Protein AF-0000000085164335 (afdb_homodimer)

Nearest PDB structures (foldseek):
  4gtl-assembly1_B  TM=7.837E-01  e=2.317E-06  Thermotoga maritima MSB8
  3n0c-assembly1_A  TM=7.903E-01  e=4.209E-06  Thermotoga maritima
  3g4c-assembly1_B  TM=8.059E-01  e=7.646E-06  Thermotoga maritima
  1o28-assembly1_B  TM=7.440E-01  e=3.735E-06  Thermotoga maritima
  4fzb-assembly4_O  TM=7.285E-01  e=1.389E-05  Paramecium bursaria Chlorella virus 1

Sequence (542 aa):
MQEGRVIADSISPAGVRLVTLQLTYPRFIHSELLTHRVFSRNSASSRAVPVTKMMAQVEADPVIPYHWGKNQRGMQAREESEQKEAAKEIWLKTRLAVLEGARQLHELGIHKQVVNRMLEPWMWMQTVVSSTEWDNFLRLRNHPDAQPEMQALAKLIQHLLETHEPTPVAVGDWHLPYIDPIERQQYSLEECKYMSVARCARVSYYLRDGQRSDPASDLALYERLAGAEPKHLSPLEHVAECMGDRQSYANFVGWRQLRYFEERKSARPRQMQEGRVIADSISPAGVRLVTLQLTYPRFIHSELLTHRVFSRNSASSRAVPVTKMMAQVEADPVIPYHWGKNQRGMQAREESEQKEAAKEIWLKTRLAVLEGARQLHELGIHKQVVNRMLEPWMWMQTVVSSTEWDNFLRLRNHPDAQPEMQALAKLIQHLLETHEPTPVAVGDWHLPYIDPIERQQYSLEECKYMSVARCARVSYYLRDGQRSDPASDLALYERLAGAEPKHLSPLEHVAECMGDRQSYANFVGWRQLRYFEERKSARPRQ

InterPro domains:
  IPR003669 Thymidylate synthase ThyX [PF02511] (19-166)
  IPR003669 Thymidylate synthase ThyX [PS51331] (1-175)
  IPR036098 Thymidylate synthase ThyX superfamily [G3DSA:3.30.1360.170] (11-174)
  IPR036098 Thymidylate synthase ThyX superfamily [SSF69796] (11-176)

Foldseek 3Di:
DKDKAWQAWEAEPQGQIKTKMKIKFALVCVVVVVVDQLKQKAKADQLPDDLVVLLVCLLPQWDDAPAQADDDDDDDGDHGDPCRVVVRVVVVVVLVVLSVVLVVCVVVVHHRNPSSVSSRRGDMMIMMIMHRDCVVVLVVQCDNRHRPRSVVVSVNVVVNVVPDDGDYDYAFDKTAGPADPVNPVVDDPVLSLQLSLLVNNCRNPQVVVVHDDDSVVSNVSSCCQLVDVVHDLSSQQSMWGARNAQDDARSYGRIHTSSVVSVVVVVDPPD/DKDKDWQAWEAEPQGQIKTKMKIKFALVCVVVVVVDQLKQKAKADQLPDDLVVLLVCLLPQWDDAPAQADDDDDDDGDHGDPCRVVVRVVVVVVLVVLSVVLVVCVVVVHHRNPSSVSSRRGDMMIMMIMHSDCVVVLVVQCDNRHRPRSVVVSVNVVVNVVPDDGDYDYAFDKTAGPADPVNPVVDDPVLSLQLSLLVNNCRNDDVVVVHDDDSVVSNVSSCCQLVDVVHDLSSQQSMWGARNAQDDARSYGRIHTSSVVSVVVVVDPPD

pLDDT: mean 93.0, std 10.83, range [29.25, 98.94]

Radius of gyration: 23.49 Å; Cα contacts (8 Å, |Δi|>4): 981; chains: 2; bounding box: 48×60×65 Å

Secondary structure (DSSP, 8-state):
--EEEEEEEEE-TTS-EEEEEEEEEEGGGHHHHHT-TT-EEEE--GGGS-HHHHHHHHHHS----S--BBP-SSS---SBPTTHHHHHHHHHHHHHHHHHHHHHHHHTTB-HHHHGGGGGGG-EEEEEEEES--HHHHHHHSSTTS-HHHHHHHHHHHHHHHHSPPEE--TT-EE-TT--HHHHHHS-HHHHHHHHHHHHHTTTTGGGGTPPPPHHHHHHHHHHHHH-SS---GGGGG-EEE-SS--EETTEESEEEHHHHHHHHHHS---/--EEEEEEEEE-TTS-EEEEEEEEEEGGGHHHHHT-TT-EEEE--GGGS-HHHHHHHHHHS----S--BBP-SSS---SBPTTHHHHHHHHHHHHHHHHHHHHHHHHTTB-HHHHGGGGGGG-EEEEEEEES--HHHHHHHSSTTS-HHHHHHHHHHHHHHHHSPPEE--TT-EE-TT--HHHHHHS-HHHHHHHHHHHHHTTTTGGGGTPPPPHHHHHHHHHHHHH-SS---GGGGG-EEE-SS--EETTEESEEEHHHHHHHHHHS---

Solvent-accessible surface area (backbone atoms only — not comparable to full-atom values): 28611 Å² total; per-residue (Å²): 127,75,45,72,46,80,57,33,45,33,24,35,79,63,66,45,46,43,39,31,34,41,37,32,38,55,36,78,53,46,55,65,60,44,67,47,62,49,50,39,65,37,61,39,53,62,35,70,43,54,52,68,60,52,51,48,44,41,69,74,60,45,50,67,84,82,64,50,16,34,54,63,79,71,65,57,55,88,51,66,35,92,51,38,68,60,45,48,48,43,54,54,51,34,47,51,48,42,52,49,35,35,48,53,35,48,73,69,35,42,19,33,63,55,45,40,45,70,48,38,59,26,26,74,32,37,35,36,39,27,34,50,72,57,63,69,56,38,59,56,26,53,32,90,77,31,58,62,64,52,21,51,48,32,48,50,50,50,49,51,63,71,70,53,78,63,43,80,45,53,68,71,36,69,46,52,39,84,59,53,74,66,53,61,72,73,41,54,70,70,53,48,50,34,31,21,27,27,55,44,62,32,41,59,55,44,63,74,75,68,47,78,79,53,67,69,60,22,45,52,44,29,51,50,34,71,65,35,86,70,65,62,54,61,36,30,49,59,32,26,32,30,65,46,44,81,50,74,36,87,59,26,50,21,28,44,33,46,36,62,60,56,57,52,58,70,67,53,74,84,123,126,75,45,74,46,80,58,32,45,33,24,34,80,62,68,45,45,43,39,30,35,42,38,32,38,56,35,80,51,46,54,65,60,44,67,48,60,49,50,38,63,34,62,39,52,60,35,71,42,55,52,69,59,51,52,49,43,41,68,76,62,45,50,68,84,81,65,50,16,33,56,62,80,68,64,57,55,88,52,66,35,91,50,39,68,62,44,49,50,43,55,54,52,33,47,52,49,42,52,50,34,36,48,52,35,49,73,70,35,42,20,31,64,55,44,40,46,69,48,38,59,27,26,73,31,37,34,37,38,27,36,50,72,56,62,70,58,38,58,56,26,54,32,91,77,30,58,62,65,50,21,51,49,32,47,50,50,49,49,52,62,71,70,53,80,62,42,79,44,52,67,73,35,69,46,49,38,84,57,51,76,68,54,62,72,73,41,55,69,68,55,47,51,34,31,20,27,28,55,44,64,33,42,58,53,46,62,74,78,69,47,76,78,54,68,71,60,22,45,52,45,28,51,48,34,72,64,34,88,69,64,62,54,60,36,29,49,59,30,25,31,28,64,46,44,80,51,73,36,89,60,27,50,20,28,43,33,46,37,64,59,56,58,52,59,69,67,52,75,84,123

Structure (mmCIF, N/CA/C/O backbone):
data_AF-0000000085164335-model_v1
#
loop_
_entity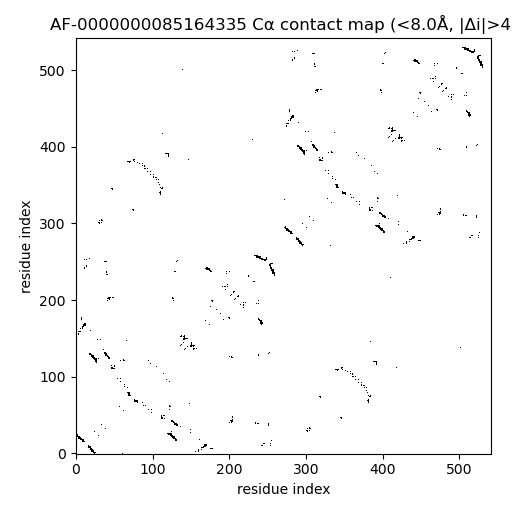.id
_entity.type
_entity.pdbx_description
1 polymer 'Tll1156 protein'
#
loop_
_atom_site.group_PDB
_atom_site.id
_atom_site.type_symbol
_atom_site.label_atom_id
_atom_site.label_alt_id
_atom_site.label_comp_id
_atom_site.label_asym_id
_atom_site.label_entity_id
_atom_site.label_seq_id
_atom_site.pdbx_PDB_ins_code
_atom_site.Cartn_x
_atom_site.Cartn_y
_atom_site.Cartn_z
_atom_site.occupancy
_atom_site.B_iso_or_equiv
_atom_site.auth_seq_id
_atom_site.auth_comp_id
_atom_site.auth_asym_id
_atom_site.auth_atom_id
_atom_site.pdbx_PDB_model_num
ATOM 1 N N . MET A 1 1 ? -12.539 -15.898 6.113 1 79.25 1 MET A N 1
ATOM 2 C CA . MET A 1 1 ? -13.508 -14.852 5.785 1 79.25 1 MET A CA 1
ATOM 3 C C . MET A 1 1 ? -12.992 -13.477 6.195 1 79.25 1 MET A C 1
ATOM 5 O O . MET A 1 1 ? -12.086 -13.375 7.027 1 79.25 1 MET A O 1
ATOM 9 N N . GLN A 1 2 ? -13.445 -12.469 5.465 1 90.5 2 GLN A N 1
ATOM 10 C CA . GLN A 1 2 ? -13.164 -11.086 5.82 1 90.5 2 GLN A CA 1
ATOM 11 C C . GLN A 1 2 ? -13.734 -10.742 7.195 1 90.5 2 GLN A C 1
ATOM 13 O O . GLN A 1 2 ? -14.859 -11.133 7.52 1 90.5 2 GLN A O 1
ATOM 18 N N . GLU A 1 3 ? -12.906 -10.18 8.062 1 94.38 3 GLU A N 1
ATOM 19 C CA . GLU A 1 3 ? -13.289 -9.914 9.445 1 94.38 3 GLU A CA 1
ATOM 20 C C . GLU A 1 3 ? -12.758 -8.562 9.914 1 94.38 3 GLU A C 1
ATOM 22 O O . GLU A 1 3 ? -11.797 -8.031 9.352 1 94.38 3 GLU A O 1
ATOM 27 N N . GLY A 1 4 ? -13.469 -7.992 10.875 1 95.62 4 GLY A N 1
ATOM 28 C CA . GLY A 1 4 ? -13.055 -6.75 11.508 1 95.62 4 GLY A CA 1
ATOM 29 C C . GLY A 1 4 ? -13.555 -6.605 12.938 1 95.62 4 GLY A C 1
ATOM 30 O O . GLY A 1 4 ? -14.625 -7.113 13.273 1 95.62 4 GLY A O 1
ATOM 31 N N . ARG A 1 5 ? -12.805 -5.934 13.695 1 95.25 5 ARG A N 1
ATOM 32 C CA . ARG A 1 5 ? -13.242 -5.617 15.055 1 95.25 5 ARG A CA 1
ATOM 33 C C . ARG A 1 5 ? -12.68 -4.273 15.508 1 95.25 5 ARG A C 1
ATOM 35 O O . ARG A 1 5 ? -11.633 -3.838 15.031 1 95.25 5 ARG A O 1
ATOM 42 N N . VAL A 1 6 ? -13.398 -3.648 16.391 1 97.69 6 VAL A N 1
ATOM 43 C CA . VAL A 1 6 ? -12.938 -2.408 17.016 1 97.69 6 VAL A CA 1
ATOM 44 C C . VAL A 1 6 ? -12.031 -2.723 18.203 1 97.69 6 VAL A C 1
ATOM 46 O O . VAL A 1 6 ? -12.438 -3.424 19.125 1 97.69 6 VAL A O 1
ATOM 49 N N . ILE A 1 7 ? -10.852 -2.223 18.172 1 95.94 7 ILE A N 1
ATOM 50 C CA . ILE A 1 7 ? -9.867 -2.488 19.219 1 95.94 7 ILE A CA 1
ATOM 51 C C . ILE A 1 7 ? -9.891 -1.36 20.25 1 95.94 7 ILE A C 1
ATOM 53 O O . ILE A 1 7 ? -9.719 -1.599 21.453 1 95.94 7 ILE A O 1
ATOM 57 N N . ALA A 1 8 ? -9.992 -0.173 19.766 1 97.94 8 ALA A N 1
ATOM 58 C CA . ALA A 1 8 ? -10.109 1.035 20.578 1 97.94 8 ALA A CA 1
ATOM 59 C C . ALA A 1 8 ? -10.93 2.1 19.859 1 97.94 8 ALA A C 1
ATOM 61 O O . ALA A 1 8 ? -10.867 2.227 18.641 1 97.94 8 ALA A O 1
ATOM 62 N N . ASP A 1 9 ? -11.711 2.77 20.609 1 98.75 9 ASP A N 1
ATOM 63 C CA . ASP A 1 9 ? -12.617 3.801 20.109 1 98.75 9 ASP A CA 1
ATOM 64 C C . ASP A 1 9 ? -12.75 4.945 21.109 1 98.75 9 ASP A C 1
ATOM 66 O O . ASP A 1 9 ? -13.414 4.805 22.125 1 98.75 9 ASP A O 1
ATOM 70 N N . SER A 1 10 ? -12.086 6.051 20.75 1 98.81 10 SER A N 1
ATOM 71 C CA . SER A 1 10 ? -12.039 7.195 21.656 1 98.81 10 SER A CA 1
ATOM 72 C C . SER A 1 10 ? -12.648 8.438 21.016 1 98.81 10 SER A C 1
ATOM 74 O O . SER A 1 10 ? -12.539 8.625 19.797 1 98.81 10 SER A O 1
ATOM 76 N N . ILE A 1 11 ? -13.25 9.289 21.797 1 98.81 11 ILE A N 1
ATOM 77 C CA . ILE A 1 11 ? -13.773 10.555 21.281 1 98.81 11 ILE A CA 1
ATOM 78 C C . ILE A 1 11 ? -13.352 11.695 22.203 1 98.81 11 ILE A C 1
ATOM 80 O O . ILE A 1 11 ? -13.445 11.586 23.422 1 98.81 11 ILE A O 1
ATOM 84 N N . SER A 1 12 ? -12.859 12.75 21.641 1 98.56 12 SER A N 1
ATOM 85 C CA . SER A 1 12 ? -12.367 13.906 22.375 1 98.56 12 SER A CA 1
ATOM 86 C C . SER A 1 12 ? -13.5 14.852 22.75 1 98.56 12 SER A C 1
ATOM 88 O O . SER A 1 12 ? -14.609 14.734 22.219 1 98.56 12 SER A O 1
ATOM 90 N N . PRO A 1 13 ? -13.188 15.797 23.672 1 98.19 13 PRO A N 1
ATOM 91 C CA . PRO A 1 13 ? -14.203 16.797 24.016 1 98.19 13 PRO A CA 1
ATOM 92 C C . PRO A 1 13 ? -14.609 17.656 22.812 1 98.19 13 PRO A C 1
ATOM 94 O O . PRO A 1 13 ? -15.734 18.156 22.766 1 98.19 13 PRO A O 1
ATOM 97 N N . ALA A 1 14 ? -13.758 17.797 21.844 1 97.88 14 ALA A N 1
ATOM 98 C CA . ALA A 1 14 ? -14.031 18.578 20.641 1 97.88 14 ALA A CA 1
ATOM 99 C C . ALA A 1 14 ? -14.852 17.766 19.641 1 97.88 14 ALA A C 1
ATOM 101 O O . ALA A 1 14 ? -15.156 18.25 18.547 1 97.88 14 ALA A O 1
ATOM 102 N N . GLY A 1 15 ? -15.117 16.516 19.953 1 97.81 15 GLY A N 1
ATOM 103 C CA . GLY A 1 15 ? -15.953 15.68 19.109 1 97.81 15 GLY A CA 1
ATOM 104 C C . GLY A 1 15 ? -15.164 14.93 18.047 1 97.81 15 GLY A C 1
ATOM 105 O O . GLY A 1 15 ? -15.742 14.445 17.062 1 97.81 15 GLY A O 1
ATOM 106 N N . VAL A 1 16 ? -13.883 14.93 18.188 1 98.5 16 VAL A N 1
ATOM 107 C CA . VAL A 1 16 ? -13.062 14.211 17.203 1 98.5 16 VAL A CA 1
ATOM 108 C C . VAL A 1 16 ? -12.852 12.773 17.672 1 98.5 16 VAL A C 1
ATOM 110 O O . VAL A 1 16 ? -12.281 12.523 18.734 1 98.5 16 VAL A O 1
ATOM 113 N N . ARG A 1 17 ? -13.352 11.852 16.891 1 98.75 17 ARG A N 1
ATOM 114 C CA . ARG A 1 17 ? -13.312 10.422 17.172 1 98.75 17 ARG A CA 1
ATOM 115 C C . ARG A 1 17 ? -12.07 9.773 16.562 1 98.75 17 ARG A C 1
ATOM 117 O O . ARG A 1 17 ? -11.719 10.055 15.406 1 98.75 17 ARG A O 1
ATOM 124 N N . LEU A 1 18 ? -11.281 9.031 17.344 1 98.88 18 LEU A N 1
ATOM 125 C CA . LEU A 1 18 ? -10.18 8.195 16.891 1 98.88 18 LEU A CA 1
ATOM 126 C C . LEU A 1 18 ? -10.508 6.715 17.078 1 98.88 18 LEU A C 1
ATOM 128 O O . LEU A 1 18 ? -10.758 6.277 18.203 1 98.88 18 LEU A O 1
ATOM 132 N N . VAL A 1 19 ? -10.5 5.957 15.992 1 98.94 19 VAL A N 1
ATOM 133 C CA . VAL A 1 19 ? -10.859 4.547 16.062 1 98.94 19 VAL A CA 1
ATOM 134 C C . VAL A 1 19 ? -9.703 3.693 15.539 1 98.94 19 VAL A C 1
ATOM 136 O O . VAL A 1 19 ? -9.07 4.039 14.539 1 98.94 19 VAL A O 1
ATOM 139 N N . THR A 1 20 ? -9.383 2.637 16.234 1 98.69 20 THR A N 1
ATOM 140 C CA . THR A 1 20 ? -8.445 1.612 15.797 1 98.69 20 THR A CA 1
ATOM 141 C C . THR A 1 20 ? -9.172 0.306 15.492 1 98.69 20 THR A C 1
ATOM 143 O O . THR A 1 20 ? -9.898 -0.218 16.344 1 98.69 20 THR A O 1
ATOM 146 N N . LEU A 1 21 ? -8.984 -0.158 14.312 1 98.06 21 LEU A N 1
ATOM 147 C CA . LEU A 1 21 ? -9.617 -1.388 13.859 1 98.06 21 LEU A CA 1
ATOM 148 C C . LEU A 1 21 ? -8.578 -2.467 13.578 1 98.06 21 LEU A C 1
ATOM 150 O O . LEU A 1 21 ? -7.469 -2.168 13.133 1 98.06 21 LEU A O 1
ATOM 154 N N . GLN A 1 22 ? -8.867 -3.691 13.883 1 96.06 22 GLN A N 1
ATOM 155 C CA . GLN A 1 22 ? -8.156 -4.859 13.367 1 96.06 22 GLN A CA 1
ATOM 156 C C . GLN A 1 22 ? -8.93 -5.512 12.219 1 96.06 22 GLN A C 1
ATOM 158 O O . GLN A 1 22 ? -10.086 -5.902 12.391 1 96.06 22 GLN A O 1
ATOM 163 N N . LEU A 1 23 ? -8.305 -5.625 11.117 1 97.06 23 LEU A N 1
ATOM 164 C CA . LEU A 1 23 ? -9 -6.039 9.906 1 97.06 23 LEU A CA 1
ATOM 165 C C . LEU A 1 23 ? -8.32 -7.258 9.281 1 97.06 23 LEU A C 1
ATOM 167 O O . LEU A 1 23 ? -7.094 -7.379 9.32 1 97.06 23 LEU A O 1
ATOM 171 N N . THR A 1 24 ? -9.078 -8.164 8.75 1 96.5 24 THR A N 1
ATOM 172 C CA . THR A 1 24 ? -8.656 -9.266 7.887 1 96.5 24 THR A CA 1
ATOM 173 C C . THR A 1 24 ? -9.336 -9.18 6.527 1 96.5 24 THR A C 1
ATOM 175 O O . THR A 1 24 ? -10.57 -9.109 6.445 1 96.5 24 THR A O 1
ATOM 178 N N . TYR A 1 25 ? -8.625 -9.148 5.477 1 97.88 25 TYR A N 1
ATOM 179 C CA . TYR A 1 25 ? -9.148 -9.016 4.121 1 97.88 25 TYR A CA 1
ATOM 180 C C . TYR A 1 25 ? -8.211 -9.664 3.111 1 97.88 25 TYR A C 1
ATOM 182 O O . TYR A 1 25 ? -7.098 -10.07 3.455 1 97.88 25 TYR A O 1
ATOM 190 N N . PRO A 1 26 ? -8.664 -9.891 1.875 1 98 26 PRO A N 1
ATOM 191 C CA . PRO A 1 26 ? -7.785 -10.492 0.869 1 98 26 PRO A CA 1
ATOM 192 C C . PRO A 1 26 ? -6.5 -9.703 0.653 1 98 26 PRO A C 1
ATOM 194 O O . PRO A 1 26 ? -6.543 -8.477 0.488 1 98 26 PRO A O 1
ATOM 197 N N . ARG A 1 27 ? -5.41 -10.367 0.587 1 97.44 27 ARG A N 1
ATOM 198 C CA . ARG A 1 27 ? -4.109 -9.727 0.442 1 97.44 27 ARG A CA 1
ATOM 199 C C . ARG A 1 27 ? -4.047 -8.891 -0.831 1 97.44 27 ARG A C 1
ATOM 201 O O . ARG A 1 27 ? -3.41 -7.832 -0.854 1 97.44 27 ARG A O 1
ATOM 208 N N . PHE A 1 28 ? -4.758 -9.297 -1.89 1 97.19 28 PHE A N 1
ATOM 209 C CA . PHE A 1 28 ? -4.559 -8.656 -3.186 1 97.19 28 PHE A CA 1
ATOM 210 C C . PHE A 1 28 ? -5.25 -7.301 -3.229 1 97.19 28 PHE A C 1
ATOM 212 O O . PHE A 1 28 ? -5.07 -6.539 -4.18 1 97.19 28 PHE A O 1
ATOM 219 N N . ILE A 1 29 ? -6.027 -6.883 -2.188 1 97.62 29 ILE A N 1
ATOM 220 C CA . ILE A 1 29 ? -6.59 -5.535 -2.166 1 97.62 29 ILE A CA 1
ATOM 221 C C . ILE A 1 29 ? -5.812 -4.672 -1.179 1 97.62 29 ILE A C 1
ATOM 223 O O . ILE A 1 29 ? -6.18 -3.521 -0.928 1 97.62 29 ILE A O 1
ATOM 227 N N . HIS A 1 30 ? -4.766 -5.188 -0.579 1 97.62 30 HIS A N 1
ATOM 228 C CA . HIS A 1 30 ? -3.996 -4.504 0.456 1 97.62 30 HIS A CA 1
ATOM 229 C C . HIS A 1 30 ? -3.461 -3.166 -0.046 1 97.62 30 HIS A C 1
ATOM 231 O O . HIS A 1 30 ? -3.537 -2.158 0.66 1 97.62 30 HIS A O 1
ATOM 237 N N . SER A 1 31 ? -2.941 -3.145 -1.229 1 96.81 31 SER A N 1
ATOM 238 C CA . SER A 1 31 ? -2.363 -1.925 -1.781 1 96.81 31 SER A CA 1
ATOM 239 C C . SER A 1 31 ? -3.416 -0.831 -1.928 1 96.81 31 SER A C 1
ATOM 241 O O . SER A 1 31 ? -3.109 0.355 -1.794 1 96.81 31 SER A O 1
ATOM 243 N N . GLU A 1 32 ? -4.652 -1.244 -2.207 1 96.25 32 GLU A N 1
ATOM 244 C CA . GLU A 1 32 ? -5.73 -0.267 -2.314 1 96.25 32 GLU A CA 1
ATOM 245 C C . GLU A 1 32 ? -5.973 0.439 -0.983 1 96.25 32 GLU A C 1
ATOM 247 O O . GLU A 1 32 ? -6.152 1.658 -0.944 1 96.25 32 GLU A O 1
ATOM 252 N N . LEU A 1 33 ? -5.949 -0.326 0.039 1 97.69 33 LEU A N 1
ATOM 253 C CA . LEU A 1 33 ? -6.109 0.258 1.366 1 97.69 33 LEU A CA 1
ATOM 254 C C . LEU A 1 33 ? -4.965 1.215 1.682 1 97.69 33 LEU A C 1
ATOM 256 O O . LEU A 1 33 ? -5.188 2.293 2.236 1 97.69 33 LEU A O 1
ATOM 260 N N . LEU A 1 34 ? -3.777 0.843 1.245 1 97.06 34 LEU A N 1
ATOM 261 C CA . LEU A 1 34 ? -2.57 1.578 1.604 1 97.06 34 LEU A CA 1
ATOM 262 C C . LEU A 1 34 ? -2.482 2.891 0.832 1 97.06 34 LEU A C 1
ATOM 264 O O . LEU A 1 34 ? -1.66 3.752 1.152 1 97.06 34 LEU A O 1
ATOM 268 N N . THR A 1 35 ? -3.354 3.115 -0.121 1 95 35 THR A N 1
ATOM 269 C CA . THR A 1 35 ? -3.332 4.379 -0.851 1 95 35 THR A CA 1
ATOM 270 C C . THR A 1 35 ? -3.883 5.512 0.01 1 95 35 THR A C 1
ATOM 272 O O . THR A 1 35 ? -3.688 6.688 -0.302 1 95 35 THR A O 1
ATOM 275 N N . HIS A 1 36 ? -4.586 5.203 1.063 1 95.62 36 HIS A N 1
ATOM 276 C CA . HIS A 1 36 ? -5.18 6.211 1.937 1 95.62 36 HIS A CA 1
ATOM 277 C C . HIS A 1 36 ? -4.203 6.645 3.023 1 95.62 36 HIS A C 1
ATOM 279 O O . HIS A 1 36 ? -4.051 5.961 4.039 1 95.62 36 HIS A O 1
ATOM 285 N N . ARG A 1 37 ? -3.676 7.777 2.865 1 92.69 37 ARG A N 1
ATOM 286 C CA . ARG A 1 37 ? -2.535 8.242 3.646 1 92.69 37 ARG A CA 1
ATOM 287 C C . ARG A 1 37 ? -2.971 8.695 5.035 1 92.69 37 ARG A C 1
ATOM 289 O O . ARG A 1 37 ? -2.141 8.844 5.938 1 92.69 37 ARG A O 1
ATOM 296 N N . VAL A 1 38 ? -4.262 8.984 5.242 1 95.56 38 VAL A N 1
ATOM 297 C CA . VAL A 1 38 ? -4.727 9.453 6.539 1 95.56 38 VAL A CA 1
ATOM 298 C C . VAL A 1 38 ? -4.727 8.297 7.539 1 95.56 38 VAL A C 1
ATOM 300 O O . VAL A 1 38 ? -4.84 8.516 8.75 1 95.56 38 VAL A O 1
ATOM 303 N N . PHE A 1 39 ? -4.637 7.047 7.047 1 98 39 PHE A N 1
ATOM 304 C CA . PHE A 1 39 ? -4.633 5.867 7.906 1 98 39 PHE A CA 1
ATOM 305 C C . PHE A 1 39 ? -3.242 5.617 8.477 1 98 39 PHE A C 1
ATOM 307 O O . PHE A 1 39 ? -2.25 5.66 7.746 1 98 39 PHE A O 1
ATOM 314 N N . SER A 1 40 ? -3.162 5.434 9.75 1 97.62 40 SER A N 1
ATOM 315 C CA . SER A 1 40 ? -2.016 4.738 10.328 1 97.62 40 SER A CA 1
ATOM 316 C C . SER A 1 40 ? -2.209 3.229 10.289 1 97.62 40 SER A C 1
ATOM 318 O O . SER A 1 40 ? -3.232 2.715 10.75 1 97.62 40 SER A O 1
ATOM 320 N N . ARG A 1 41 ? -1.257 2.529 9.719 1 96.56 41 ARG A N 1
ATOM 321 C CA . ARG A 1 41 ? -1.468 1.106 9.469 1 96.56 41 ARG A CA 1
ATOM 322 C C . ARG A 1 41 ? -0.232 0.297 9.852 1 96.56 41 ARG A C 1
ATOM 324 O O . ARG A 1 41 ? 0.897 0.734 9.617 1 96.56 41 ARG A O 1
ATOM 331 N N . ASN A 1 42 ? -0.426 -0.82 10.398 1 94.75 42 ASN A N 1
ATOM 332 C CA . ASN A 1 42 ? 0.537 -1.905 10.555 1 94.75 42 ASN A CA 1
ATOM 333 C C . ASN A 1 42 ? -0.038 -3.236 10.078 1 94.75 42 ASN A C 1
ATOM 335 O O . ASN A 1 42 ? -1.106 -3.652 10.531 1 94.75 42 ASN A O 1
ATOM 339 N N . SER A 1 43 ? 0.685 -3.826 9.203 1 94.5 43 SER A N 1
ATOM 340 C CA . SER A 1 43 ? 0.168 -5.047 8.602 1 94.5 43 SER A CA 1
ATOM 341 C C . SER A 1 43 ? 1.145 -6.207 8.766 1 94.5 43 SER A C 1
ATOM 343 O O . SER A 1 43 ? 2.359 -6 8.828 1 94.5 43 SER A O 1
ATOM 345 N N . ALA A 1 44 ? 0.592 -7.371 8.82 1 91.75 44 ALA A N 1
ATOM 346 C CA . ALA A 1 44 ? 1.404 -8.586 8.891 1 91.75 44 ALA A CA 1
ATOM 347 C C . ALA A 1 44 ? 2.176 -8.797 7.59 1 91.75 44 ALA A C 1
ATOM 349 O O . ALA A 1 44 ? 1.592 -8.781 6.504 1 91.75 44 ALA A O 1
ATOM 350 N N . SER A 1 45 ? 3.414 -9.008 7.734 1 89.94 45 SER A N 1
ATOM 351 C CA . SER A 1 45 ? 4.25 -9.273 6.57 1 89.94 45 SER A CA 1
ATOM 352 C C . SER A 1 45 ? 4.312 -10.773 6.27 1 89.94 45 SER A C 1
ATOM 354 O O . SER A 1 45 ? 4.426 -11.586 7.184 1 89.94 45 SER A O 1
ATOM 356 N N . SER A 1 46 ? 4.297 -11.102 4.988 1 89.5 46 SER A N 1
ATOM 357 C CA . SER A 1 46 ? 4.422 -12.508 4.613 1 89.5 46 SER A CA 1
ATOM 358 C C . SER A 1 46 ? 5.82 -13.039 4.91 1 89.5 46 SER A C 1
ATOM 360 O O . SER A 1 46 ? 6.023 -14.25 5.023 1 89.5 46 SER A O 1
ATOM 362 N N . ARG A 1 47 ? 6.781 -12.133 5.098 1 87.88 47 ARG A N 1
ATOM 363 C CA . ARG A 1 47 ? 8.148 -12.547 5.414 1 87.88 47 ARG A CA 1
ATOM 364 C C . ARG A 1 47 ? 8.266 -12.961 6.875 1 87.88 47 ARG A C 1
ATOM 366 O O . ARG A 1 47 ? 9.281 -13.547 7.277 1 87.88 47 ARG A O 1
ATOM 373 N N . ALA A 1 48 ? 7.234 -12.664 7.648 1 86.31 48 ALA A N 1
ATOM 374 C CA . ALA A 1 48 ? 7.293 -12.93 9.086 1 86.31 48 ALA A CA 1
ATOM 375 C C . ALA A 1 48 ? 6.574 -14.227 9.43 1 86.31 48 ALA A C 1
ATOM 377 O O . ALA A 1 48 ? 6.707 -14.734 10.547 1 86.31 48 ALA A O 1
ATOM 378 N N . VAL A 1 49 ? 5.84 -14.766 8.492 1 89.75 49 VAL A N 1
ATOM 379 C CA . VAL A 1 49 ? 5.023 -15.945 8.758 1 89.75 49 VAL A CA 1
ATOM 380 C C . VAL A 1 49 ? 5.734 -17.188 8.227 1 89.75 49 VAL A C 1
ATOM 382 O O . VAL A 1 49 ? 6.137 -17.234 7.059 1 89.75 49 VAL A O 1
ATOM 385 N N . PRO A 1 50 ? 5.844 -18.172 9.078 1 93.25 50 PRO A N 1
ATOM 386 C CA . PRO A 1 50 ? 6.473 -19.406 8.594 1 93.25 50 PRO A CA 1
ATOM 387 C C . PRO A 1 50 ? 5.766 -20 7.379 1 93.25 50 PRO A C 1
ATOM 389 O O . PRO A 1 50 ? 4.535 -19.953 7.293 1 93.25 50 PRO A O 1
ATOM 392 N N . VAL A 1 51 ? 6.562 -20.594 6.496 1 96 51 VAL A N 1
ATOM 393 C CA . VAL A 1 51 ? 6.055 -21.141 5.238 1 96 51 VAL A CA 1
ATOM 394 C C . VAL A 1 51 ? 4.953 -22.156 5.52 1 96 51 VAL A C 1
ATOM 396 O O . VAL A 1 51 ? 3.895 -22.125 4.887 1 96 51 VAL A O 1
ATOM 399 N N . THR A 1 52 ? 5.164 -23.031 6.473 1 96.19 52 THR A N 1
ATOM 400 C CA . THR A 1 52 ? 4.227 -24.109 6.777 1 96.19 52 THR A CA 1
ATOM 401 C C . THR A 1 52 ? 2.887 -23.547 7.242 1 96.19 52 THR A C 1
ATOM 403 O O . THR A 1 52 ? 1.829 -24.062 6.863 1 96.19 52 THR A O 1
ATOM 406 N N . LYS A 1 53 ? 2.941 -22.547 8.039 1 93.56 53 LYS A N 1
ATOM 407 C CA . LYS A 1 53 ? 1.716 -21.906 8.523 1 93.56 53 LYS A CA 1
ATOM 408 C C . LYS A 1 53 ? 0.967 -21.234 7.379 1 93.56 53 LYS A C 1
ATOM 410 O O . LYS A 1 53 ? -0.259 -21.328 7.293 1 93.56 53 LYS A O 1
ATOM 415 N N . MET A 1 54 ? 1.708 -20.578 6.547 1 95.31 54 MET A N 1
ATOM 416 C CA . MET A 1 54 ? 1.1 -19.891 5.41 1 95.31 54 MET A CA 1
ATOM 417 C C . MET A 1 54 ? 0.46 -20.891 4.449 1 95.31 54 MET A C 1
ATOM 419 O O . MET A 1 54 ? -0.664 -20.672 3.988 1 95.31 54 MET A O 1
ATOM 423 N N . MET A 1 55 ? 1.159 -21.969 4.148 1 97.81 55 MET A N 1
ATOM 424 C CA . MET A 1 55 ? 0.612 -23 3.271 1 97.81 55 MET A CA 1
ATOM 425 C C . MET A 1 55 ? -0.654 -23.609 3.867 1 97.81 55 MET A C 1
ATOM 427 O O . MET A 1 55 ? -1.628 -23.844 3.152 1 97.81 55 MET A O 1
ATOM 431 N N . ALA A 1 56 ? -0.626 -23.797 5.148 1 96.88 56 ALA A N 1
ATOM 432 C CA . ALA A 1 56 ? -1.791 -24.375 5.824 1 96.88 56 ALA A CA 1
ATOM 433 C C . ALA A 1 56 ? -3.002 -23.453 5.695 1 96.88 56 ALA A C 1
ATOM 435 O O . ALA A 1 56 ? -4.117 -23.906 5.438 1 96.88 56 ALA A O 1
ATOM 436 N N . GLN A 1 57 ? -2.799 -22.188 5.953 1 94.69 57 GLN A N 1
ATOM 437 C CA . GLN A 1 57 ? -3.881 -21.219 5.797 1 94.69 57 GLN A CA 1
ATOM 438 C C . GLN A 1 57 ? -4.426 -21.219 4.371 1 94.69 57 GLN A C 1
ATOM 440 O O . GLN A 1 57 ? -5.641 -21.281 4.164 1 94.69 57 GLN A O 1
ATOM 445 N N . VAL A 1 58 ? -3.549 -21.203 3.346 1 97.62 58 VAL A N 1
ATOM 446 C CA . VAL A 1 58 ? -3.941 -21.141 1.941 1 97.62 58 VAL A CA 1
ATOM 447 C C . VAL A 1 58 ? -4.625 -22.438 1.529 1 97.62 58 VAL A C 1
ATOM 449 O O . VAL A 1 58 ? -5.5 -22.438 0.659 1 97.62 58 VAL A O 1
ATOM 452 N N . GLU A 1 59 ? -4.219 -23.484 2.174 1 97.81 59 GLU A N 1
ATOM 453 C CA . GLU A 1 59 ? -4.855 -24.766 1.898 1 97.81 59 GLU A CA 1
ATOM 454 C C . GLU A 1 59 ? -6.246 -24.844 2.521 1 97.81 59 GLU A C 1
ATOM 456 O O . GLU A 1 59 ? -7.219 -25.188 1.844 1 97.81 59 GLU A O 1
ATOM 461 N N . ALA A 1 60 ? -6.359 -24.453 3.742 1 96.88 60 ALA A N 1
ATOM 462 C CA . ALA A 1 60 ? -7.582 -24.656 4.52 1 96.88 60 ALA A CA 1
ATOM 463 C C . ALA A 1 60 ? -8.594 -23.547 4.25 1 96.88 60 ALA A C 1
ATOM 465 O O . ALA A 1 60 ? -9.805 -23.797 4.223 1 96.88 60 ALA A O 1
ATOM 466 N N . ASP A 1 61 ? -8.148 -22.359 4.086 1 97.12 61 ASP A N 1
ATOM 467 C CA . ASP A 1 61 ? -9.023 -21.203 3.953 1 97.12 61 ASP A CA 1
ATOM 468 C C . ASP A 1 61 ? -8.461 -20.188 2.951 1 97.12 61 ASP A C 1
ATOM 470 O O . ASP A 1 61 ? -8.156 -19.047 3.312 1 97.12 61 ASP A O 1
ATOM 474 N N . PRO A 1 62 ? -8.445 -20.625 1.687 1 98.19 62 PRO A N 1
ATOM 475 C CA . PRO A 1 62 ? -7.93 -19.703 0.67 1 98.19 62 PRO A CA 1
ATOM 476 C C . PRO A 1 62 ? -8.875 -18.531 0.405 1 98.19 62 PRO A C 1
ATOM 478 O O . PRO A 1 62 ? -10.094 -18.688 0.504 1 98.19 62 PRO A O 1
ATOM 481 N N . VAL A 1 63 ? -8.359 -17.438 0.103 1 98.38 63 VAL A N 1
ATOM 482 C CA . VAL A 1 63 ? -9.172 -16.359 -0.441 1 98.38 63 VAL A CA 1
ATOM 483 C C . VAL A 1 63 ? -9.812 -16.812 -1.754 1 98.38 63 VAL A C 1
ATOM 485 O O . VAL A 1 63 ? -9.141 -17.375 -2.615 1 98.38 63 VAL A O 1
ATOM 488 N N . ILE A 1 64 ? -11.031 -16.578 -1.861 1 98.38 64 ILE A N 1
ATOM 489 C CA . ILE A 1 64 ? -11.805 -16.766 -3.084 1 98.38 64 ILE A CA 1
ATOM 490 C C . ILE A 1 64 ? -12.43 -15.438 -3.506 1 98.38 64 ILE A C 1
ATOM 492 O O . ILE A 1 64 ? -13.062 -14.75 -2.695 1 98.38 64 ILE A O 1
ATOM 496 N N . PRO A 1 65 ? -12.195 -15.031 -4.766 1 97.69 65 PRO A N 1
ATOM 497 C CA . PRO A 1 65 ? -12.797 -13.773 -5.215 1 97.69 65 PRO A CA 1
ATOM 498 C C . PRO A 1 65 ? -14.297 -13.711 -4.934 1 97.69 65 PRO A C 1
ATOM 500 O O . PRO A 1 65 ? -14.992 -14.719 -5.039 1 97.69 65 PRO A O 1
ATOM 503 N N . TYR A 1 66 ? -14.742 -12.5 -4.668 1 96.88 66 TYR A N 1
ATOM 504 C CA . TYR A 1 66 ? -16.109 -12.336 -4.207 1 96.88 66 TYR A CA 1
ATOM 505 C C . TYR A 1 66 ? -17.078 -12.242 -5.383 1 96.88 66 TYR A C 1
ATOM 507 O O . TYR A 1 66 ? -18.281 -12.484 -5.234 1 96.88 66 TYR A O 1
ATOM 515 N N . HIS A 1 67 ? -16.578 -11.805 -6.473 1 96.5 67 HIS A N 1
ATOM 516 C CA . HIS A 1 67 ? -17.391 -11.578 -7.664 1 96.5 67 HIS A CA 1
ATOM 517 C C . HIS A 1 67 ? -16.672 -12.047 -8.922 1 96.5 67 HIS A C 1
ATOM 519 O O . HIS A 1 67 ? -15.594 -11.539 -9.258 1 96.5 67 HIS A O 1
ATOM 525 N N . TRP A 1 68 ? -17.266 -13.008 -9.586 1 97.19 68 TRP A N 1
ATOM 526 C CA . TRP A 1 68 ? -16.719 -13.539 -10.836 1 97.19 68 TRP A CA 1
ATOM 527 C C . TRP A 1 68 ? -17.406 -12.898 -12.039 1 97.19 68 TRP A C 1
ATOM 529 O O . TRP A 1 68 ? -18.281 -13.5 -12.656 1 97.19 68 TRP A O 1
ATOM 539 N N . GLY A 1 69 ? -16.906 -11.727 -12.367 1 94.5 69 GLY A N 1
ATOM 540 C CA . GLY A 1 69 ? -17.547 -10.938 -13.398 1 94.5 69 GLY A CA 1
ATOM 541 C C . GLY A 1 69 ? -17.297 -11.461 -14.797 1 94.5 69 GLY A C 1
ATOM 542 O O . GLY A 1 69 ? -16.25 -12.055 -15.062 1 94.5 69 GLY A O 1
ATOM 543 N N . LYS A 1 70 ? -18.219 -11.156 -15.688 1 94.12 70 LYS A N 1
ATOM 544 C CA . LYS A 1 70 ? -18.047 -11.445 -17.109 1 94.12 70 LYS A CA 1
ATOM 545 C C . LYS A 1 70 ? -16.984 -10.547 -17.734 1 94.12 70 LYS A C 1
ATOM 547 O O . LYS A 1 70 ? -16.875 -9.367 -17.391 1 94.12 70 LYS A O 1
ATOM 552 N N . ASN A 1 71 ? -16.297 -11.172 -18.688 1 90.19 71 ASN A N 1
ATOM 553 C CA . ASN A 1 71 ? -15.297 -10.383 -19.391 1 90.19 71 ASN A CA 1
ATOM 554 C C . ASN A 1 71 ? -15.922 -9.219 -20.141 1 90.19 71 ASN A C 1
ATOM 556 O O . ASN A 1 71 ? -16.875 -9.406 -20.906 1 90.19 71 ASN A O 1
ATOM 560 N N . GLN A 1 72 ? -15.484 -8.102 -19.922 1 87.06 72 GLN A N 1
ATOM 561 C CA . GLN A 1 72 ? -15.891 -6.863 -20.594 1 87.06 72 GLN A CA 1
ATOM 562 C C . GLN A 1 72 ? -14.781 -5.816 -20.531 1 87.06 72 GLN A C 1
ATOM 564 O O . GLN A 1 72 ? -13.789 -5.996 -19.828 1 87.06 72 GLN A O 1
ATOM 569 N N . ARG A 1 73 ? -15.062 -4.836 -21.266 1 81.69 73 ARG A N 1
ATOM 570 C CA . ARG A 1 73 ? -14.125 -3.723 -21.234 1 81.69 73 ARG A CA 1
ATOM 571 C C . ARG A 1 73 ? -14.281 -2.92 -19.938 1 81.69 73 ARG A C 1
ATOM 573 O O . ARG A 1 73 ? -15.359 -2.893 -19.344 1 81.69 73 ARG A O 1
ATOM 580 N N . GLY A 1 74 ? -13.125 -2.25 -19.469 1 82.25 74 GLY A N 1
ATOM 581 C CA . GLY A 1 74 ? -13.18 -1.409 -18.281 1 82.25 74 GLY A CA 1
ATOM 582 C C . GLY A 1 74 ? -12.711 -2.117 -17.031 1 82.25 74 GLY A C 1
ATOM 583 O O . GLY A 1 74 ? -12.5 -3.33 -17.047 1 82.25 74 GLY A O 1
ATOM 584 N N . MET A 1 75 ? -12.695 -1.41 -16 1 82.44 75 MET A N 1
ATOM 585 C CA . MET A 1 75 ? -12.102 -1.912 -14.758 1 82.44 75 MET A CA 1
ATOM 586 C C . MET A 1 75 ? -13.156 -2.602 -13.898 1 82.44 75 MET A C 1
ATOM 588 O O . MET A 1 75 ? -12.812 -3.328 -12.961 1 82.44 75 MET A O 1
ATOM 592 N N . GLN A 1 76 ? -14.414 -2.377 -14.203 1 84.5 76 GLN A N 1
ATOM 593 C CA . GLN A 1 76 ? -15.5 -2.941 -13.398 1 84.5 76 GLN A CA 1
ATOM 594 C C . GLN A 1 76 ? -16.297 -3.977 -14.195 1 84.5 76 GLN A C 1
ATOM 596 O O . GLN A 1 76 ? -16.5 -3.811 -15.398 1 84.5 76 GLN A O 1
ATOM 601 N N . ALA A 1 77 ? -16.641 -5.074 -13.438 1 82.88 77 ALA A N 1
ATOM 602 C CA . ALA A 1 77 ? -17.547 -6.055 -14.023 1 82.88 77 ALA A CA 1
ATOM 603 C C . ALA A 1 77 ? -18.891 -6.055 -13.297 1 82.88 77 ALA A C 1
ATOM 605 O O . ALA A 1 77 ? -18.984 -6.48 -12.141 1 82.88 77 ALA A O 1
ATOM 606 N N . ARG A 1 78 ? -19.844 -5.66 -13.961 1 85.12 78 ARG A N 1
ATOM 607 C CA . ARG A 1 78 ? -21.141 -5.469 -13.305 1 85.12 78 ARG A CA 1
ATOM 608 C C . ARG A 1 78 ? -21.922 -6.777 -13.227 1 85.12 78 ARG A C 1
ATOM 610 O O . ARG A 1 78 ? -22.484 -7.109 -12.188 1 85.12 78 ARG A O 1
ATOM 617 N N . GLU A 1 79 ? -21.766 -7.57 -14.281 1 91.81 79 GLU A N 1
ATOM 618 C CA . GLU A 1 79 ? -22.516 -8.82 -14.336 1 91.81 79 GLU A CA 1
ATOM 619 C C . GLU A 1 79 ? -21.656 -10.008 -13.93 1 91.81 79 GLU A C 1
ATOM 621 O O . GLU A 1 79 ? -20.531 -10.156 -14.422 1 91.81 79 GLU A O 1
ATOM 626 N N . GLU A 1 80 ? -22.219 -10.781 -13.102 1 94.5 80 GLU A N 1
ATOM 627 C CA . GLU A 1 80 ? -21.5 -11.984 -12.703 1 94.5 80 GLU A CA 1
ATOM 628 C C . GLU A 1 80 ? -21.625 -13.078 -13.758 1 94.5 80 GLU A C 1
ATOM 630 O O . GLU A 1 80 ? -22.688 -13.25 -14.367 1 94.5 80 GLU A O 1
ATOM 635 N N . SER A 1 81 ? -20.656 -13.805 -13.914 1 96.38 81 SER A N 1
ATOM 636 C CA . SER A 1 81 ? -20.609 -14.859 -14.922 1 96.38 81 SER A CA 1
ATOM 637 C C . SER A 1 81 ? -21.469 -16.062 -14.508 1 96.38 81 SER A C 1
ATOM 639 O O . SER A 1 81 ? -21.484 -16.438 -13.336 1 96.38 81 SER A O 1
ATOM 641 N N . GLU A 1 82 ? -22.094 -16.688 -15.438 1 95.75 82 GLU A N 1
ATOM 642 C CA . GLU A 1 82 ? -22.797 -17.938 -15.203 1 95.75 82 GLU A CA 1
ATOM 643 C C . GLU A 1 82 ? -21.828 -19.094 -14.969 1 95.75 82 GLU A C 1
ATOM 645 O O . GLU A 1 82 ? -22.219 -20.156 -14.492 1 95.75 82 GLU A O 1
ATOM 650 N N . GLN A 1 83 ? -20.594 -18.828 -15.297 1 97 83 GLN A N 1
ATOM 651 C CA . GLN A 1 83 ? -19.562 -19.859 -15.172 1 97 83 GLN A CA 1
ATOM 652 C C . GLN A 1 83 ? -18.812 -19.703 -13.859 1 97 83 GLN A C 1
ATOM 654 O O . GLN A 1 83 ? -17.672 -20.172 -13.734 1 97 83 GLN A O 1
ATOM 659 N N . LYS A 1 84 ? -19.406 -19.062 -12.914 1 96.88 84 LYS A N 1
ATOM 660 C CA . LYS A 1 84 ? -18.734 -18.75 -11.664 1 96.88 84 LYS A CA 1
ATOM 661 C C . LYS A 1 84 ? -18.266 -20.016 -10.945 1 96.88 84 LYS A C 1
ATOM 663 O O . LYS A 1 84 ? -17.172 -20.031 -10.375 1 96.88 84 LYS A O 1
ATOM 668 N N . GLU A 1 85 ? -19.047 -21.062 -10.93 1 98 85 GLU A N 1
ATOM 669 C CA . GLU A 1 85 ? -18.656 -22.281 -10.227 1 98 85 GLU A CA 1
ATOM 670 C C . GLU A 1 85 ? -17.453 -22.953 -10.906 1 98 85 GLU A C 1
ATOM 672 O O . GLU A 1 85 ? -16.531 -23.406 -10.227 1 98 85 GLU A O 1
ATOM 677 N N . ALA A 1 86 ? -17.469 -23 -12.172 1 98.5 86 ALA A N 1
ATOM 678 C CA . ALA A 1 86 ? -16.328 -23.516 -12.922 1 98.5 86 ALA A CA 1
ATOM 679 C C . ALA A 1 86 ? -15.086 -22.672 -12.688 1 98.5 86 ALA A C 1
ATOM 681 O O . ALA A 1 86 ? -13.977 -23.188 -12.562 1 98.5 86 ALA A O 1
ATOM 682 N N . ALA A 1 87 ? -15.273 -21.391 -12.688 1 98.5 87 ALA A N 1
ATOM 683 C CA . ALA A 1 87 ? -14.172 -20.453 -12.43 1 98.5 87 ALA A CA 1
ATOM 684 C C . ALA A 1 87 ? -13.555 -20.703 -11.062 1 98.5 87 ALA A C 1
ATOM 686 O O . ALA A 1 87 ? -12.336 -20.719 -10.922 1 98.5 87 ALA A O 1
ATOM 687 N N . LYS A 1 88 ? -14.414 -20.875 -10.094 1 98.5 88 LYS A N 1
ATOM 688 C CA . LYS A 1 88 ? -13.953 -21.172 -8.742 1 98.5 88 LYS A CA 1
ATOM 689 C C . LYS A 1 88 ? -13.117 -22.453 -8.711 1 98.5 88 LYS A C 1
ATOM 691 O O . LYS A 1 88 ? -12.094 -22.516 -8.016 1 98.5 88 LYS A O 1
ATOM 696 N N . GLU A 1 89 ? -13.523 -23.391 -9.414 1 98.69 89 GLU A N 1
ATOM 697 C CA . GLU A 1 89 ? -12.781 -24.656 -9.477 1 98.69 89 GLU A CA 1
ATOM 698 C C . GLU A 1 89 ? -11.391 -24.438 -10.07 1 98.69 89 GLU A C 1
ATOM 700 O O . GLU A 1 89 ? -10.406 -24.984 -9.578 1 98.69 89 GLU A O 1
ATOM 705 N N . ILE A 1 90 ? -11.32 -23.703 -11.125 1 98.81 90 ILE A N 1
ATOM 706 C CA . ILE A 1 90 ? -10.039 -23.391 -11.758 1 98.81 90 ILE A CA 1
ATOM 707 C C . ILE A 1 90 ? -9.141 -22.641 -10.773 1 98.81 90 ILE A C 1
ATOM 709 O O . ILE A 1 90 ? -7.953 -22.953 -10.648 1 98.81 90 ILE A O 1
ATOM 713 N N . TRP A 1 91 ? -9.742 -21.672 -10.062 1 98.81 91 TRP A N 1
ATOM 714 C CA . TRP A 1 91 ? -9.031 -20.891 -9.055 1 98.81 91 TRP A CA 1
ATOM 715 C C . TRP A 1 91 ? -8.438 -21.797 -7.988 1 98.81 91 TRP A C 1
ATOM 717 O O . TRP A 1 91 ? -7.25 -21.703 -7.672 1 98.81 91 TRP A O 1
ATOM 727 N N . LEU A 1 92 ? -9.172 -22.719 -7.512 1 98.75 92 LEU A N 1
ATOM 728 C CA . LEU A 1 92 ? -8.75 -23.609 -6.43 1 98.75 92 LEU A CA 1
ATOM 729 C C . LEU A 1 92 ? -7.773 -24.656 -6.941 1 98.75 92 LEU A C 1
ATOM 731 O O . LEU A 1 92 ? -6.859 -25.062 -6.219 1 98.75 92 LEU A O 1
ATOM 735 N N . LYS A 1 93 ? -7.98 -25.109 -8.172 1 98.69 93 LYS A N 1
ATOM 736 C CA . LYS A 1 93 ? -7.023 -26.031 -8.773 1 98.69 93 LYS A CA 1
ATOM 737 C C . LYS A 1 93 ? -5.656 -25.375 -8.953 1 98.69 93 LYS A C 1
ATOM 739 O O . LYS A 1 93 ? -4.625 -25.984 -8.688 1 98.69 93 LYS A O 1
ATOM 744 N N . THR A 1 94 ? -5.68 -24.156 -9.445 1 98.81 94 THR A N 1
ATOM 745 C CA . THR A 1 94 ? -4.434 -23.406 -9.602 1 98.81 94 THR A CA 1
ATOM 746 C C . THR A 1 94 ? -3.752 -23.203 -8.25 1 98.81 94 THR A C 1
ATOM 748 O O . THR A 1 94 ? -2.527 -23.297 -8.148 1 98.81 94 THR A O 1
ATOM 751 N N . ARG A 1 95 ? -4.574 -22.969 -7.211 1 98.75 95 ARG A N 1
ATOM 752 C CA . ARG A 1 95 ? -4.051 -22.875 -5.852 1 98.75 95 ARG A CA 1
ATOM 753 C C . ARG A 1 95 ? -3.258 -24.109 -5.473 1 98.75 95 ARG A C 1
ATOM 755 O O . ARG A 1 95 ? -2.203 -24.016 -4.844 1 98.75 95 ARG A O 1
ATOM 762 N N . LEU A 1 96 ? -3.695 -25.281 -5.828 1 98.75 96 LEU A N 1
ATOM 763 C CA . LEU A 1 96 ? -3.01 -26.531 -5.52 1 98.75 96 LEU A CA 1
ATOM 764 C C . LEU A 1 96 ? -1.642 -26.578 -6.191 1 98.75 96 LEU A C 1
ATOM 766 O O . LEU A 1 96 ? -0.671 -27.062 -5.598 1 98.75 96 LEU A O 1
ATOM 770 N N . ALA A 1 97 ? -1.583 -26.156 -7.422 1 98.69 97 ALA A N 1
ATOM 771 C CA . ALA A 1 97 ? -0.309 -26.109 -8.133 1 98.69 97 ALA A CA 1
ATOM 772 C C . ALA A 1 97 ? 0.679 -25.172 -7.445 1 98.69 97 ALA A C 1
ATOM 774 O O . ALA A 1 97 ? 1.869 -25.484 -7.344 1 98.69 97 ALA A O 1
ATOM 775 N N . VAL A 1 98 ? 0.176 -24.062 -7.012 1 98.81 98 VAL A N 1
ATOM 776 C CA . VAL A 1 98 ? 1.032 -23.078 -6.34 1 98.81 98 VAL A CA 1
ATOM 777 C C . VAL A 1 98 ? 1.494 -23.641 -4.996 1 98.81 98 VAL A C 1
ATOM 779 O O . VAL A 1 98 ? 2.658 -23.484 -4.621 1 98.81 98 VAL A O 1
ATOM 782 N N . LEU A 1 99 ? 0.587 -24.281 -4.25 1 98.88 99 LEU A N 1
ATOM 783 C CA . LEU A 1 99 ? 0.949 -24.922 -2.994 1 98.88 99 LEU A CA 1
ATOM 784 C C . LEU A 1 99 ? 2.045 -25.969 -3.215 1 98.88 99 LEU A C 1
ATOM 786 O O . LEU A 1 99 ? 2.967 -26.078 -2.404 1 98.88 99 LEU A O 1
ATOM 790 N N . GLU A 1 100 ? 1.929 -26.688 -4.266 1 98.88 100 GLU A N 1
ATOM 791 C CA . GLU A 1 100 ? 2.959 -27.672 -4.59 1 98.88 100 GLU A CA 1
ATOM 792 C C . GLU A 1 100 ? 4.297 -27 -4.871 1 98.88 100 GLU A C 1
ATOM 794 O O . GLU A 1 100 ? 5.344 -27.469 -4.418 1 98.88 100 GLU A O 1
ATOM 799 N N . GLY A 1 101 ? 4.297 -25.922 -5.688 1 98.81 101 GLY A N 1
ATOM 800 C CA . GLY A 1 101 ? 5.512 -25.156 -5.895 1 98.81 101 GLY A CA 1
ATOM 801 C C . GLY A 1 101 ? 6.125 -24.656 -4.605 1 98.81 101 GLY A C 1
ATOM 802 O O . GLY A 1 101 ? 7.336 -24.766 -4.398 1 98.81 101 GLY A O 1
ATOM 803 N N . ALA A 1 102 ? 5.254 -24.109 -3.74 1 98.75 102 ALA A N 1
ATOM 804 C CA . ALA A 1 102 ? 5.711 -23.641 -2.438 1 98.75 102 ALA A CA 1
ATOM 805 C C . ALA A 1 102 ? 6.32 -24.766 -1.619 1 98.75 102 ALA A C 1
ATOM 807 O O . ALA A 1 102 ? 7.363 -24.594 -0.984 1 98.75 102 ALA A O 1
ATOM 808 N N . ARG A 1 103 ? 5.676 -25.891 -1.614 1 98.69 103 ARG A N 1
ATOM 809 C CA . ARG A 1 103 ? 6.18 -27.062 -0.896 1 98.69 103 ARG A CA 1
ATOM 810 C C . ARG A 1 103 ? 7.566 -27.453 -1.396 1 98.69 103 ARG A C 1
ATOM 812 O O . ARG A 1 103 ? 8.469 -27.719 -0.599 1 98.69 103 ARG A O 1
ATOM 819 N N . GLN A 1 104 ? 7.73 -27.516 -2.66 1 98.81 104 GLN A N 1
ATOM 820 C CA . GLN A 1 104 ? 9.016 -27.891 -3.248 1 98.81 104 GLN A CA 1
ATOM 821 C C . GLN A 1 104 ? 10.109 -26.891 -2.85 1 98.81 104 GLN A C 1
ATOM 823 O O . GLN A 1 104 ? 11.219 -27.297 -2.506 1 98.81 104 GLN A O 1
ATOM 828 N N . LEU A 1 105 ? 9.812 -25.609 -2.902 1 98.69 105 LEU A N 1
ATOM 829 C CA . LEU A 1 105 ? 10.781 -24.594 -2.5 1 98.69 105 LEU A CA 1
ATOM 830 C C . LEU A 1 105 ? 11.133 -24.734 -1.022 1 98.69 105 LEU A C 1
ATOM 832 O O . LEU A 1 105 ? 12.297 -24.609 -0.642 1 98.69 105 LEU A O 1
ATOM 836 N N . HIS A 1 106 ? 10.055 -24.969 -0.25 1 98 106 HIS A N 1
ATOM 837 C CA . HIS A 1 106 ? 10.258 -25.156 1.183 1 98 106 HIS A CA 1
ATOM 838 C C . HIS A 1 106 ? 11.172 -26.344 1.459 1 98 106 HIS A C 1
ATOM 840 O O . HIS A 1 106 ? 12.07 -26.266 2.293 1 98 106 HIS A O 1
ATOM 846 N N . GLU A 1 107 ? 10.93 -27.422 0.79 1 98 107 GLU A N 1
ATOM 847 C CA . GLU A 1 107 ? 11.711 -28.641 0.96 1 98 107 GLU A CA 1
ATOM 848 C C . GLU A 1 107 ? 13.156 -28.422 0.512 1 98 107 GLU A C 1
ATOM 850 O O . GLU A 1 107 ? 14.078 -29.047 1.048 1 98 107 GLU A O 1
ATOM 855 N N . LEU A 1 108 ? 13.352 -27.531 -0.445 1 97.62 108 LEU A N 1
ATOM 856 C CA . LEU A 1 108 ? 14.68 -27.188 -0.938 1 97.62 108 LEU A CA 1
ATOM 857 C C . LEU A 1 108 ? 15.422 -26.297 0.056 1 97.62 108 LEU A C 1
ATOM 859 O O . LEU A 1 108 ? 16.609 -26.016 -0.121 1 97.62 108 LEU A O 1
ATOM 863 N N . GLY A 1 109 ? 14.672 -25.766 1.058 1 97.25 109 GLY A N 1
ATOM 864 C CA . GLY A 1 109 ? 15.273 -24.953 2.098 1 97.25 109 GLY A CA 1
ATOM 865 C C . GLY A 1 109 ? 15.266 -23.469 1.772 1 97.25 109 GLY A C 1
ATOM 866 O O . GLY A 1 109 ? 16.109 -22.719 2.268 1 97.25 109 GLY A O 1
ATOM 867 N N . ILE A 1 110 ? 14.453 -23.078 0.908 1 97.75 110 ILE A N 1
ATOM 868 C CA . ILE A 1 110 ? 14.406 -21.672 0.512 1 97.75 110 ILE A CA 1
ATOM 869 C C . ILE A 1 110 ? 13.656 -20.859 1.566 1 97.75 110 ILE A C 1
ATOM 871 O O . ILE A 1 110 ? 12.641 -21.312 2.098 1 97.75 110 ILE A O 1
ATOM 875 N N . HIS A 1 111 ? 14.062 -19.688 1.881 1 97 111 HIS A N 1
ATOM 876 C CA . HIS A 1 111 ? 13.555 -18.797 2.918 1 97 111 HIS A CA 1
ATOM 877 C C . HIS A 1 111 ? 12.133 -18.344 2.605 1 97 111 HIS A C 1
ATOM 879 O O . HIS A 1 111 ? 11.773 -18.188 1.438 1 97 111 HIS A O 1
ATOM 885 N N . LYS A 1 112 ? 11.391 -18.047 3.617 1 96.25 112 LYS A N 1
ATOM 886 C CA . LYS A 1 112 ? 9.977 -17.688 3.551 1 96.25 112 LYS A CA 1
ATOM 887 C C . LYS A 1 112 ? 9.773 -16.375 2.803 1 96.25 112 LYS A C 1
ATOM 889 O O . LYS A 1 112 ? 8.711 -16.141 2.223 1 96.25 112 LYS A O 1
ATOM 894 N N . GLN A 1 113 ? 10.75 -15.484 2.762 1 95 113 GLN A N 1
ATOM 895 C CA . GLN A 1 113 ? 10.609 -14.195 2.092 1 95 113 GLN A CA 1
ATOM 896 C C . GLN A 1 113 ? 10.344 -14.375 0.601 1 95 113 GLN A C 1
ATOM 898 O O . GLN A 1 113 ? 9.75 -13.508 -0.038 1 95 113 GLN A O 1
ATOM 903 N N . VAL A 1 114 ? 10.75 -15.531 0.077 1 96.88 114 VAL A N 1
ATOM 904 C CA . VAL A 1 114 ? 10.508 -15.828 -1.329 1 96.88 114 VAL A CA 1
ATOM 905 C C . VAL A 1 114 ? 9.297 -16.75 -1.459 1 96.88 114 VAL A C 1
ATOM 907 O O . VAL A 1 114 ? 8.352 -16.453 -2.191 1 96.88 114 VAL A O 1
ATOM 910 N N . VAL A 1 115 ? 9.273 -17.812 -0.708 1 98.06 115 VAL A N 1
ATOM 911 C CA . VAL A 1 115 ? 8.289 -18.891 -0.863 1 98.06 115 VAL A CA 1
ATOM 912 C C . VAL A 1 115 ? 6.879 -18.328 -0.679 1 98.06 115 VAL A C 1
ATOM 914 O O . VAL A 1 115 ? 5.984 -18.594 -1.479 1 98.06 115 VAL A O 1
ATOM 917 N N . ASN A 1 116 ? 6.703 -17.516 0.289 1 97.62 116 ASN A N 1
ATOM 918 C CA . ASN A 1 116 ? 5.367 -17.031 0.631 1 97.62 116 ASN A CA 1
ATOM 919 C C . ASN A 1 116 ? 4.82 -16.094 -0.441 1 97.62 116 ASN A C 1
ATOM 921 O O . ASN A 1 116 ? 3.607 -15.883 -0.521 1 97.62 116 ASN A O 1
ATOM 925 N N . ARG A 1 117 ? 5.691 -15.508 -1.263 1 97.75 117 ARG A N 1
ATOM 926 C CA . ARG A 1 117 ? 5.246 -14.555 -2.277 1 97.75 117 ARG A CA 1
ATOM 927 C C . ARG A 1 117 ? 4.324 -15.234 -3.289 1 97.75 117 ARG A C 1
ATOM 929 O O . ARG A 1 117 ? 3.342 -14.633 -3.734 1 97.75 117 ARG A O 1
ATOM 936 N N . MET A 1 118 ? 4.621 -16.438 -3.691 1 97.94 118 MET A N 1
ATOM 937 C CA . MET A 1 118 ? 3.805 -17.094 -4.715 1 97.94 118 MET A CA 1
ATOM 938 C C . MET A 1 118 ? 2.414 -17.422 -4.176 1 97.94 118 MET A C 1
ATOM 940 O O . MET A 1 118 ? 1.48 -17.641 -4.949 1 97.94 118 MET A O 1
ATOM 944 N N . LEU A 1 119 ? 2.195 -17.391 -2.812 1 98.38 119 LEU A N 1
ATOM 945 C CA . LEU A 1 119 ? 0.932 -17.766 -2.18 1 98.38 119 LEU A CA 1
ATOM 946 C C . LEU A 1 119 ? 0.027 -16.547 -2.025 1 98.38 119 LEU A C 1
ATOM 948 O O . LEU A 1 119 ? -1.161 -16.688 -1.725 1 98.38 119 LEU A O 1
ATOM 952 N N . GLU A 1 120 ? 0.458 -15.375 -2.301 1 97.62 120 GLU A N 1
ATOM 953 C CA . GLU A 1 120 ? -0.146 -14.109 -1.895 1 97.62 120 GLU A CA 1
ATOM 954 C C . GLU A 1 120 ? -1.541 -13.953 -2.492 1 97.62 120 GLU A C 1
ATOM 956 O O . GLU A 1 120 ? -2.453 -13.453 -1.829 1 97.62 120 GLU A O 1
ATOM 961 N N . PRO A 1 121 ? -1.823 -14.398 -3.74 1 98.19 121 PRO A N 1
ATOM 962 C CA . PRO A 1 121 ? -3.174 -14.211 -4.277 1 98.19 121 PRO A CA 1
ATOM 963 C C . PRO A 1 121 ? -4.238 -14.953 -3.469 1 98.19 121 PRO A C 1
ATOM 965 O O . PRO A 1 121 ? -5.422 -14.609 -3.541 1 98.19 121 PRO A O 1
ATOM 968 N N . TRP A 1 122 ? -3.869 -15.922 -2.691 1 98.5 122 TRP A N 1
ATOM 969 C CA . TRP A 1 122 ? -4.828 -16.75 -1.961 1 98.5 122 TRP A CA 1
ATOM 970 C C . TRP A 1 122 ? -4.738 -16.484 -0.461 1 98.5 122 TRP A C 1
ATOM 972 O O . TRP A 1 122 ? -5.367 -17.172 0.337 1 98.5 122 TRP A O 1
ATOM 982 N N . MET A 1 123 ? -4.039 -15.406 -0.069 1 96.94 123 MET A N 1
ATOM 983 C CA . MET A 1 123 ? -3.756 -15.117 1.334 1 96.94 123 MET A CA 1
ATOM 984 C C . MET A 1 123 ? -4.703 -14.047 1.871 1 96.94 123 MET A C 1
ATOM 986 O O . MET A 1 123 ? -5.188 -13.203 1.114 1 96.94 123 MET A O 1
ATOM 990 N N . TRP A 1 124 ? -4.895 -14.188 3.127 1 96.62 124 TRP A N 1
ATOM 991 C CA . TRP A 1 124 ? -5.531 -13.102 3.867 1 96.62 124 TRP A CA 1
ATOM 992 C C . TRP A 1 124 ? -4.492 -12.148 4.438 1 96.62 124 TRP A C 1
ATOM 994 O O . TRP A 1 124 ? -3.375 -12.555 4.766 1 96.62 124 TRP A O 1
ATOM 1004 N N . MET A 1 125 ? -4.84 -10.93 4.488 1 96.31 125 MET A N 1
ATOM 1005 C CA . MET A 1 125 ? -4.012 -9.891 5.09 1 96.31 125 MET A CA 1
ATOM 1006 C C . MET A 1 125 ? -4.578 -9.453 6.434 1 96.31 125 MET A C 1
ATOM 1008 O O . MET A 1 125 ? -5.793 -9.312 6.586 1 96.31 125 MET A O 1
ATOM 1012 N N . GLN A 1 126 ? -3.77 -9.305 7.375 1 94.62 126 GLN A N 1
ATOM 1013 C CA . GLN A 1 126 ? -4.141 -8.773 8.688 1 94.62 126 GLN A CA 1
ATOM 1014 C C . GLN A 1 126 ? -3.539 -7.391 8.906 1 94.62 126 GLN A C 1
ATOM 1016 O O . GLN A 1 126 ? -2.326 -7.207 8.789 1 94.62 126 GLN A O 1
ATOM 1021 N N . THR A 1 127 ? -4.352 -6.457 9.258 1 96.69 127 THR A N 1
ATOM 1022 C CA . THR A 1 127 ? -3.891 -5.078 9.383 1 96.69 127 THR A CA 1
ATOM 1023 C C . THR A 1 127 ? -4.566 -4.387 10.562 1 96.69 127 THR A C 1
ATOM 1025 O O . THR A 1 127 ? -5.77 -4.562 10.789 1 96.69 127 THR A O 1
ATOM 1028 N N . VAL A 1 128 ? -3.809 -3.654 11.352 1 96.88 128 VAL A N 1
ATOM 1029 C CA . VAL A 1 128 ? -4.348 -2.695 12.312 1 96.88 128 VAL A CA 1
ATOM 1030 C C . VAL A 1 128 ? -4.371 -1.3 11.688 1 96.88 128 VAL A C 1
ATOM 1032 O O . VAL A 1 128 ? -3.365 -0.844 11.141 1 96.88 128 VAL A O 1
ATOM 1035 N N . VAL A 1 129 ? -5.523 -0.668 11.766 1 98.44 129 VAL A N 1
ATOM 1036 C CA . VAL A 1 129 ? -5.676 0.652 11.164 1 98.44 129 VAL A CA 1
ATOM 1037 C C . VAL A 1 129 ? -6.246 1.627 12.195 1 98.44 129 VAL A C 1
ATOM 1039 O O . VAL A 1 129 ? -7.223 1.313 12.883 1 98.44 129 VAL A O 1
ATOM 1042 N N . SER A 1 130 ? -5.676 2.801 12.352 1 98.75 130 SER A N 1
ATOM 1043 C CA . SER A 1 130 ? -6.188 3.887 13.18 1 98.75 130 SER A CA 1
ATOM 1044 C C . SER A 1 130 ? -6.441 5.141 12.352 1 98.75 130 SER A C 1
ATOM 1046 O O . SER A 1 130 ? -5.633 5.5 11.492 1 98.75 130 SER A O 1
ATOM 1048 N N . SER A 1 131 ? -7.539 5.773 12.602 1 98.81 131 SER A N 1
ATOM 1049 C CA . SER A 1 131 ? -7.816 6.992 11.852 1 98.81 131 SER A CA 1
ATOM 1050 C C . SER A 1 131 ? -8.852 7.855 12.57 1 98.81 131 SER A C 1
ATOM 1052 O O . SER A 1 131 ? -9.672 7.348 13.328 1 98.81 131 SER A O 1
ATOM 1054 N N . THR A 1 132 ? -8.766 9.141 12.336 1 98.69 132 THR A N 1
ATOM 1055 C CA . THR A 1 132 ? -9.812 10.086 12.719 1 98.69 132 THR A CA 1
ATOM 1056 C C . THR A 1 132 ? -10.711 10.414 11.531 1 98.69 132 THR A C 1
ATOM 1058 O O . THR A 1 132 ? -11.75 11.055 11.695 1 98.69 132 THR A O 1
ATOM 1061 N N . GLU A 1 133 ? -10.328 10.039 10.336 1 97.5 133 GLU A N 1
ATOM 1062 C CA . GLU A 1 133 ? -11.016 10.398 9.102 1 97.5 133 GLU A CA 1
ATOM 1063 C C . GLU A 1 133 ? -11.297 9.156 8.25 1 97.5 133 GLU A C 1
ATOM 1065 O O . GLU A 1 133 ? -10.375 8.539 7.715 1 97.5 133 GLU A O 1
ATOM 1070 N N . TRP A 1 134 ? -12.578 8.906 8.062 1 98.12 134 TRP A N 1
ATOM 1071 C CA . TRP A 1 134 ? -12.969 7.699 7.336 1 98.12 134 TRP A CA 1
ATOM 1072 C C . TRP A 1 134 ? -13.828 8.047 6.129 1 98.12 134 TRP A C 1
ATOM 1074 O O . TRP A 1 134 ? -14.031 7.215 5.242 1 98.12 134 TRP A O 1
ATOM 1084 N N . ASP A 1 135 ? -14.312 9.273 6.051 1 95.94 135 ASP A N 1
ATOM 1085 C CA . ASP A 1 135 ? -15.359 9.641 5.109 1 95.94 135 ASP A CA 1
ATOM 1086 C C . ASP A 1 135 ? -14.883 9.5 3.666 1 95.94 135 ASP A C 1
ATOM 1088 O O . ASP A 1 135 ? -15.594 8.945 2.824 1 95.94 135 ASP A O 1
ATOM 1092 N N . ASN A 1 136 ? -13.758 10.055 3.387 1 93.62 136 ASN A N 1
ATOM 1093 C CA . ASN A 1 136 ? -13.25 9.984 2.021 1 93.62 136 ASN A CA 1
ATOM 1094 C C . ASN A 1 136 ? -13.062 8.531 1.573 1 93.62 136 ASN A C 1
ATOM 1096 O O . ASN A 1 136 ? -13.414 8.18 0.446 1 93.62 136 ASN A O 1
ATOM 1100 N N . PHE A 1 137 ? -12.484 7.719 2.455 1 97 137 PHE A N 1
ATOM 1101 C CA . PHE A 1 137 ? -12.312 6.297 2.164 1 97 137 PHE A CA 1
ATOM 1102 C C . PHE A 1 137 ? -13.656 5.645 1.853 1 97 137 PHE A C 1
ATOM 1104 O O . PHE A 1 137 ? -13.789 4.953 0.842 1 97 137 PHE A O 1
ATOM 1111 N N . LEU A 1 138 ? -14.641 5.895 2.715 1 97.88 138 LEU A N 1
ATOM 1112 C CA . LEU A 1 138 ? -15.945 5.27 2.557 1 97.88 138 LEU A CA 1
ATOM 1113 C C . LEU A 1 138 ? -16.641 5.758 1.286 1 97.88 138 LEU A C 1
ATOM 1115 O O . LEU A 1 138 ? -17.266 4.973 0.575 1 97.88 138 LEU A O 1
ATOM 1119 N N . ARG A 1 139 ? -16.484 7.008 1.033 1 94.62 139 ARG A N 1
ATOM 1120 C CA . ARG A 1 139 ? -17.078 7.57 -0.182 1 94.62 139 ARG A CA 1
ATOM 1121 C C . ARG A 1 139 ? -16.484 6.914 -1.426 1 94.62 139 ARG A C 1
ATOM 1123 O O . ARG A 1 139 ? -17.203 6.578 -2.363 1 94.62 139 ARG A O 1
ATOM 1130 N N . LEU A 1 140 ? -15.227 6.695 -1.431 1 94.5 140 LEU A N 1
ATOM 1131 C CA . LEU A 1 140 ? -14.523 6.164 -2.596 1 94.5 140 LEU A CA 1
ATOM 1132 C C . LEU A 1 140 ? -14.719 4.656 -2.707 1 94.5 140 LEU A C 1
ATOM 1134 O O . LEU A 1 140 ? -14.836 4.121 -3.812 1 94.5 140 LEU A O 1
ATOM 1138 N N . ARG A 1 141 ? -14.742 3.975 -1.541 1 96.81 141 ARG A N 1
ATOM 1139 C CA . ARG A 1 141 ? -14.578 2.525 -1.588 1 96.81 141 ARG A CA 1
ATOM 1140 C C . ARG A 1 141 ? -15.906 1.819 -1.317 1 96.81 141 ARG A C 1
ATOM 1142 O O . ARG A 1 141 ? -16.062 0.64 -1.64 1 96.81 141 ARG A O 1
ATOM 1149 N N . ASN A 1 142 ? -16.797 2.496 -0.594 1 96.81 142 ASN A N 1
ATOM 1150 C CA . ASN A 1 142 ? -18.156 1.985 -0.536 1 96.81 142 ASN A CA 1
ATOM 1151 C C . ASN A 1 142 ? -18.984 2.457 -1.729 1 96.81 142 ASN A C 1
ATOM 1153 O O . ASN A 1 142 ? -19.969 3.186 -1.561 1 96.81 142 ASN A O 1
ATOM 1157 N N . HIS A 1 143 ? -18.562 2.111 -2.809 1 94.31 143 HIS A N 1
ATOM 1158 C CA . HIS A 1 143 ? -19.094 2.5 -4.109 1 94.31 143 HIS A CA 1
ATOM 1159 C C . HIS A 1 143 ? -19.172 1.305 -5.051 1 94.31 143 HIS A C 1
ATOM 1161 O O . HIS A 1 143 ? -18.312 0.421 -5.02 1 94.31 143 HIS A O 1
ATOM 1167 N N . PRO A 1 144 ? -20.125 1.303 -5.926 1 91.75 144 PRO A N 1
ATOM 1168 C CA . PRO A 1 144 ? -20.312 0.15 -6.809 1 91.75 144 PRO A CA 1
ATOM 1169 C C . PRO A 1 144 ? -19.141 -0.048 -7.773 1 91.75 144 PRO A C 1
ATOM 1171 O O . PRO A 1 144 ? -18.938 -1.156 -8.273 1 91.75 144 PRO A O 1
ATOM 1174 N N . ASP A 1 145 ? -18.375 0.975 -7.98 1 90.25 145 ASP A N 1
ATOM 1175 C CA . ASP A 1 145 ? -17.266 0.876 -8.93 1 90.25 145 ASP A CA 1
ATOM 1176 C C . ASP A 1 145 ? -16.016 0.31 -8.258 1 90.25 145 ASP A C 1
ATOM 1178 O O . ASP A 1 145 ? -15.055 -0.044 -8.93 1 90.25 145 ASP A O 1
ATOM 1182 N N . ALA A 1 146 ? -16.047 0.27 -6.945 1 93.31 146 ALA A N 1
ATOM 1183 C CA . ALA A 1 146 ? -14.898 -0.299 -6.238 1 93.31 146 ALA A CA 1
ATOM 1184 C C . ALA A 1 146 ? -14.82 -1.808 -6.453 1 93.31 146 ALA A C 1
ATOM 1186 O O . ALA A 1 146 ? -15.836 -2.459 -6.715 1 93.31 146 ALA A O 1
ATOM 1187 N N . GLN A 1 147 ? -13.602 -2.318 -6.457 1 95 147 GLN A N 1
ATOM 1188 C CA . GLN A 1 147 ? -13.445 -3.77 -6.453 1 95 147 GLN A CA 1
ATOM 1189 C C . GLN A 1 147 ? -14.305 -4.41 -5.371 1 95 147 GLN A C 1
ATOM 1191 O O . GLN A 1 147 ? -14.375 -3.91 -4.246 1 95 147 GLN A O 1
ATOM 1196 N N . PRO A 1 148 ? -14.977 -5.516 -5.688 1 96.69 148 PRO A N 1
ATOM 1197 C CA . PRO A 1 148 ? -15.961 -6.09 -4.773 1 96.69 148 PRO A CA 1
ATOM 1198 C C . PRO A 1 148 ? -15.391 -6.367 -3.385 1 96.69 148 PRO A C 1
ATOM 1200 O O . PRO A 1 148 ? -16.047 -6.082 -2.377 1 96.69 148 PRO A O 1
ATOM 1203 N N . GLU A 1 149 ? -14.227 -6.934 -3.289 1 97.75 149 GLU A N 1
ATOM 1204 C CA . GLU A 1 149 ? -13.617 -7.23 -1.996 1 97.75 149 GLU A CA 1
ATOM 1205 C C . GLU A 1 149 ? -13.367 -5.953 -1.201 1 97.75 149 GLU A C 1
ATOM 1207 O O . GLU A 1 149 ? -13.523 -5.934 0.021 1 97.75 149 GLU A O 1
ATOM 1212 N N . MET A 1 150 ? -12.953 -4.902 -1.882 1 97.75 150 MET A N 1
ATOM 1213 C CA . MET A 1 150 ? -12.711 -3.623 -1.223 1 97.75 150 MET A CA 1
ATOM 1214 C C . MET A 1 150 ? -14.016 -2.994 -0.755 1 97.75 150 MET A C 1
ATOM 1216 O O . MET A 1 150 ? -14.078 -2.43 0.339 1 97.75 150 MET A O 1
ATOM 1220 N N . GLN A 1 151 ? -15.008 -3.07 -1.607 1 97.81 151 GLN A N 1
ATOM 1221 C CA . GLN A 1 151 ? -16.312 -2.559 -1.198 1 97.81 151 GLN A CA 1
ATOM 1222 C C . GLN A 1 151 ? -16.828 -3.287 0.04 1 97.81 151 GLN A C 1
ATOM 1224 O O . GLN A 1 151 ? -17.359 -2.662 0.96 1 97.81 151 GLN A O 1
ATOM 1229 N N . ALA A 1 152 ? -16.656 -4.605 0.041 1 98.44 152 ALA A N 1
ATOM 1230 C CA . ALA A 1 152 ? -17.062 -5.395 1.206 1 98.44 152 ALA A CA 1
ATOM 1231 C C . ALA A 1 152 ? -16.312 -4.938 2.457 1 98.44 152 ALA A C 1
ATOM 1233 O O . ALA A 1 152 ? -16.891 -4.84 3.537 1 98.44 152 ALA A O 1
ATOM 1234 N N . LEU A 1 153 ? -15.055 -4.676 2.309 1 98.69 153 LEU A N 1
ATOM 1235 C CA . LEU A 1 153 ? -14.266 -4.188 3.436 1 98.69 153 LEU A CA 1
ATOM 1236 C C . LEU A 1 153 ? -14.773 -2.83 3.908 1 98.69 153 LEU A C 1
ATOM 1238 O O . LEU A 1 153 ? -14.891 -2.592 5.113 1 98.69 153 LEU A O 1
ATOM 1242 N N . ALA A 1 154 ? -15.016 -1.921 2.963 1 98.69 154 ALA A N 1
ATOM 1243 C CA . ALA A 1 154 ? -15.531 -0.595 3.297 1 98.69 154 ALA A CA 1
ATOM 1244 C C . ALA A 1 154 ? -16.859 -0.692 4.047 1 98.69 154 ALA A C 1
ATOM 1246 O O . ALA A 1 154 ? -17.078 0.014 5.035 1 98.69 154 ALA A O 1
ATOM 1247 N N . LYS A 1 155 ? -17.719 -1.574 3.584 1 98.69 155 LYS A N 1
ATOM 1248 C CA . LYS A 1 155 ? -19 -1.782 4.25 1 98.69 155 LYS A CA 1
ATOM 1249 C C . LYS A 1 155 ? -18.797 -2.309 5.672 1 98.69 155 LYS A C 1
ATOM 1251 O O . LYS A 1 155 ? -19.5 -1.889 6.598 1 98.69 155 LYS A O 1
ATOM 1256 N N . LEU A 1 156 ? -17.938 -3.234 5.785 1 98.69 156 LEU A N 1
ATOM 1257 C CA . LEU A 1 156 ? -17.609 -3.77 7.102 1 98.69 156 LEU A CA 1
ATOM 1258 C C . LEU A 1 156 ? -17.125 -2.666 8.031 1 98.69 156 LEU A C 1
ATOM 1260 O O . LEU A 1 156 ? -17.578 -2.562 9.172 1 98.69 156 LEU A O 1
ATOM 1264 N N . ILE A 1 157 ? -16.234 -1.848 7.574 1 98.75 157 ILE A N 1
ATOM 1265 C CA . ILE A 1 157 ? -15.68 -0.756 8.375 1 98.75 157 ILE A CA 1
ATOM 1266 C C . ILE A 1 157 ? -16.797 0.222 8.75 1 98.75 157 ILE A C 1
ATOM 1268 O O . ILE A 1 157 ? -16.891 0.638 9.906 1 98.75 157 ILE A O 1
ATOM 1272 N N . GLN A 1 158 ? -17.562 0.559 7.746 1 98.75 158 GLN A N 1
ATOM 1273 C CA . GLN A 1 158 ? -18.688 1.445 8.016 1 98.75 158 GLN A CA 1
ATOM 1274 C C . GLN A 1 158 ? -19.578 0.88 9.117 1 98.75 158 GLN A C 1
ATOM 1276 O O . GLN A 1 158 ? -19.984 1.604 10.031 1 98.75 158 GLN A O 1
ATOM 1281 N N . HIS A 1 159 ? -19.906 -0.344 9 1 98.69 159 HIS A N 1
ATOM 1282 C CA . HIS A 1 159 ? -20.734 -1.007 9.992 1 98.69 159 HIS A CA 1
ATOM 1283 C C . HIS A 1 159 ? -20.109 -0.912 11.383 1 98.69 159 HIS A C 1
ATOM 1285 O O . HIS A 1 159 ? -20.797 -0.582 12.352 1 98.69 159 HIS A O 1
ATOM 1291 N N . LEU A 1 160 ? -18.844 -1.205 11.5 1 98.69 160 LEU A N 1
ATOM 1292 C CA . LEU A 1 160 ? -18.141 -1.146 12.773 1 98.69 160 LEU A CA 1
ATOM 1293 C C . LEU A 1 160 ? -18.188 0.263 13.352 1 98.69 160 LEU A C 1
ATOM 1295 O O . LEU A 1 160 ? -18.422 0.436 14.555 1 98.69 160 LEU A O 1
ATOM 1299 N N . LEU A 1 161 ? -17.969 1.262 12.492 1 98.5 161 LEU A N 1
ATOM 1300 C CA . LEU A 1 161 ? -17.953 2.652 12.93 1 98.5 161 LEU A CA 1
ATOM 1301 C C . LEU A 1 161 ? -19.328 3.082 13.406 1 98.5 161 LEU A C 1
ATOM 1303 O O . LEU A 1 161 ? -19.453 3.834 14.383 1 98.5 161 LEU A O 1
ATOM 1307 N N . GLU A 1 162 ? -20.312 2.617 12.75 1 98.31 162 GLU A N 1
ATOM 1308 C CA . GLU A 1 162 ? -21.672 3.047 13.039 1 98.31 162 GLU A CA 1
ATOM 1309 C C . GLU A 1 162 ? -22.234 2.334 14.266 1 98.31 162 GLU A C 1
ATOM 1311 O O . GLU A 1 162 ? -23.062 2.889 14.992 1 98.31 162 GLU A O 1
ATOM 1316 N N . THR A 1 163 ? -21.766 1.155 14.555 1 98.25 163 THR A N 1
ATOM 1317 C CA . THR A 1 163 ? -22.422 0.349 15.578 1 98.25 163 THR A CA 1
ATOM 1318 C C . THR A 1 163 ? -21.625 0.404 16.891 1 98.25 163 THR A C 1
ATOM 1320 O O . THR A 1 163 ? -22.156 0.056 17.953 1 98.25 163 THR A O 1
ATOM 1323 N N . HIS A 1 164 ? -20.422 0.736 16.812 1 98.25 164 HIS A N 1
ATOM 1324 C CA . HIS A 1 164 ? -19.625 0.801 18.031 1 98.25 164 HIS A CA 1
ATOM 1325 C C . HIS A 1 164 ? -19.766 2.164 18.703 1 98.25 164 HIS A C 1
ATOM 1327 O O . HIS A 1 164 ? -19.781 3.193 18.016 1 98.25 164 HIS A O 1
ATOM 1333 N N . GLU A 1 165 ? -19.781 2.215 20 1 97.81 165 GLU A N 1
ATOM 1334 C CA . GLU A 1 165 ? -19.875 3.453 20.766 1 97.81 165 GLU A CA 1
ATOM 1335 C C . GLU A 1 165 ? -18.516 3.906 21.266 1 97.81 165 GLU A C 1
ATOM 1337 O O . GLU A 1 165 ? -17.812 3.154 21.938 1 97.81 165 GLU A O 1
ATOM 1342 N N . PRO A 1 166 ? -18.156 5.105 20.953 1 98.44 166 PRO A N 1
ATOM 1343 C CA . PRO A 1 166 ? -16.844 5.594 21.406 1 98.44 166 PRO A CA 1
ATOM 1344 C C . PRO A 1 166 ? -16.812 5.879 22.906 1 98.44 166 PRO A C 1
ATOM 1346 O O . PRO A 1 166 ? -17.844 6.195 23.5 1 98.44 166 PRO A O 1
ATOM 1349 N N . THR A 1 167 ? -15.688 5.793 23.5 1 97.94 167 THR A N 1
ATOM 1350 C CA . THR A 1 167 ? -15.438 6.16 24.891 1 97.94 167 THR A CA 1
ATOM 1351 C C . THR A 1 167 ? -14.93 7.594 24.984 1 97.94 167 THR A C 1
ATOM 1353 O O . THR A 1 167 ? -13.891 7.93 24.422 1 97.94 167 THR A O 1
ATOM 1356 N N . PRO A 1 168 ? -15.609 8.43 25.719 1 98.38 168 PRO A N 1
ATOM 1357 C CA . PRO A 1 168 ? -15.109 9.797 25.891 1 98.38 168 PRO A CA 1
ATOM 1358 C C . PRO A 1 168 ? -13.805 9.836 26.688 1 98.38 168 PRO A C 1
ATOM 1360 O O . PRO A 1 168 ? -13.625 9.07 27.641 1 98.38 168 PRO A O 1
ATOM 1363 N N . VAL A 1 169 ? -12.922 10.664 26.234 1 98.12 169 VAL A N 1
ATOM 1364 C CA . VAL A 1 169 ? -11.672 10.883 26.953 1 98.12 169 VAL A CA 1
ATOM 1365 C C . VAL A 1 169 ? -11.461 12.375 27.188 1 98.12 169 VAL A C 1
ATOM 1367 O O . VAL A 1 169 ? -12.117 13.203 26.547 1 98.12 169 VAL A O 1
ATOM 1370 N N . ALA A 1 170 ? -10.609 12.734 28.156 1 98.44 170 ALA A N 1
ATOM 1371 C CA . ALA A 1 170 ? -10.281 14.133 28.438 1 98.44 170 ALA A CA 1
ATOM 1372 C C . ALA A 1 170 ? -9.016 14.562 27.703 1 98.44 170 ALA A C 1
ATOM 1374 O O . ALA A 1 170 ? -8.281 13.719 27.188 1 98.44 170 ALA A O 1
ATOM 1375 N N . VAL A 1 171 ? -8.898 15.891 27.594 1 98.5 171 VAL A N 1
ATOM 1376 C CA . VAL A 1 171 ? -7.645 16.422 27.078 1 98.5 171 VAL A CA 1
ATOM 1377 C C . VAL A 1 171 ? -6.473 15.875 27.891 1 98.5 171 VAL A C 1
ATOM 1379 O O . VAL A 1 171 ? -6.523 15.852 29.125 1 98.5 171 VAL A O 1
ATOM 1382 N N . GLY A 1 172 ? -5.492 15.375 27.188 1 98.19 172 GLY A N 1
ATOM 1383 C CA . GLY A 1 172 ? -4.348 14.797 27.875 1 98.19 172 GLY A CA 1
ATOM 1384 C C . GLY A 1 172 ? -4.434 13.289 28.016 1 98.19 172 GLY A C 1
ATOM 1385 O O . GLY A 1 172 ? -3.424 12.625 28.266 1 98.19 172 GLY A O 1
ATOM 1386 N N . ASP A 1 173 ? -5.637 12.719 27.906 1 98.19 173 ASP A N 1
ATOM 1387 C CA . ASP A 1 173 ? -5.793 11.273 27.938 1 98.19 173 ASP A CA 1
ATOM 1388 C C . ASP A 1 173 ? -5.223 10.633 26.672 1 98.19 173 ASP A C 1
ATOM 1390 O O . ASP A 1 173 ? -4.918 11.328 25.703 1 98.19 173 ASP A O 1
ATOM 1394 N N . TRP A 1 174 ? -5.105 9.281 26.734 1 98.69 174 TRP A N 1
ATOM 1395 C CA . TRP A 1 174 ? -4.445 8.594 25.625 1 98.69 174 TRP A CA 1
ATOM 1396 C C . TRP A 1 174 ? -5.352 7.52 25.047 1 98.69 174 TRP A C 1
ATOM 1398 O O . TRP A 1 174 ? -6.055 6.824 25.781 1 98.69 174 TRP A O 1
ATOM 1408 N N . HIS A 1 175 ? -5.379 7.449 23.719 1 98.81 175 HIS A N 1
ATOM 1409 C CA . HIS A 1 175 ? -5.922 6.328 22.969 1 98.81 175 HIS A CA 1
ATOM 1410 C C . HIS A 1 175 ? -4.949 5.152 22.953 1 98.81 175 HIS A C 1
ATOM 1412 O O . HIS A 1 175 ? -3.869 5.246 22.359 1 98.81 175 HIS A O 1
ATOM 1418 N N . LEU A 1 176 ? -5.316 4.035 23.562 1 98.44 176 LEU A N 1
ATOM 1419 C CA . LEU A 1 176 ? -4.402 2.918 23.781 1 98.44 176 LEU A CA 1
ATOM 1420 C C . LEU A 1 176 ? -4.988 1.619 23.25 1 98.44 176 LEU A C 1
ATOM 1422 O O . LEU A 1 176 ? -5.543 0.818 24 1 98.44 176 LEU A O 1
ATOM 1426 N N . PRO A 1 177 ? -4.754 1.295 21.969 1 97.25 177 PRO A N 1
ATOM 1427 C CA . PRO A 1 177 ? -5.238 0.019 21.438 1 97.25 177 PRO A CA 1
ATOM 1428 C C . PRO A 1 177 ? -4.668 -1.186 22.172 1 97.25 177 PRO A C 1
ATOM 1430 O O . PRO A 1 177 ? -3.502 -1.172 22.578 1 97.25 177 PRO A O 1
ATOM 1433 N N . TYR A 1 178 ? -5.484 -2.209 22.375 1 94.75 178 TYR A N 1
ATOM 1434 C CA . TYR A 1 178 ? -5.133 -3.52 22.922 1 94.75 178 TYR A CA 1
ATOM 1435 C C . TYR A 1 178 ? -4.805 -3.432 24.406 1 94.75 178 TYR A C 1
ATOM 1437 O O . TYR A 1 178 ? -4.133 -4.309 24.953 1 94.75 178 TYR A O 1
ATOM 1445 N N . ILE A 1 179 ? -5.203 -2.328 25.047 1 95.94 179 ILE A N 1
ATOM 1446 C CA . ILE A 1 179 ? -5.051 -2.221 26.484 1 95.94 179 ILE A CA 1
ATOM 1447 C C . ILE A 1 179 ? -6.422 -2.295 27.156 1 95.94 179 ILE A C 1
ATOM 1449 O O . ILE A 1 179 ? -7.324 -1.521 26.828 1 95.94 179 ILE A O 1
ATOM 1453 N N . ASP A 1 180 ? -6.582 -3.178 28.031 1 92.31 180 ASP A N 1
ATOM 1454 C CA . ASP A 1 180 ? -7.871 -3.295 28.703 1 92.31 180 ASP A CA 1
ATOM 1455 C C . ASP A 1 180 ? -7.895 -2.484 30 1 92.31 180 ASP A C 1
ATOM 1457 O O . ASP A 1 180 ? -6.855 -2.006 30.453 1 92.31 180 ASP A O 1
ATOM 1461 N N . PRO A 1 181 ? -9.086 -2.326 30.578 1 92.38 181 PRO A N 1
ATOM 1462 C CA . PRO A 1 181 ? -9.234 -1.488 31.766 1 92.38 181 PRO A CA 1
ATOM 1463 C C . PRO A 1 181 ? -8.438 -2.006 32.969 1 92.38 181 PRO A C 1
ATOM 1465 O O . PRO A 1 181 ? -7.918 -1.215 33.75 1 92.38 181 PRO A O 1
ATOM 1468 N N . ILE A 1 182 ? -8.336 -3.268 33.094 1 94.19 182 ILE A N 1
ATOM 1469 C CA . ILE A 1 182 ? -7.586 -3.846 34.219 1 94.19 182 ILE A CA 1
ATOM 1470 C C . ILE A 1 182 ? -6.109 -3.486 34.094 1 94.19 182 ILE A C 1
ATOM 1472 O O . ILE A 1 182 ? -5.465 -3.107 35.062 1 94.19 182 ILE A O 1
ATOM 1476 N N . GLU A 1 183 ? -5.602 -3.605 32.875 1 94.69 183 GLU A N 1
ATOM 1477 C CA . GLU A 1 183 ? -4.203 -3.264 32.625 1 94.69 183 GLU A CA 1
ATOM 1478 C C . GLU A 1 183 ? -3.941 -1.783 32.906 1 94.69 183 GLU A C 1
ATOM 1480 O O . GLU A 1 183 ? -2.875 -1.413 33.406 1 94.69 183 GLU A O 1
ATOM 1485 N N . ARG A 1 184 ? -4.887 -0.957 32.656 1 94.56 184 ARG A N 1
ATOM 1486 C CA . ARG A 1 184 ? -4.746 0.479 32.875 1 94.56 184 ARG A CA 1
ATOM 1487 C C . ARG A 1 184 ? -4.582 0.789 34.344 1 94.56 184 ARG A C 1
ATOM 1489 O O . ARG A 1 184 ? -3.939 1.776 34.719 1 94.56 184 ARG A O 1
ATOM 1496 N N . GLN A 1 185 ? -5.117 -0.069 35.188 1 95.31 185 GLN A N 1
ATOM 1497 C CA . GLN A 1 185 ? -5.031 0.122 36.625 1 95.31 185 GLN A CA 1
ATOM 1498 C C . GLN A 1 185 ? -3.76 -0.503 37.188 1 95.31 185 GLN A C 1
ATOM 1500 O O . GLN A 1 185 ? -3.205 -0.015 38.188 1 95.31 185 GLN A O 1
ATOM 1505 N N . GLN A 1 186 ? -3.287 -1.467 36.531 1 96.31 186 GLN A N 1
ATOM 1506 C CA . GLN A 1 186 ? -2.188 -2.271 37.031 1 96.31 186 GLN A CA 1
ATOM 1507 C C . GLN A 1 186 ? -0.837 -1.689 36.625 1 96.31 186 GLN A C 1
ATOM 1509 O O . GLN A 1 186 ? 0.164 -1.88 37.312 1 96.31 186 GLN A O 1
ATOM 1514 N N . TYR A 1 187 ? -0.797 -1.014 35.531 1 97.56 187 TYR A N 1
ATOM 1515 C CA . TYR A 1 187 ? 0.464 -0.53 35 1 97.56 187 TYR A CA 1
ATOM 1516 C C . TYR A 1 187 ? 0.468 0.991 34.875 1 97.56 187 TYR A C 1
ATOM 1518 O O . TYR A 1 187 ? -0.592 1.622 34.906 1 97.56 187 TYR A O 1
ATOM 1526 N N . SER A 1 188 ? 1.692 1.501 34.812 1 97.81 188 SER A N 1
ATOM 1527 C CA . SER A 1 188 ? 1.817 2.938 34.594 1 97.81 188 SER A CA 1
ATOM 1528 C C . SER A 1 188 ? 1.36 3.322 33.188 1 97.81 188 SER A C 1
ATOM 1530 O O . SER A 1 188 ? 1.291 2.473 32.281 1 97.81 188 SER A O 1
ATOM 1532 N N . LEU A 1 189 ? 1.048 4.531 32.969 1 97.88 189 LEU A N 1
ATOM 1533 C CA . LEU A 1 189 ? 0.654 5.016 31.641 1 97.88 189 LEU A CA 1
ATOM 1534 C C . LEU A 1 189 ? 1.742 4.738 30.609 1 97.88 189 LEU A C 1
ATOM 1536 O O . LEU A 1 189 ? 1.447 4.336 29.484 1 97.88 189 LEU A O 1
ATOM 1540 N N . GLU A 1 190 ? 2.961 4.965 31 1 97.31 190 GLU A N 1
ATOM 1541 C CA . GLU A 1 190 ? 4.086 4.723 30.094 1 97.31 190 GLU A CA 1
ATOM 1542 C C . GLU A 1 190 ? 4.148 3.256 29.672 1 97.31 190 GLU A C 1
ATOM 1544 O O . GLU A 1 190 ? 4.348 2.951 28.5 1 97.31 190 GLU A O 1
ATOM 1549 N N . GLU A 1 191 ? 3.986 2.438 30.594 1 98.06 191 GLU A N 1
ATOM 1550 C CA . GLU A 1 191 ? 3.988 1.009 30.297 1 98.06 191 GLU A CA 1
ATOM 1551 C C . GLU A 1 191 ? 2.832 0.635 29.375 1 98.06 191 GLU A C 1
ATOM 1553 O O . GLU A 1 191 ? 3 -0.161 28.453 1 98.06 191 GLU A O 1
ATOM 1558 N N . CYS A 1 192 ? 1.672 1.195 29.625 1 98.19 192 CYS A N 1
ATOM 1559 C CA . CYS A 1 192 ? 0.512 0.927 28.781 1 98.19 192 CYS A CA 1
ATOM 1560 C C . CYS A 1 192 ? 0.762 1.376 27.359 1 98.19 192 CYS A C 1
ATOM 1562 O O . CYS A 1 192 ? 0.404 0.674 26.406 1 98.19 192 CYS A O 1
ATOM 1564 N N . LYS A 1 193 ? 1.375 2.527 27.219 1 98.25 193 LYS A N 1
ATOM 1565 C CA . LYS A 1 193 ? 1.719 3.014 25.891 1 98.25 193 LYS A CA 1
ATOM 1566 C C . LYS A 1 193 ? 2.639 2.033 25.156 1 98.25 193 LYS A C 1
ATOM 1568 O O . LYS A 1 193 ? 2.4 1.69 24 1 98.25 193 LYS A O 1
ATOM 1573 N N . TYR A 1 194 ? 3.641 1.594 25.875 1 97.12 194 TYR A N 1
ATOM 1574 C CA . TYR A 1 194 ? 4.641 0.711 25.281 1 97.12 194 TYR A CA 1
ATOM 1575 C C . TYR A 1 194 ? 4.035 -0.641 24.922 1 97.12 194 TYR A C 1
ATOM 1577 O O . TYR A 1 194 ? 4.297 -1.185 23.844 1 97.12 194 TYR A O 1
ATOM 1585 N N . MET A 1 195 ? 3.229 -1.144 25.812 1 96.69 195 MET A N 1
ATOM 1586 C CA . MET A 1 195 ? 2.545 -2.404 25.531 1 96.69 195 MET A CA 1
ATOM 1587 C C . MET A 1 195 ? 1.632 -2.271 24.328 1 96.69 195 MET A C 1
ATOM 1589 O O . MET A 1 195 ? 1.591 -3.162 23.469 1 96.69 195 MET A O 1
ATOM 1593 N N . SER A 1 196 ? 0.902 -1.19 24.25 1 96.88 196 SER A N 1
ATOM 1594 C CA . SER A 1 196 ? 0.004 -0.934 23.125 1 96.88 196 SER A CA 1
ATOM 1595 C C . SER A 1 196 ? 0.763 -0.917 21.812 1 96.88 196 SER A C 1
ATOM 1597 O O . SER A 1 196 ? 0.34 -1.547 20.844 1 96.88 196 SER A O 1
ATOM 1599 N N . VAL A 1 197 ? 1.898 -0.244 21.781 1 96.75 197 VAL A N 1
ATOM 1600 C CA . VAL A 1 197 ? 2.732 -0.158 20.578 1 96.75 197 VAL A CA 1
ATOM 1601 C C . VAL A 1 197 ? 3.191 -1.556 20.172 1 96.75 197 VAL A C 1
ATOM 1603 O O . VAL A 1 197 ? 3.074 -1.936 19 1 96.75 197 VAL A O 1
ATOM 1606 N N . ALA A 1 198 ? 3.707 -2.271 21.125 1 95 198 ALA A N 1
ATOM 1607 C CA . ALA A 1 198 ? 4.211 -3.615 20.859 1 95 198 ALA A CA 1
ATOM 1608 C C . ALA A 1 198 ? 3.113 -4.512 20.297 1 95 198 ALA A C 1
ATOM 1610 O O . ALA A 1 198 ? 3.35 -5.277 19.359 1 95 198 ALA A O 1
ATOM 1611 N N . ARG A 1 199 ? 1.95 -4.383 20.859 1 94.25 199 ARG A N 1
ATOM 1612 C CA . ARG A 1 199 ? 0.835 -5.23 20.438 1 94.25 199 ARG A CA 1
ATOM 1613 C C . ARG A 1 199 ? 0.325 -4.828 19.062 1 94.25 199 ARG A C 1
ATOM 1615 O O . ARG A 1 199 ? -0.115 -5.68 18.281 1 94.25 199 ARG A O 1
ATOM 1622 N N . CYS A 1 200 ? 0.422 -3.566 18.719 1 94.5 200 CYS A N 1
ATOM 1623 C CA . CYS A 1 200 ? 0.11 -3.123 17.375 1 94.5 200 CYS A CA 1
ATOM 1624 C C . CYS A 1 200 ? 1.127 -3.662 16.375 1 94.5 200 CYS A C 1
ATOM 1626 O O . CYS A 1 200 ? 0.784 -3.953 15.227 1 94.5 200 CYS A O 1
ATOM 1628 N N . ALA A 1 201 ? 2.316 -3.848 16.797 1 92.31 201 ALA A N 1
ATOM 1629 C CA . ALA A 1 201 ? 3.379 -4.348 15.922 1 92.31 201 ALA A CA 1
ATOM 1630 C C . ALA A 1 201 ? 3.258 -5.855 15.719 1 92.31 201 ALA A C 1
ATOM 1632 O O . ALA A 1 201 ? 3.812 -6.402 14.766 1 92.31 201 ALA A O 1
ATOM 1633 N N . ARG A 1 202 ? 2.545 -6.543 16.609 1 88 202 ARG A N 1
ATOM 1634 C CA . ARG A 1 202 ? 2.439 -7.996 16.578 1 88 202 ARG A CA 1
ATOM 1635 C C . ARG A 1 202 ? 1.224 -8.438 15.766 1 88 202 ARG A C 1
ATOM 1637 O O . ARG A 1 202 ? 0.707 -9.539 15.969 1 88 202 ARG A O 1
ATOM 1644 N N . VAL A 1 203 ? 0.74 -7.621 14.953 1 78.94 203 VAL A N 1
ATOM 1645 C CA . VAL A 1 203 ? -0.485 -7.922 14.219 1 78.94 203 VAL A CA 1
ATOM 1646 C C . VAL A 1 203 ? -0.328 -9.242 13.469 1 78.94 203 VAL A C 1
ATOM 1648 O O . VAL A 1 203 ? -1.304 -9.969 13.273 1 78.94 203 VAL A O 1
ATOM 1651 N N . SER A 1 204 ? 0.854 -9.617 13.016 1 64.06 204 SER A N 1
ATOM 1652 C CA . SER A 1 204 ? 1.062 -10.867 12.297 1 64.06 204 SER A CA 1
ATOM 1653 C C . SER A 1 204 ? 0.976 -12.062 13.242 1 64.06 204 SER A C 1
ATOM 1655 O O . SER A 1 204 ? 0.74 -13.195 12.805 1 64.06 204 SER A O 1
ATOM 1657 N N . TYR A 1 205 ? 1.476 -11.875 14.391 1 60.44 205 TYR A N 1
ATOM 1658 C CA . TYR A 1 205 ? 1.587 -13.016 15.297 1 60.44 205 TYR A CA 1
ATOM 1659 C C . TYR A 1 205 ? 0.266 -13.273 16.016 1 60.44 205 TYR A C 1
ATOM 1661 O O . TYR A 1 205 ? -0.634 -13.906 15.453 1 60.44 205 TYR A O 1
ATOM 1669 N N . TYR A 1 206 ? 0.336 -12.758 17.312 1 51.62 206 TYR A N 1
ATOM 1670 C CA . TYR A 1 206 ? -0.472 -13.164 18.453 1 51.62 206 TYR A CA 1
ATOM 1671 C C . TYR A 1 206 ? -1.954 -12.93 18.188 1 51.62 206 TYR A C 1
ATOM 1673 O O . TYR A 1 206 ? -2.805 -13.672 18.672 1 51.62 206 TYR A O 1
ATOM 1681 N N . LEU A 1 207 ? -2.229 -11.875 17.375 1 51.75 207 LEU A N 1
ATOM 1682 C CA . LEU A 1 207 ? -3.641 -11.523 17.438 1 51.75 207 LEU A CA 1
ATOM 1683 C C . LEU A 1 207 ? -4.496 -12.57 16.734 1 51.75 207 LEU A C 1
ATOM 1685 O O . LEU A 1 207 ? -5.715 -12.602 16.906 1 51.75 207 LEU A O 1
ATOM 1689 N N . ARG A 1 208 ? -3.842 -13.406 15.922 1 49.41 208 ARG A N 1
ATOM 1690 C CA . ARG A 1 208 ? -4.66 -14.352 15.172 1 49.41 208 ARG A CA 1
ATOM 1691 C C . ARG A 1 208 ? -5.277 -15.398 16.094 1 49.41 208 ARG A C 1
ATOM 1693 O O . ARG A 1 208 ? -6.418 -15.82 15.883 1 49.41 208 ARG A O 1
ATOM 1700 N N . ASP A 1 209 ? -4.406 -15.867 17 1 50.78 209 ASP A N 1
ATOM 1701 C CA . ASP A 1 209 ? -4.902 -17.016 17.75 1 50.78 209 ASP A CA 1
ATOM 1702 C C . ASP A 1 209 ? -5.605 -16.594 19.031 1 50.78 209 ASP A C 1
ATOM 1704 O O . ASP A 1 209 ? -5.883 -17.422 19.906 1 50.78 209 ASP A O 1
ATOM 1708 N N . GLY A 1 210 ? -5.859 -15.289 19.031 1 57.25 210 GLY A N 1
ATOM 1709 C CA . GLY A 1 210 ? -6.535 -14.867 20.25 1 57.25 210 GLY A CA 1
ATOM 1710 C C . GLY A 1 210 ? -5.629 -14.867 21.469 1 57.25 210 GLY A C 1
ATOM 1711 O O . GLY A 1 210 ? -6.082 -14.617 22.594 1 57.25 210 GLY A O 1
ATOM 1712 N N . GLN A 1 211 ? -4.367 -15.281 21.219 1 61.75 211 GLN A N 1
ATOM 1713 C CA . GLN A 1 211 ? -3.523 -15.359 22.406 1 61.75 211 GLN A CA 1
ATOM 1714 C C . GLN A 1 211 ? -2.971 -13.984 22.781 1 61.75 211 GLN A C 1
ATOM 1716 O O . GLN A 1 211 ? -2.539 -13.227 21.906 1 61.75 211 GLN A O 1
ATOM 1721 N N . ARG A 1 212 ? -3.217 -13.672 24 1 72.31 212 ARG A N 1
ATOM 1722 C CA . ARG A 1 212 ? -2.736 -12.406 24.547 1 72.31 212 ARG A CA 1
ATOM 1723 C C . ARG A 1 212 ? -1.248 -12.484 24.875 1 72.31 212 ARG A C 1
ATOM 1725 O O . ARG A 1 212 ? -0.762 -13.508 25.359 1 72.31 212 ARG A O 1
ATOM 1732 N N . SER A 1 213 ? -0.563 -11.586 24.344 1 83.69 213 SER A N 1
ATOM 1733 C CA . SER A 1 213 ? 0.844 -11.484 24.719 1 83.69 213 SER A CA 1
ATOM 1734 C C . SER A 1 213 ? 1 -11.07 26.188 1 83.69 213 SER A C 1
ATOM 1736 O O . SER A 1 213 ? 0.085 -10.492 26.766 1 83.69 213 SER A O 1
ATOM 1738 N N . ASP A 1 214 ? 2.07 -11.508 26.766 1 89.06 214 ASP A N 1
ATOM 1739 C CA . ASP A 1 214 ? 2.318 -11.102 28.141 1 89.06 214 ASP A CA 1
ATOM 1740 C C . ASP A 1 214 ? 2.992 -9.734 28.203 1 89.06 214 ASP A C 1
ATOM 1742 O O . ASP A 1 214 ? 3.832 -9.414 27.359 1 89.06 214 ASP A O 1
ATOM 1746 N N . PRO A 1 215 ? 2.686 -8.984 29.219 1 93.06 215 PRO A N 1
ATOM 1747 C CA . PRO A 1 215 ? 3.174 -7.609 29.344 1 93.06 215 PRO A CA 1
ATOM 1748 C C . PRO A 1 215 ? 4.695 -7.52 29.312 1 93.06 215 PRO A C 1
ATOM 1750 O O . PRO A 1 215 ? 5.25 -6.602 28.703 1 93.06 215 PRO A O 1
ATOM 1753 N N . ALA A 1 216 ? 5.359 -8.453 29.922 1 94.69 216 ALA A N 1
ATOM 1754 C CA . ALA A 1 216 ? 6.82 -8.414 29.938 1 94.69 216 ALA A CA 1
ATOM 1755 C C . ALA A 1 216 ? 7.387 -8.531 28.531 1 94.69 216 ALA A C 1
ATOM 1757 O O . ALA A 1 216 ? 8.328 -7.82 28.172 1 94.69 216 ALA A O 1
ATOM 1758 N N . SER A 1 217 ? 6.836 -9.414 27.766 1 93.88 217 SER A N 1
ATOM 1759 C CA . SER A 1 217 ? 7.27 -9.586 26.375 1 93.88 217 SER A CA 1
ATOM 1760 C C . SER A 1 217 ? 6.934 -8.352 25.547 1 93.88 217 SER A C 1
ATOM 1762 O O . SER A 1 217 ? 7.676 -8 24.625 1 93.88 217 SER A O 1
ATOM 1764 N N . ASP A 1 218 ? 5.805 -7.738 25.828 1 94.81 218 ASP A N 1
ATOM 1765 C CA . ASP A 1 218 ? 5.422 -6.516 25.125 1 94.81 218 ASP A CA 1
ATOM 1766 C C . ASP A 1 218 ? 6.422 -5.391 25.391 1 94.81 218 ASP A C 1
ATOM 1768 O O . ASP A 1 218 ? 6.867 -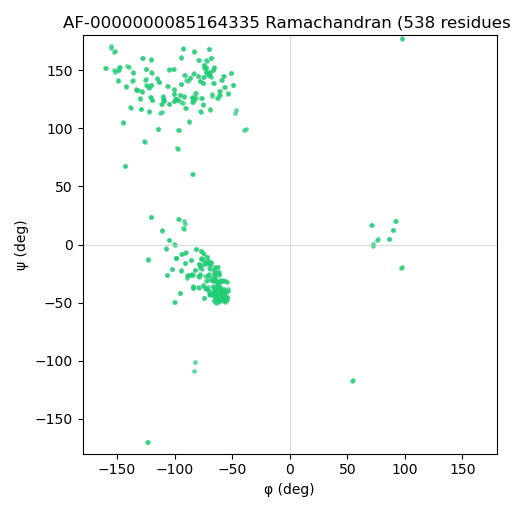4.715 24.453 1 94.81 218 ASP A O 1
ATOM 1772 N N . LEU A 1 219 ? 6.746 -5.23 26.641 1 95.94 219 LEU A N 1
ATOM 1773 C CA . LEU A 1 219 ? 7.688 -4.18 27.016 1 95.94 219 LEU A CA 1
ATOM 1774 C C . LEU A 1 219 ? 9.055 -4.434 26.391 1 95.94 219 LEU A C 1
ATOM 1776 O O . LEU A 1 219 ? 9.719 -3.498 25.922 1 95.94 219 LEU A O 1
ATOM 1780 N N . ALA A 1 220 ? 9.461 -5.672 26.344 1 95.06 220 ALA A N 1
ATOM 1781 C CA . ALA A 1 220 ? 10.727 -6.027 25.719 1 95.06 220 ALA A CA 1
ATOM 1782 C C . ALA A 1 220 ? 10.703 -5.719 24.219 1 95.06 220 ALA A C 1
ATOM 1784 O O . ALA A 1 220 ? 11.688 -5.227 23.672 1 95.06 220 ALA A O 1
ATOM 1785 N N . LEU A 1 221 ? 9.602 -6.047 23.594 1 92.69 221 LEU A N 1
ATOM 1786 C CA . LEU A 1 221 ? 9.469 -5.77 22.172 1 92.69 221 LEU A CA 1
ATOM 1787 C C . LEU A 1 221 ? 9.547 -4.273 21.906 1 92.69 221 LEU A C 1
ATOM 1789 O O . LEU A 1 221 ? 10.195 -3.844 20.953 1 92.69 221 LEU A O 1
ATOM 1793 N N . TYR A 1 222 ? 8.875 -3.49 22.719 1 93.75 222 TYR A N 1
ATOM 1794 C CA . TYR A 1 222 ? 8.938 -2.045 22.531 1 93.75 222 TYR A CA 1
ATOM 1795 C C . TYR A 1 222 ? 10.383 -1.549 22.578 1 93.75 222 TYR A C 1
ATOM 1797 O O . TYR A 1 222 ? 10.789 -0.723 21.766 1 93.75 222 TYR A O 1
ATOM 1805 N N . GLU A 1 223 ? 11.133 -2.025 23.5 1 91.56 223 GLU A N 1
ATOM 1806 C CA . GLU A 1 223 ? 12.523 -1.618 23.641 1 91.56 223 GLU A CA 1
ATOM 1807 C C . GLU A 1 223 ? 13.32 -1.953 22.375 1 91.56 223 GLU A C 1
ATOM 1809 O O . GLU A 1 223 ? 14.156 -1.161 21.938 1 91.56 223 GLU A O 1
ATOM 1814 N N . ARG A 1 224 ? 13.016 -3.037 21.844 1 89 224 ARG A N 1
ATOM 1815 C CA . ARG A 1 224 ? 13.688 -3.432 20.609 1 89 224 ARG A CA 1
ATOM 1816 C C . ARG A 1 224 ? 13.305 -2.512 19.453 1 89 224 ARG A C 1
ATOM 1818 O O . ARG A 1 224 ? 14.164 -2.098 18.672 1 89 224 ARG A O 1
ATOM 1825 N N . LEU A 1 225 ? 12.062 -2.23 19.406 1 86.88 225 LEU A N 1
ATOM 1826 C CA . LEU A 1 225 ? 11.57 -1.371 18.328 1 86.88 225 LEU A CA 1
ATOM 1827 C C . LEU A 1 225 ? 12.133 0.04 18.453 1 86.88 225 LEU A C 1
ATOM 1829 O O . LEU A 1 225 ? 12.617 0.613 17.484 1 86.88 225 LEU A O 1
ATOM 1833 N N . ALA A 1 226 ? 12.047 0.556 19.656 1 80 226 ALA A N 1
ATOM 1834 C CA . ALA A 1 226 ? 12.484 1.925 19.922 1 80 226 ALA A CA 1
ATOM 1835 C C . ALA A 1 226 ? 14 2.049 19.844 1 80 226 ALA A C 1
ATOM 1837 O O . ALA A 1 226 ? 14.523 3.117 19.516 1 80 226 ALA A O 1
ATOM 1838 N N . GLY A 1 227 ? 14.695 0.96 20.078 1 79.69 227 GLY A N 1
ATOM 1839 C CA . GLY A 1 227 ? 16.141 0.988 20.094 1 79.69 227 GLY A CA 1
ATOM 1840 C C . GLY A 1 227 ? 16.766 0.609 18.766 1 79.69 227 GLY A C 1
ATOM 1841 O O . GLY A 1 227 ? 17.969 0.749 18.562 1 79.69 227 GLY A O 1
ATOM 1842 N N . ALA A 1 228 ? 15.883 0.17 17.922 1 81.69 228 ALA A N 1
ATOM 1843 C CA . ALA A 1 228 ? 16.375 -0.3 16.625 1 81.69 228 ALA A CA 1
ATOM 1844 C C . ALA A 1 228 ? 16.906 0.861 15.789 1 81.69 228 ALA A C 1
ATOM 1846 O O . ALA A 1 228 ? 16.516 2.012 15.992 1 81.69 228 ALA A O 1
ATOM 1847 N N . GLU A 1 229 ? 18 0.632 14.977 1 83.19 229 GLU A N 1
ATOM 1848 C CA . GLU A 1 229 ? 18.5 1.54 13.953 1 83.19 229 GLU A CA 1
ATOM 1849 C C . GLU A 1 229 ? 18.531 0.863 12.586 1 83.19 229 GLU A C 1
ATOM 1851 O O . GLU A 1 229 ? 19.297 -0.076 12.375 1 83.19 229 GLU A O 1
ATOM 1856 N N . PRO A 1 230 ? 17.734 1.348 11.68 1 86.19 230 PRO A N 1
ATOM 1857 C CA . PRO A 1 230 ? 16.781 2.461 11.773 1 86.19 230 PRO A CA 1
ATOM 1858 C C . PRO A 1 230 ? 15.562 2.125 12.617 1 86.19 230 PRO A C 1
ATOM 1860 O O . PRO A 1 230 ? 15.203 0.951 12.75 1 86.19 230 PRO A O 1
ATOM 1863 N N . LYS A 1 231 ? 14.922 3.174 13.109 1 83.12 231 LYS A N 1
ATOM 1864 C CA . LYS A 1 231 ? 13.766 2.994 13.984 1 83.12 231 LYS A CA 1
ATOM 1865 C C . LYS A 1 231 ? 12.531 2.57 13.188 1 83.12 231 LYS A C 1
ATOM 1867 O O . LYS A 1 231 ? 12.305 3.057 12.078 1 83.12 231 LYS A O 1
ATOM 1872 N N . HIS A 1 232 ? 11.836 1.645 13.797 1 82.56 232 HIS A N 1
ATOM 1873 C CA . HIS A 1 232 ? 10.523 1.263 13.289 1 82.56 232 HIS A CA 1
ATOM 1874 C C . HIS A 1 232 ? 9.414 1.997 14.031 1 82.56 232 HIS A C 1
ATOM 1876 O O . HIS A 1 232 ? 8.922 1.521 15.062 1 82.56 232 HIS A O 1
ATOM 1882 N N . LEU A 1 233 ? 8.906 3.035 13.477 1 89.06 233 LEU A N 1
ATOM 1883 C CA . LEU A 1 233 ? 8.109 3.975 14.25 1 89.06 233 LEU A CA 1
ATOM 1884 C C . LEU A 1 233 ? 6.629 3.863 13.891 1 89.06 233 LEU A C 1
ATOM 1886 O O . LEU A 1 233 ? 5.777 4.457 14.555 1 89.06 233 LEU A O 1
ATOM 1890 N N . SER A 1 234 ? 6.281 3.012 12.906 1 91.88 234 SER A N 1
ATOM 1891 C CA . SER A 1 234 ? 4.902 2.98 12.422 1 91.88 234 SER A CA 1
ATOM 1892 C C . SER A 1 234 ? 3.947 2.508 13.516 1 91.88 234 SER A C 1
ATOM 1894 O O . SER A 1 234 ? 2.848 3.047 13.656 1 91.88 234 SER A O 1
ATOM 1896 N N . PRO A 1 235 ? 4.375 1.531 14.367 1 94.88 235 PRO A N 1
ATOM 1897 C CA . PRO A 1 235 ? 3.43 1.089 15.391 1 94.88 235 PRO A CA 1
ATOM 1898 C C . PRO A 1 235 ? 3.1 2.188 16.406 1 94.88 235 PRO A C 1
ATOM 1900 O O . PRO A 1 235 ? 2.045 2.148 17.047 1 94.88 235 PRO A O 1
ATOM 1903 N N . LEU A 1 236 ? 3.977 3.197 16.562 1 96.38 236 LEU A N 1
ATOM 1904 C CA . LEU A 1 236 ? 3.783 4.281 17.531 1 96.38 236 LEU A CA 1
ATOM 1905 C C . LEU A 1 236 ? 2.668 5.215 17.062 1 96.38 236 LEU A C 1
ATOM 1907 O O . LEU A 1 236 ? 2.184 6.039 17.844 1 96.38 236 LEU A O 1
ATOM 1911 N N . GLU A 1 237 ? 2.27 5.039 15.859 1 97 237 GLU A N 1
ATOM 1912 C CA . GLU A 1 237 ? 1.28 5.949 15.289 1 97 237 GLU A CA 1
ATOM 1913 C C . GLU A 1 237 ? -0.126 5.613 15.773 1 97 237 GLU A C 1
ATOM 1915 O O . GLU A 1 237 ? -1.039 6.434 15.664 1 97 237 GLU A O 1
ATOM 1920 N N . HIS A 1 238 ? -0.304 4.418 16.312 1 98.25 238 HIS A N 1
ATOM 1921 C CA . HIS A 1 238 ? -1.629 3.992 16.75 1 98.25 238 HIS A CA 1
ATOM 1922 C C . HIS A 1 238 ? -1.959 4.539 18.141 1 98.25 238 HIS A C 1
ATOM 1924 O O . HIS A 1 238 ? -3.121 4.535 18.547 1 98.25 238 HIS A O 1
ATOM 1930 N N . VAL A 1 239 ? -0.939 4.867 18.859 1 98.56 239 VAL A N 1
ATOM 1931 C CA . VAL A 1 239 ? -1.04 5.379 20.234 1 98.56 239 VAL A CA 1
ATOM 1932 C C . VAL A 1 239 ? -0.981 6.906 20.219 1 98.56 239 VAL A C 1
ATOM 1934 O O . VAL A 1 239 ? -0.01 7.492 19.734 1 98.56 239 VAL A O 1
ATOM 1937 N N . ALA A 1 240 ? -2.035 7.547 20.828 1 98.88 240 ALA A N 1
ATOM 1938 C CA . ALA A 1 240 ? -2.096 8.984 20.594 1 98.88 240 ALA A CA 1
ATOM 1939 C C . ALA A 1 240 ? -2.709 9.711 21.781 1 98.88 240 ALA A C 1
ATOM 1941 O O . ALA A 1 240 ? -3.582 9.172 22.469 1 98.88 240 ALA A O 1
ATOM 1942 N N . GLU A 1 241 ? -2.324 10.898 21.984 1 98.88 241 GLU A N 1
ATOM 1943 C CA . GLU A 1 241 ? -2.807 11.781 23.047 1 98.88 241 GLU A CA 1
ATOM 1944 C C . GLU A 1 241 ? -3.938 12.672 22.547 1 98.88 241 GLU A C 1
ATOM 1946 O O . GLU A 1 241 ? -3.863 13.219 21.438 1 98.88 241 GLU A O 1
ATOM 1951 N N . CYS A 1 242 ? -4.93 12.828 23.375 1 98.81 242 CYS A N 1
ATOM 1952 C CA . CYS A 1 242 ? -6.027 13.734 23.062 1 98.81 242 CYS A CA 1
ATOM 1953 C C . CYS A 1 242 ? -5.605 15.188 23.25 1 98.81 242 CYS A C 1
ATOM 1955 O O . CYS A 1 242 ? -5.316 15.617 24.359 1 98.81 242 CYS A O 1
ATOM 1957 N N . MET A 1 243 ? -5.668 15.977 22.234 1 98.19 243 MET A N 1
ATOM 1958 C CA . MET A 1 243 ? -5.227 17.359 22.281 1 98.19 243 MET A CA 1
ATOM 1959 C C . MET A 1 243 ? -6.398 18.297 22.578 1 98.19 243 MET A C 1
ATOM 1961 O O . MET A 1 243 ? -6.199 19.438 23 1 98.19 243 MET A O 1
ATOM 1965 N N . GLY A 1 244 ? -7.602 17.891 22.312 1 95.44 244 GLY A N 1
ATOM 1966 C CA . GLY A 1 244 ? -8.789 18.641 22.688 1 95.44 244 GLY A CA 1
ATOM 1967 C C . GLY A 1 244 ? -9.188 19.688 21.656 1 95.44 244 GLY A C 1
ATOM 1968 O O . GLY A 1 244 ? -10.078 20.5 21.891 1 95.44 244 GLY A O 1
ATOM 1969 N N . ASP A 1 245 ? -8.5 19.703 20.562 1 97.5 245 ASP A N 1
ATOM 1970 C CA . ASP A 1 245 ? -8.82 20.625 19.484 1 97.5 245 ASP A CA 1
ATOM 1971 C C . ASP A 1 245 ? -9.086 19.891 18.172 1 97.5 245 ASP A C 1
ATOM 1973 O O . ASP A 1 245 ? -9.375 18.688 18.188 1 97.5 245 ASP A O 1
ATOM 1977 N N . ARG A 1 246 ? -9.18 20.672 17.094 1 97.56 246 ARG A N 1
ATOM 1978 C CA . ARG A 1 246 ? -9.477 20.047 15.805 1 97.56 246 ARG A CA 1
ATOM 1979 C C . ARG A 1 246 ? -8.367 20.312 14.797 1 97.56 246 ARG A C 1
ATOM 1981 O O . ARG A 1 246 ? -8.602 20.328 13.586 1 97.56 246 ARG A O 1
ATOM 1988 N N . GLN A 1 247 ? -7.207 20.578 15.305 1 96.25 247 GLN A N 1
ATOM 1989 C CA . GLN A 1 247 ? -6.066 20.812 14.422 1 96.25 247 GLN A CA 1
ATOM 1990 C C . GLN A 1 247 ? -5.496 19.5 13.898 1 96.25 247 GLN A C 1
ATOM 1992 O O . GLN A 1 247 ? -5.75 18.438 14.461 1 96.25 247 GLN A O 1
ATOM 1997 N N . SER A 1 248 ? -4.809 19.609 12.836 1 94.62 248 SER A N 1
ATOM 1998 C CA . SER A 1 248 ? -4.156 18.422 12.273 1 94.62 248 SER A CA 1
ATOM 1999 C C . SER A 1 248 ? -2.811 18.172 12.945 1 94.62 248 SER A C 1
ATOM 2001 O O . SER A 1 248 ? -1.989 19.078 13.07 1 94.62 248 SER A O 1
ATOM 2003 N N . TYR A 1 249 ? -2.639 17.062 13.438 1 95.75 249 TYR A N 1
ATOM 2004 C CA . TYR A 1 249 ? -1.368 16.531 13.93 1 95.75 249 TYR A CA 1
ATOM 2005 C C . TYR A 1 249 ? -0.915 15.344 13.094 1 95.75 249 TYR A C 1
ATOM 2007 O O . TYR A 1 249 ? -1.332 14.203 13.344 1 95.75 249 TYR A O 1
ATOM 2015 N N . ALA A 1 250 ? 0.042 15.609 12.125 1 93.19 250 ALA A N 1
ATOM 2016 C CA . ALA A 1 250 ? 0.366 14.602 11.125 1 93.19 250 ALA A CA 1
ATOM 2017 C C . ALA A 1 250 ? -0.89 14.125 10.398 1 93.19 250 ALA A C 1
ATOM 2019 O O . ALA A 1 250 ? -1.616 14.93 9.812 1 93.19 250 ALA A O 1
ATOM 2020 N N . ASN A 1 251 ? -1.206 12.867 10.531 1 94.75 251 ASN A N 1
ATOM 2021 C CA . ASN A 1 251 ? -2.354 12.391 9.766 1 94.75 251 ASN A CA 1
ATOM 2022 C C . ASN A 1 251 ? -3.611 12.32 10.625 1 94.75 251 ASN A C 1
ATOM 2024 O O . ASN A 1 251 ? -4.68 11.938 10.141 1 94.75 251 ASN A O 1
ATOM 2028 N N . PHE A 1 252 ? -3.559 12.672 11.914 1 97.94 252 PHE A N 1
ATOM 2029 C CA . PHE A 1 252 ? -4.742 12.656 12.758 1 97.94 252 PHE A CA 1
ATOM 2030 C C . PHE A 1 252 ? -5.25 14.07 13.008 1 97.94 252 PHE A C 1
ATOM 2032 O O . PHE A 1 252 ? -4.465 15.016 13.039 1 97.94 252 PHE A O 1
ATOM 2039 N N . VAL A 1 253 ? -6.461 14.188 13.195 1 98.19 253 VAL A N 1
ATOM 2040 C CA . VAL A 1 253 ? -7.082 15.422 13.656 1 98.19 253 VAL A CA 1
ATOM 2041 C C . VAL A 1 253 ? -7.328 15.344 15.164 1 98.19 253 VAL A C 1
ATOM 2043 O O . VAL A 1 253 ? -7.941 14.391 15.648 1 98.19 253 VAL A O 1
ATOM 2046 N N . GLY A 1 254 ? -6.805 16.344 15.914 1 98.44 254 GLY A N 1
ATOM 2047 C CA . GLY A 1 254 ? -7.117 16.484 17.328 1 98.44 254 GLY A CA 1
ATOM 2048 C C . GLY A 1 254 ? -6.391 15.492 18.219 1 98.44 254 GLY A C 1
ATOM 2049 O O . GLY A 1 254 ? -6.688 15.375 19.406 1 98.44 254 GLY A O 1
ATOM 2050 N N . TRP A 1 255 ? -5.512 14.672 17.672 1 98.75 255 TRP A N 1
ATOM 2051 C CA . TRP A 1 255 ? -4.762 13.648 18.391 1 98.75 255 TRP A CA 1
ATOM 2052 C C . TRP A 1 255 ? -3.287 13.68 18.016 1 98.75 255 TRP A C 1
ATOM 2054 O O . TRP A 1 255 ? -2.947 13.734 16.828 1 98.75 255 TRP A O 1
ATOM 2064 N N . ARG A 1 256 ? -2.416 13.648 18.953 1 98.56 256 ARG A N 1
ATOM 2065 C CA . ARG A 1 256 ? -0.981 13.625 18.703 1 98.56 256 ARG A CA 1
ATOM 2066 C C . ARG A 1 256 ? -0.406 12.234 18.953 1 98.56 256 ARG A C 1
ATOM 2068 O O . ARG A 1 256 ? -0.47 11.711 20.062 1 98.56 256 ARG A O 1
ATOM 2075 N N . GLN A 1 257 ? 0.16 11.688 17.969 1 98.25 257 GLN A N 1
ATOM 2076 C CA . GLN A 1 257 ? 0.667 10.32 18.016 1 98.25 257 GLN A CA 1
ATOM 2077 C C . GLN A 1 257 ? 1.922 10.219 18.875 1 98.25 257 GLN A C 1
ATOM 2079 O O . GLN A 1 257 ? 2.734 11.148 18.906 1 98.25 257 GLN A O 1
ATOM 2084 N N . LEU A 1 258 ? 2.115 9.125 19.5 1 97.38 258 LEU A N 1
ATOM 2085 C CA . LEU A 1 258 ? 3.297 8.859 20.312 1 97.38 258 LEU A CA 1
ATOM 2086 C C . LEU A 1 258 ? 4.57 9.008 19.484 1 97.38 258 LEU A C 1
ATOM 2088 O O . LEU A 1 258 ? 5.613 9.414 20 1 97.38 258 LEU A O 1
ATOM 2092 N N . ARG A 1 259 ? 4.488 8.711 18.219 1 94.25 259 ARG A N 1
ATOM 2093 C CA . ARG A 1 259 ? 5.625 8.836 17.312 1 94.25 259 ARG A CA 1
ATOM 2094 C C . ARG A 1 259 ? 6.234 10.227 17.375 1 94.25 259 ARG A C 1
ATOM 2096 O O . ARG A 1 259 ? 7.457 10.383 17.297 1 94.25 259 ARG A O 1
ATOM 2103 N N . TYR A 1 260 ? 5.438 11.25 17.469 1 94.56 260 TYR A N 1
ATOM 2104 C CA . TYR A 1 260 ? 5.883 12.633 17.547 1 94.56 260 TYR A CA 1
ATOM 2105 C C . TYR A 1 260 ? 6.867 12.828 18.688 1 94.56 260 TYR A C 1
ATOM 2107 O O . TYR A 1 260 ? 7.926 13.445 18.516 1 94.56 260 TYR A O 1
ATOM 2115 N N . PHE A 1 261 ? 6.562 12.312 19.781 1 92.25 261 PHE A N 1
ATOM 2116 C CA . PHE A 1 261 ? 7.367 12.484 20.984 1 92.25 261 PHE A CA 1
ATOM 2117 C C . PHE A 1 261 ? 8.656 11.672 20.891 1 92.25 261 PHE A C 1
ATOM 2119 O O . PHE A 1 261 ? 9.719 12.141 21.312 1 92.25 261 PHE A O 1
ATOM 2126 N N . GLU A 1 262 ? 8.531 10.492 20.312 1 88.88 262 GLU A N 1
ATOM 2127 C CA . GLU A 1 262 ? 9.695 9.609 20.219 1 88.88 262 GLU A CA 1
ATOM 2128 C C . GLU A 1 262 ? 10.711 10.156 19.219 1 88.88 262 GLU A C 1
ATOM 2130 O O . GLU A 1 262 ? 11.922 10.008 19.406 1 88.88 262 GLU A O 1
ATOM 2135 N N . GLU A 1 263 ? 10.266 10.703 18.109 1 86.56 263 GLU A N 1
ATOM 2136 C CA . GLU A 1 263 ? 11.148 11.273 17.094 1 86.56 263 GLU A CA 1
ATOM 2137 C C . GLU A 1 263 ? 11.898 12.484 17.641 1 86.56 263 GLU A C 1
ATOM 2139 O O . GLU A 1 263 ? 13.016 12.773 17.219 1 86.56 263 GLU A O 1
ATOM 2144 N N . ARG A 1 264 ? 11.398 13.25 18.516 1 82.88 264 ARG A N 1
ATOM 2145 C CA . ARG A 1 264 ? 12.008 14.453 19.062 1 82.88 264 ARG A CA 1
ATOM 2146 C C . ARG A 1 264 ? 12.969 14.109 20.203 1 82.88 264 ARG A C 1
ATOM 2148 O O . ARG A 1 264 ? 13.867 14.898 20.516 1 82.88 264 ARG A O 1
ATOM 2155 N N . LYS A 1 265 ? 12.742 13.055 20.828 1 76.12 265 LYS A N 1
ATOM 2156 C CA . LYS A 1 265 ? 13.734 12.578 21.781 1 76.12 265 LYS A CA 1
ATOM 2157 C C . LYS A 1 265 ? 15.055 12.258 21.094 1 76.12 265 LYS A C 1
ATOM 2159 O O . LYS A 1 265 ? 16.125 12.547 21.625 1 76.12 265 LYS A O 1
ATOM 2164 N N . SER A 1 266 ? 14.883 11.648 19.984 1 62.69 266 SER A N 1
ATOM 2165 C CA . SER A 1 266 ? 16.078 11.25 19.25 1 62.69 266 SER A CA 1
ATOM 2166 C C . SER A 1 266 ? 16.797 12.453 18.641 1 62.69 266 SER A C 1
ATOM 2168 O O . SER A 1 266 ? 18.016 12.422 18.438 1 62.69 266 SER A O 1
ATOM 2170 N N . ALA A 1 267 ? 16.172 13.539 18.328 1 60.53 267 ALA A N 1
ATOM 2171 C CA . ALA A 1 267 ? 16.766 14.734 17.734 1 60.53 267 ALA A CA 1
ATOM 2172 C C . ALA A 1 267 ? 17.5 15.57 18.766 1 60.53 267 ALA A C 1
ATOM 2174 O O . ALA A 1 267 ? 18.344 16.391 18.422 1 60.53 267 ALA A O 1
ATOM 2175 N N . ARG A 1 268 ? 17.266 15.625 20.109 1 50.62 268 ARG A N 1
ATOM 2176 C CA . ARG A 1 268 ? 17.984 16.375 21.125 1 50.62 268 ARG A CA 1
ATOM 2177 C C . ARG A 1 268 ? 19.391 15.797 21.328 1 50.62 268 ARG A C 1
ATOM 2179 O O . ARG A 1 268 ? 19.547 14.594 21.547 1 50.62 268 ARG A O 1
ATOM 2186 N N . PRO A 1 269 ? 20.438 16.562 21.047 1 43.72 269 PRO A N 1
ATOM 2187 C CA . PRO A 1 269 ? 21.828 16.203 21.297 1 43.72 269 PRO A CA 1
ATOM 2188 C C . PRO A 1 269 ? 22.047 15.656 22.719 1 43.72 269 PRO A C 1
ATOM 2190 O O . PRO A 1 269 ? 21.344 16.047 23.641 1 43.72 269 PRO A O 1
ATOM 2193 N N . ARG A 1 270 ? 22.406 14.344 22.953 1 36.38 270 ARG A N 1
ATOM 2194 C CA . ARG A 1 270 ? 22.969 14.023 24.266 1 36.38 270 ARG A CA 1
ATOM 2195 C C . ARG A 1 270 ? 23.875 15.141 24.766 1 36.38 270 ARG A C 1
ATOM 2197 O O . ARG A 1 270 ? 24.828 15.531 24.078 1 36.38 270 ARG A O 1
ATOM 2204 N N . GLN A 1 271 ? 23.312 15.898 25.578 1 29.25 271 GLN A N 1
ATOM 2205 C CA . GLN A 1 271 ? 24.297 16.609 26.375 1 29.25 271 GLN A CA 1
ATOM 2206 C C . GLN A 1 271 ? 25.219 15.641 27.109 1 29.25 271 GLN A C 1
ATOM 2208 O O . GLN A 1 271 ? 24.781 14.617 27.625 1 29.25 271 GLN A O 1
ATOM 2213 N N . MET B 1 1 ? 12.852 -6.176 -16.234 1 79.12 1 MET B N 1
ATOM 2214 C CA . MET B 1 1 ? 13.844 -5.742 -15.25 1 79.12 1 MET B CA 1
ATOM 2215 C C . MET B 1 1 ? 13.359 -4.508 -14.5 1 79.12 1 MET B C 1
ATOM 2217 O O . MET B 1 1 ? 12.461 -3.803 -14.961 1 79.12 1 MET B O 1
ATOM 2221 N N . GLN B 1 2 ? 13.836 -4.379 -13.266 1 90.56 2 GLN B N 1
ATOM 2222 C CA . GLN B 1 2 ? 13.586 -3.182 -12.469 1 90.56 2 GLN B CA 1
ATOM 2223 C C . GLN B 1 2 ? 14.172 -1.943 -13.141 1 90.56 2 GLN B C 1
ATOM 2225 O O . GLN B 1 2 ? 15.297 -1.976 -13.648 1 90.56 2 GLN B O 1
ATOM 2230 N N . GLU B 1 3 ? 13.352 -0.899 -13.297 1 94.31 3 GLU B N 1
ATOM 2231 C CA . GLU B 1 3 ? 13.75 0.297 -14.031 1 94.31 3 GLU B CA 1
ATOM 2232 C C . GLU B 1 3 ? 13.219 1.561 -13.359 1 94.31 3 GLU B C 1
ATOM 2234 O O . GLU B 1 3 ? 12.258 1.505 -12.594 1 94.31 3 GLU B O 1
ATOM 2239 N N . GLY B 1 4 ? 13.938 2.648 -13.594 1 95.56 4 GLY B N 1
ATOM 2240 C CA . GLY B 1 4 ? 13.523 3.957 -13.109 1 95.56 4 GLY B CA 1
ATOM 2241 C C . GLY B 1 4 ? 14.023 5.098 -13.977 1 95.56 4 GLY B C 1
ATOM 2242 O O . GLY B 1 4 ? 15.102 5.004 -14.57 1 95.56 4 GLY B O 1
ATOM 2243 N N . ARG B 1 5 ? 13.266 6.113 -14.023 1 95.25 5 ARG B N 1
ATOM 2244 C CA . ARG B 1 5 ? 13.703 7.32 -14.711 1 95.25 5 ARG B CA 1
ATOM 2245 C C . ARG B 1 5 ? 13.148 8.57 -14.039 1 95.25 5 ARG B C 1
ATOM 2247 O O . ARG B 1 5 ? 12.102 8.516 -13.391 1 95.25 5 ARG B O 1
ATOM 2254 N N . VAL B 1 6 ? 13.859 9.648 -14.188 1 97.69 6 VAL B N 1
ATOM 2255 C CA . VAL B 1 6 ? 13.406 10.945 -13.695 1 97.69 6 VAL B CA 1
ATOM 2256 C C . VAL B 1 6 ? 12.5 11.602 -14.734 1 97.69 6 VAL B C 1
ATOM 2258 O O . VAL B 1 6 ? 12.906 11.805 -15.883 1 97.69 6 VAL B O 1
ATOM 2261 N N . ILE B 1 7 ? 11.32 11.922 -14.344 1 95.88 7 ILE B N 1
ATOM 2262 C CA . ILE B 1 7 ? 10.336 12.5 -15.242 1 95.88 7 ILE B CA 1
ATOM 2263 C C . ILE B 1 7 ? 10.359 14.023 -15.117 1 95.88 7 ILE B C 1
ATOM 2265 O O . ILE B 1 7 ? 10.18 14.734 -16.109 1 95.88 7 ILE B O 1
ATOM 2269 N N . ALA B 1 8 ? 10.469 14.492 -13.938 1 97.94 8 ALA B N 1
ATOM 2270 C CA . ALA B 1 8 ? 10.578 15.906 -13.602 1 97.94 8 ALA B CA 1
ATOM 2271 C C . ALA B 1 8 ? 11.406 16.109 -12.336 1 97.94 8 ALA B C 1
ATOM 2273 O O . ALA B 1 8 ? 11.344 15.297 -11.406 1 97.94 8 ALA B O 1
ATOM 2274 N N . ASP B 1 9 ? 12.195 17.109 -12.344 1 98.75 9 ASP B N 1
ATOM 2275 C CA . ASP B 1 9 ? 13.102 17.438 -11.25 1 98.75 9 ASP B CA 1
ATOM 2276 C C . ASP B 1 9 ? 13.242 18.953 -11.094 1 98.75 9 ASP B C 1
ATOM 2278 O O . ASP B 1 9 ? 13.906 19.609 -11.898 1 98.75 9 ASP B O 1
ATOM 2282 N N . SER B 1 10 ? 12.57 19.453 -10.039 1 98.81 10 SER B N 1
ATOM 2283 C CA . SER B 1 10 ? 12.531 20.891 -9.82 1 98.81 10 SER B CA 1
ATOM 2284 C C . SER B 1 10 ? 13.141 21.266 -8.469 1 98.81 10 SER B C 1
ATOM 2286 O O . SER B 1 10 ? 13.031 20.516 -7.508 1 98.81 10 SER B O 1
ATOM 2288 N N . ILE B 1 11 ? 13.742 22.406 -8.391 1 98.81 11 ILE B N 1
ATOM 2289 C CA . ILE B 1 11 ? 14.266 22.906 -7.117 1 98.81 11 ILE B CA 1
ATOM 2290 C C . ILE B 1 11 ? 13.836 24.359 -6.91 1 98.81 11 ILE B C 1
ATOM 2292 O O . ILE B 1 11 ? 13.93 25.172 -7.828 1 98.81 11 ILE B O 1
ATOM 2296 N N . SER B 1 12 ? 13.344 24.656 -5.75 1 98.56 12 SER B N 1
ATOM 2297 C CA . SER B 1 12 ? 12.852 25.984 -5.402 1 98.56 12 SER B CA 1
ATOM 2298 C C . SER B 1 12 ? 13.984 26.906 -4.973 1 98.56 12 SER B C 1
ATOM 2300 O O . SER B 1 12 ? 15.094 26.438 -4.699 1 98.56 12 SER B O 1
ATOM 2302 N N . PRO B 1 13 ? 13.672 28.219 -4.918 1 98.19 13 PRO B N 1
ATOM 2303 C CA . PRO B 1 13 ? 14.688 29.156 -4.422 1 98.19 13 PRO B CA 1
ATOM 2304 C C . PRO B 1 13 ? 15.102 28.859 -2.98 1 98.19 13 PRO B C 1
ATOM 2306 O O . PRO B 1 13 ? 16.219 29.188 -2.58 1 98.19 13 PRO B O 1
ATOM 2309 N N . ALA B 1 14 ? 14.242 28.25 -2.223 1 97.81 14 ALA B N 1
ATOM 2310 C CA . ALA B 1 14 ? 14.523 27.906 -0.832 1 97.81 14 ALA B CA 1
ATOM 2311 C C . ALA B 1 14 ? 15.344 26.625 -0.739 1 97.81 14 ALA B C 1
ATOM 2313 O O . ALA B 1 14 ? 15.656 26.156 0.359 1 97.81 14 ALA B O 1
ATOM 2314 N N . GLY B 1 15 ? 15.602 25.984 -1.854 1 97.81 15 GLY B N 1
ATOM 2315 C CA . GLY B 1 15 ? 16.438 24.797 -1.895 1 97.81 15 GLY B CA 1
ATOM 2316 C C . GLY B 1 15 ? 15.648 23.516 -1.714 1 97.81 15 GLY B C 1
ATOM 2317 O O . GLY B 1 15 ? 16.219 22.469 -1.405 1 97.81 15 GLY B O 1
ATOM 2318 N N . VAL B 1 16 ? 14.359 23.625 -1.811 1 98.5 16 VAL B N 1
ATOM 2319 C CA . VAL B 1 16 ? 13.539 22.422 -1.669 1 98.5 16 VAL B CA 1
ATOM 2320 C C . VAL B 1 16 ? 13.336 21.781 -3.035 1 98.5 16 VAL B C 1
ATOM 2322 O O . VAL B 1 16 ? 12.758 22.391 -3.939 1 98.5 16 VAL B O 1
ATOM 2325 N N . ARG B 1 17 ? 13.836 20.578 -3.17 1 98.75 17 ARG B N 1
ATOM 2326 C CA . ARG B 1 17 ? 13.797 19.812 -4.406 1 98.75 17 ARG B CA 1
ATOM 2327 C C . ARG B 1 17 ? 12.555 18.922 -4.469 1 98.75 17 ARG B C 1
ATOM 2329 O O . ARG B 1 17 ? 12.203 18.266 -3.482 1 98.75 17 ARG B O 1
ATOM 2336 N N . LEU B 1 18 ? 11.766 19 -5.543 1 98.88 18 LEU B N 1
ATOM 2337 C CA . LEU B 1 18 ? 10.664 18.094 -5.844 1 98.88 18 LEU B CA 1
ATOM 2338 C C . LEU B 1 18 ? 10.984 17.234 -7.059 1 98.88 18 LEU B C 1
ATOM 2340 O O . LEU B 1 18 ? 11.234 17.75 -8.148 1 98.88 18 LEU B O 1
ATOM 2344 N N . VAL B 1 19 ? 10.977 15.906 -6.871 1 98.94 19 VAL B N 1
ATOM 2345 C CA . VAL B 1 19 ? 11.328 14.992 -7.953 1 98.94 19 VAL B CA 1
ATOM 2346 C C . VAL B 1 19 ? 10.18 14.031 -8.219 1 98.94 19 VAL B C 1
ATOM 2348 O O . VAL B 1 19 ? 9.539 13.539 -7.281 1 98.94 19 VAL B O 1
ATOM 2351 N N . THR B 1 20 ? 9.859 13.828 -9.469 1 98.69 20 THR B N 1
ATOM 2352 C CA . THR B 1 20 ? 8.922 12.805 -9.914 1 98.69 20 THR B CA 1
ATOM 2353 C C . THR B 1 20 ? 9.648 11.695 -10.664 1 98.69 20 THR B C 1
ATOM 2355 O O . THR B 1 20 ? 10.375 11.961 -11.633 1 98.69 20 THR B O 1
ATOM 2358 N N . LEU B 1 21 ? 9.453 10.508 -10.203 1 98.06 21 LEU B N 1
ATOM 2359 C CA . LEU B 1 21 ? 10.094 9.336 -10.797 1 98.06 21 LEU B CA 1
ATOM 2360 C C . LEU B 1 21 ? 9.047 8.398 -11.398 1 98.06 21 LEU B C 1
ATOM 2362 O O . LEU B 1 21 ? 7.941 8.273 -10.867 1 98.06 21 LEU B O 1
ATOM 2366 N N . GLN B 1 22 ? 9.344 7.781 -12.492 1 96.06 22 GLN B N 1
ATOM 2367 C CA . GLN B 1 22 ? 8.641 6.605 -13 1 96.06 22 GLN B CA 1
ATOM 2368 C C . GLN B 1 22 ? 9.406 5.324 -12.688 1 96.06 22 GLN B C 1
ATOM 2370 O O . GLN B 1 22 ? 10.562 5.18 -13.094 1 96.06 22 GLN B O 1
ATOM 2375 N N . LEU B 1 23 ? 8.773 4.445 -12.031 1 97.06 23 LEU B N 1
ATOM 2376 C CA . LEU B 1 23 ? 9.469 3.271 -11.5 1 97.06 23 LEU B CA 1
ATOM 2377 C C . LEU B 1 23 ? 8.789 1.986 -11.969 1 97.06 23 LEU B C 1
ATOM 2379 O O . LEU B 1 23 ? 7.562 1.93 -12.078 1 97.06 23 LEU B O 1
ATOM 2383 N N . THR B 1 24 ? 9.562 0.976 -12.273 1 96.5 24 THR B N 1
ATOM 2384 C CA . THR B 1 24 ? 9.141 -0.404 -12.484 1 96.5 24 THR B CA 1
ATOM 2385 C C . THR B 1 24 ? 9.82 -1.341 -11.492 1 96.5 24 THR B C 1
ATOM 2387 O O . THR B 1 24 ? 11.047 -1.351 -11.383 1 96.5 24 THR B O 1
ATOM 2390 N N . TYR B 1 25 ? 9.102 -2.08 -10.758 1 97.88 25 TYR B N 1
ATOM 2391 C CA . TYR B 1 25 ? 9.617 -2.982 -9.734 1 97.88 25 TYR B CA 1
ATOM 2392 C C . TYR B 1 25 ? 8.688 -4.168 -9.531 1 97.88 25 TYR B C 1
ATOM 2394 O O . TYR B 1 25 ? 7.57 -4.188 -10.055 1 97.88 25 TYR B O 1
ATOM 2402 N N . PRO B 1 26 ? 9.125 -5.227 -8.844 1 98.06 26 PRO B N 1
ATOM 2403 C CA . PRO B 1 26 ? 8.25 -6.375 -8.602 1 98.06 26 PRO B CA 1
ATOM 2404 C C . PRO B 1 26 ? 6.965 -5.992 -7.879 1 98.06 26 PRO B C 1
ATOM 2406 O O . PRO B 1 26 ? 7.004 -5.281 -6.867 1 98.06 26 PRO B O 1
ATOM 2409 N N . ARG B 1 27 ? 5.879 -6.496 -8.32 1 97.38 27 ARG B N 1
ATOM 2410 C CA . ARG B 1 27 ? 4.574 -6.172 -7.754 1 97.38 27 ARG B CA 1
ATOM 2411 C C . ARG B 1 27 ? 4.512 -6.531 -6.273 1 97.38 27 ARG B C 1
ATOM 2413 O O . ARG B 1 27 ? 3.873 -5.832 -5.484 1 97.38 27 ARG B O 1
ATOM 2420 N N . PHE B 1 28 ? 5.227 -7.574 -5.855 1 97.19 28 PHE B N 1
ATOM 2421 C CA . PHE B 1 28 ? 5.031 -8.086 -4.504 1 97.19 28 PHE B CA 1
ATOM 2422 C C . PHE B 1 28 ? 5.719 -7.191 -3.48 1 97.19 28 PHE 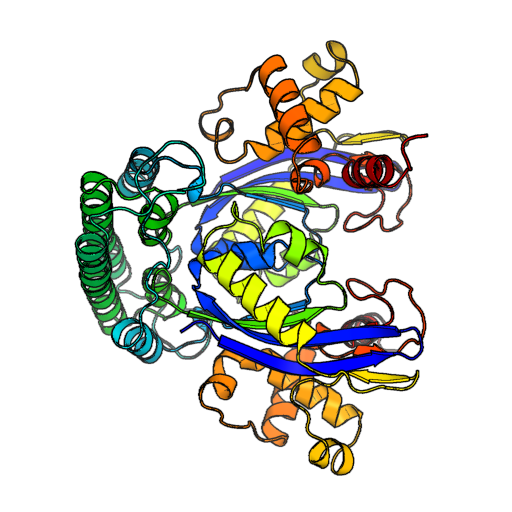B C 1
ATOM 2424 O O . PHE B 1 28 ? 5.535 -7.367 -2.273 1 97.19 28 PHE B O 1
ATOM 2431 N N . ILE B 1 29 ? 6.492 -6.152 -3.879 1 97.62 29 ILE B N 1
ATOM 2432 C CA . ILE B 1 29 ? 7.051 -5.215 -2.906 1 97.62 29 ILE B CA 1
ATOM 2433 C C . ILE B 1 29 ? 6.273 -3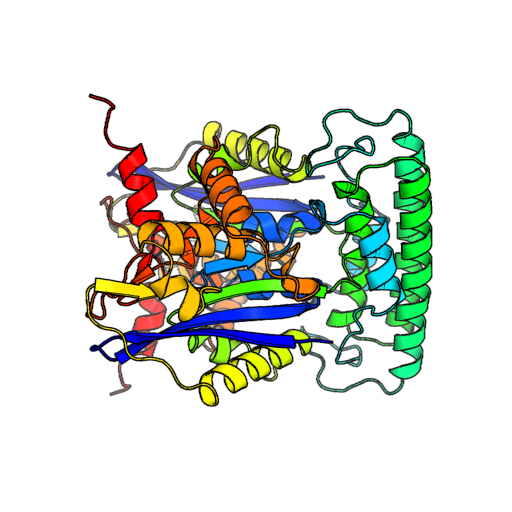.902 -2.951 1 97.62 29 ILE B C 1
ATOM 2435 O O . ILE B 1 29 ? 6.641 -2.934 -2.285 1 97.62 29 ILE B O 1
ATOM 2439 N N . HIS B 1 30 ? 5.219 -3.816 -3.734 1 97.62 30 HIS B N 1
ATOM 2440 C CA . HIS B 1 30 ? 4.453 -2.594 -3.943 1 97.62 30 HIS B CA 1
ATOM 2441 C C . HIS B 1 30 ? 3.916 -2.049 -2.625 1 97.62 30 HIS B C 1
ATOM 2443 O O . HIS B 1 30 ? 3.992 -0.844 -2.369 1 97.62 30 HIS B O 1
ATOM 2449 N N . SER B 1 31 ? 3.402 -2.896 -1.801 1 96.81 31 SER B N 1
ATOM 2450 C CA . SER B 1 31 ? 2.82 -2.467 -0.533 1 96.81 31 SER B CA 1
ATOM 2451 C C . SER B 1 31 ? 3.873 -1.834 0.371 1 96.81 31 SER B C 1
ATOM 2453 O O . SER B 1 31 ? 3.566 -0.929 1.15 1 96.81 31 SER B O 1
ATOM 2455 N N . GLU B 1 32 ? 5.109 -2.318 0.256 1 96.31 32 GLU B N 1
ATOM 2456 C CA . GLU B 1 32 ? 6.188 -1.732 1.048 1 96.31 32 GLU B CA 1
ATOM 2457 C C . GLU B 1 32 ? 6.43 -0.277 0.658 1 96.31 32 GLU B C 1
ATOM 2459 O O . GLU B 1 32 ? 6.605 0.582 1.525 1 96.31 32 GLU B O 1
ATOM 2464 N N . LEU B 1 33 ? 6.41 -0.049 -0.605 1 97.69 33 LEU B N 1
ATOM 2465 C CA . LEU B 1 33 ? 6.57 1.32 -1.08 1 97.69 33 LEU B CA 1
ATOM 2466 C C . LEU B 1 33 ? 5.426 2.203 -0.595 1 97.69 33 LEU B C 1
ATOM 2468 O O . LEU B 1 33 ? 5.645 3.344 -0.182 1 97.69 33 LEU B O 1
ATOM 2472 N N . LEU B 1 34 ? 4.238 1.631 -0.562 1 97.06 34 LEU B N 1
ATOM 2473 C CA . LEU B 1 34 ? 3.029 2.393 -0.27 1 97.06 34 LEU B CA 1
ATOM 2474 C C . LEU B 1 34 ? 2.939 2.723 1.216 1 97.06 34 LEU B C 1
ATOM 2476 O O . LEU B 1 34 ? 2.115 3.541 1.627 1 97.06 34 LEU B O 1
ATOM 2480 N N . THR B 1 35 ? 3.814 2.184 2.023 1 95.06 35 THR B N 1
ATOM 2481 C CA . THR B 1 35 ? 3.789 2.51 3.445 1 95.06 35 THR B CA 1
ATOM 2482 C C . THR B 1 35 ? 4.344 3.91 3.689 1 95.06 35 THR B C 1
ATOM 2484 O O . THR B 1 35 ? 4.148 4.484 4.766 1 95.06 35 THR B O 1
ATOM 2487 N N . HIS B 1 36 ? 5.047 4.473 2.748 1 95.56 36 HIS B N 1
ATOM 2488 C CA . HIS B 1 36 ? 5.645 5.797 2.893 1 95.56 36 HIS B CA 1
ATOM 2489 C C . HIS B 1 36 ? 4.668 6.891 2.471 1 95.56 36 HIS B C 1
ATOM 2491 O O . HIS B 1 36 ? 4.508 7.16 1.279 1 95.56 36 HIS B O 1
ATOM 2497 N N . ARG B 1 37 ? 4.152 7.559 3.406 1 92.62 37 ARG B N 1
ATOM 2498 C CA . ARG B 1 37 ? 3.012 8.453 3.223 1 92.62 37 ARG B CA 1
ATOM 2499 C C . ARG B 1 37 ? 3.445 9.773 2.604 1 92.62 37 ARG B C 1
ATOM 2501 O O . ARG B 1 37 ? 2.611 10.531 2.104 1 92.62 37 ARG B O 1
ATOM 2508 N N . VAL B 1 38 ? 4.738 10.117 2.658 1 95.5 38 VAL B N 1
ATOM 2509 C CA . VAL B 1 38 ? 5.203 11.391 2.113 1 95.5 38 VAL B CA 1
ATOM 2510 C C . VAL B 1 38 ? 5.199 11.328 0.587 1 95.5 38 VAL B C 1
ATOM 2512 O O . VAL B 1 38 ? 5.32 12.359 -0.081 1 95.5 38 VAL B O 1
ATOM 2515 N N . PHE B 1 39 ? 5.102 10.109 0.009 1 98 39 PHE B N 1
ATOM 2516 C CA . PHE B 1 39 ? 5.098 9.938 -1.438 1 98 39 PHE B CA 1
ATOM 2517 C C . PHE B 1 39 ? 3.705 10.18 -2.01 1 98 39 PHE B C 1
ATOM 2519 O O . PHE B 1 39 ? 2.713 9.672 -1.483 1 98 39 PHE B O 1
ATOM 2526 N N . SER B 1 40 ? 3.633 10.984 -3.01 1 97.62 40 SER B N 1
ATOM 2527 C CA . SER B 1 40 ? 2.484 10.93 -3.91 1 97.62 40 SER B CA 1
ATOM 2528 C C . SER B 1 40 ? 2.678 9.867 -4.988 1 97.62 40 SER B C 1
ATOM 2530 O O . SER B 1 40 ? 3.699 9.859 -5.68 1 97.62 40 SER B O 1
ATOM 2532 N N . ARG B 1 41 ? 1.722 8.977 -5.117 1 96.56 41 ARG B N 1
ATOM 2533 C CA . ARG B 1 41 ? 1.935 7.824 -5.984 1 96.56 41 ARG B CA 1
ATOM 2534 C C . ARG B 1 41 ? 0.7 7.547 -6.836 1 96.56 41 ARG B C 1
ATOM 2536 O O . ARG B 1 41 ? -0.43 7.672 -6.363 1 96.56 41 ARG B O 1
ATOM 2543 N N . ASN B 1 42 ? 0.902 7.195 -8.023 1 94.75 42 ASN B N 1
ATOM 2544 C CA . ASN B 1 42 ? -0.061 6.562 -8.922 1 94.75 42 ASN B CA 1
ATOM 2545 C C . ASN B 1 42 ? 0.517 5.312 -9.578 1 94.75 42 ASN B C 1
ATOM 2547 O O . ASN B 1 42 ? 1.586 5.363 -10.188 1 94.75 42 ASN B O 1
ATOM 2551 N N . SER B 1 43 ? -0.207 4.262 -9.422 1 94.56 43 SER B N 1
ATOM 2552 C CA . SER B 1 43 ? 0.31 2.982 -9.898 1 94.56 43 SER B CA 1
ATOM 2553 C C . SER B 1 43 ? -0.665 2.318 -10.867 1 94.56 43 SER B C 1
ATOM 2555 O O . SER B 1 43 ? -1.879 2.506 -10.758 1 94.56 43 SER B O 1
ATOM 2557 N N . ALA B 1 44 ? -0.1 1.561 -11.75 1 91.69 44 ALA B N 1
ATOM 2558 C CA . ALA B 1 44 ? -0.91 0.785 -12.688 1 91.69 44 ALA B CA 1
ATOM 2559 C C . ALA B 1 44 ? -1.688 -0.31 -11.961 1 91.69 44 ALA B C 1
ATOM 2561 O O . ALA B 1 44 ? -1.108 -1.106 -11.219 1 91.69 44 ALA B O 1
ATOM 2562 N N . SER B 1 45 ? -2.932 -0.329 -12.203 1 89.94 45 SER B N 1
ATOM 2563 C CA . SER B 1 45 ? -3.773 -1.366 -11.617 1 89.94 45 SER B CA 1
ATOM 2564 C C . SER B 1 45 ? -3.832 -2.602 -12.508 1 89.94 45 SER B C 1
ATOM 2566 O O . SER B 1 45 ? -3.947 -2.486 -13.734 1 89.94 45 SER B O 1
ATOM 2568 N N . SER B 1 46 ? -3.811 -3.768 -11.883 1 89.5 46 SER B N 1
ATOM 2569 C CA . SER B 1 46 ? -3.938 -4.996 -12.664 1 89.5 46 SER B CA 1
ATOM 2570 C C . SER B 1 46 ? -5.34 -5.145 -13.242 1 89.5 46 SER B C 1
ATOM 2572 O O . SER B 1 46 ? -5.547 -5.883 -14.203 1 89.5 46 SER B O 1
ATOM 2574 N N . ARG B 1 47 ? -6.297 -4.383 -12.703 1 87.94 47 ARG B N 1
ATOM 2575 C CA . ARG B 1 47 ? -7.664 -4.434 -13.211 1 87.94 47 ARG B CA 1
ATOM 2576 C C . ARG B 1 47 ? -7.789 -3.656 -14.516 1 87.94 47 ARG B C 1
ATOM 2578 O O . ARG B 1 47 ? -8.805 -3.76 -15.211 1 87.94 47 ARG B O 1
ATOM 2585 N N . ALA B 1 48 ? -6.758 -2.877 -14.82 1 86.31 48 ALA B N 1
ATOM 2586 C CA . ALA B 1 48 ? -6.82 -2.008 -15.992 1 86.31 48 ALA B CA 1
ATOM 2587 C C . ALA B 1 48 ? -6.098 -2.641 -17.172 1 86.31 48 ALA B C 1
ATOM 2589 O O . ALA B 1 48 ? -6.234 -2.176 -18.312 1 86.31 48 ALA B O 1
ATOM 2590 N N . VAL B 1 49 ? -5.363 -3.693 -16.938 1 89.56 49 VAL B N 1
ATOM 2591 C CA . VAL B 1 49 ? -4.551 -4.309 -17.984 1 89.56 49 VAL B CA 1
ATOM 2592 C C . VAL B 1 49 ? -5.262 -5.543 -18.531 1 89.56 49 VAL B C 1
ATOM 2594 O O . VAL B 1 49 ? -5.668 -6.422 -17.766 1 89.56 49 VAL B O 1
ATOM 2597 N N . PRO B 1 50 ? -5.359 -5.598 -19.844 1 93.19 50 PRO B N 1
ATOM 2598 C CA . PRO B 1 50 ? -5.988 -6.789 -20.422 1 93.19 50 PRO B CA 1
ATOM 2599 C C . PRO B 1 50 ? -5.281 -8.078 -20.016 1 93.19 50 PRO B C 1
ATOM 2601 O O . PRO B 1 50 ? -4.051 -8.109 -19.922 1 93.19 50 PRO B O 1
ATOM 2604 N N . VAL B 1 51 ? -6.074 -9.141 -19.844 1 96 51 VAL B N 1
ATOM 2605 C CA . VAL B 1 51 ? -5.566 -10.43 -19.391 1 96 51 VAL B CA 1
ATOM 2606 C C . VAL B 1 51 ? -4.465 -10.914 -20.328 1 96 51 VAL B C 1
ATOM 2608 O O . VAL B 1 51 ? -3.408 -11.359 -19.875 1 96 51 VAL B O 1
ATOM 2611 N N . THR B 1 52 ? -4.688 -10.82 -21.625 1 96.19 52 THR B N 1
ATOM 2612 C CA . THR B 1 52 ? -3.752 -11.336 -22.625 1 96.19 52 THR B CA 1
ATOM 2613 C C . THR B 1 52 ? -2.41 -10.609 -22.531 1 96.19 52 THR B C 1
ATOM 2615 O O . THR B 1 52 ? -1.354 -11.234 -22.641 1 96.19 52 THR B O 1
ATOM 2618 N N . LYS B 1 53 ? -2.457 -9.344 -22.344 1 93.5 53 LYS B N 1
ATOM 2619 C CA . LYS B 1 53 ? -1.231 -8.562 -22.203 1 93.5 53 LYS B CA 1
ATOM 2620 C C . LYS B 1 53 ? -0.481 -8.938 -20.922 1 93.5 53 LYS B C 1
ATOM 2622 O O . LYS B 1 53 ? 0.745 -9.07 -20.938 1 93.5 53 LYS B O 1
ATOM 2627 N N . MET B 1 54 ? -1.218 -9.102 -19.875 1 95.38 54 MET B N 1
ATOM 2628 C CA . MET B 1 54 ? -0.605 -9.461 -18.594 1 95.38 54 MET B CA 1
ATOM 2629 C C . MET B 1 54 ? 0.031 -10.844 -18.672 1 95.38 54 MET B C 1
ATOM 2631 O O . MET B 1 54 ? 1.154 -11.047 -18.203 1 95.38 54 MET B O 1
ATOM 2635 N N . MET B 1 55 ? -0.674 -11.797 -19.25 1 97.81 55 MET B N 1
ATOM 2636 C CA . MET B 1 55 ? -0.13 -13.141 -19.406 1 97.81 55 MET B CA 1
ATOM 2637 C C . MET B 1 55 ? 1.136 -13.117 -20.266 1 97.81 55 MET B C 1
ATOM 2639 O O . MET B 1 55 ? 2.109 -13.805 -19.953 1 97.81 55 MET B O 1
ATOM 2643 N N . ALA B 1 56 ? 1.101 -12.32 -21.281 1 96.94 56 ALA B N 1
ATOM 2644 C CA . ALA B 1 56 ? 2.264 -12.219 -22.172 1 96.94 56 ALA B CA 1
ATOM 2645 C C . ALA B 1 56 ? 3.477 -11.688 -21.406 1 96.94 56 ALA B C 1
ATOM 2647 O O . ALA B 1 56 ? 4.59 -12.188 -21.562 1 96.94 56 ALA B O 1
ATOM 2648 N N . GLN B 1 57 ? 3.273 -10.633 -20.656 1 94.69 57 GLN B N 1
ATOM 2649 C CA . GLN B 1 57 ? 4.355 -10.086 -19.844 1 94.69 57 GLN B CA 1
ATOM 2650 C C . GLN B 1 57 ? 4.898 -11.133 -18.875 1 94.69 57 GLN B C 1
ATOM 2652 O O . GLN B 1 57 ? 6.113 -11.32 -18.766 1 94.69 57 GLN B O 1
ATOM 2657 N N . VAL B 1 58 ? 4.027 -11.867 -18.156 1 97.62 58 VAL B N 1
ATOM 2658 C CA . VAL B 1 58 ? 4.418 -12.844 -17.141 1 97.62 58 VAL B CA 1
ATOM 2659 C C . VAL B 1 58 ? 5.105 -14.031 -17.812 1 97.62 58 VAL B C 1
ATOM 2661 O O . VAL B 1 58 ? 5.984 -14.664 -17.219 1 97.62 58 VAL B O 1
ATOM 2664 N N . GLU B 1 59 ? 4.691 -14.281 -19.016 1 97.88 59 GLU B N 1
ATOM 2665 C CA . GLU B 1 59 ? 5.328 -15.359 -19.766 1 97.88 59 GLU B CA 1
ATOM 2666 C C . GLU B 1 59 ? 6.719 -14.953 -20.25 1 97.88 59 GLU B C 1
ATOM 2668 O O . GLU B 1 59 ? 7.691 -15.68 -20.031 1 97.88 59 GLU B O 1
ATOM 2673 N N . ALA B 1 60 ? 6.832 -13.789 -20.797 1 96.94 60 ALA B N 1
ATOM 2674 C CA . ALA B 1 60 ? 8.055 -13.359 -21.469 1 96.94 60 ALA B CA 1
ATOM 2675 C C . ALA B 1 60 ? 9.07 -12.805 -20.469 1 96.94 60 ALA B C 1
ATOM 2677 O O . ALA B 1 60 ? 10.273 -13 -20.641 1 96.94 60 ALA B O 1
ATOM 2678 N N . ASP B 1 61 ? 8.625 -12.109 -19.484 1 97.12 61 ASP B N 1
ATOM 2679 C CA . ASP B 1 61 ? 9.5 -11.414 -18.547 1 97.12 61 ASP B CA 1
ATOM 2680 C C . ASP B 1 61 ? 8.938 -11.461 -17.141 1 97.12 61 ASP B C 1
ATOM 2682 O O . ASP B 1 61 ? 8.625 -10.422 -16.547 1 97.12 61 ASP B O 1
ATOM 2686 N N . PRO B 1 62 ? 8.922 -12.672 -16.578 1 98.19 62 PRO B N 1
ATOM 2687 C CA . PRO B 1 62 ? 8.406 -12.789 -15.211 1 98.19 62 PRO B CA 1
ATOM 2688 C C . PRO B 1 62 ? 9.352 -12.188 -14.172 1 98.19 62 PRO B C 1
ATOM 2690 O O . PRO B 1 62 ? 10.57 -12.211 -14.359 1 98.19 62 PRO B O 1
ATOM 2693 N N . VAL B 1 63 ? 8.836 -11.672 -13.172 1 98.38 63 VAL B N 1
ATOM 2694 C CA . VAL B 1 63 ? 9.648 -11.328 -12.016 1 98.38 63 VAL B CA 1
ATOM 2695 C C . VAL B 1 63 ? 10.289 -12.594 -11.445 1 98.38 63 VAL B C 1
ATOM 2697 O O . VAL B 1 63 ? 9.609 -13.617 -11.266 1 98.38 63 VAL B O 1
ATOM 2700 N N . ILE B 1 64 ? 11.508 -12.516 -11.203 1 98.44 64 ILE B N 1
ATOM 2701 C CA . ILE B 1 64 ? 12.273 -13.539 -10.508 1 98.44 64 ILE B CA 1
ATOM 2702 C C . ILE B 1 64 ? 12.906 -12.938 -9.25 1 98.44 64 ILE B C 1
ATOM 2704 O O . ILE B 1 64 ? 13.523 -11.875 -9.305 1 98.44 64 ILE B O 1
ATOM 2708 N N . PRO B 1 65 ? 12.664 -13.594 -8.094 1 97.75 65 PRO B N 1
ATOM 2709 C CA . PRO B 1 65 ? 13.266 -13.062 -6.867 1 97.75 65 PRO B CA 1
ATOM 2710 C C . PRO B 1 65 ? 14.766 -12.812 -7.016 1 97.75 65 PRO B C 1
ATOM 2712 O O . PRO B 1 65 ? 15.461 -13.578 -7.684 1 97.75 65 PRO B O 1
ATOM 2715 N N . TYR B 1 66 ? 15.211 -11.789 -6.316 1 96.94 66 TYR B N 1
ATOM 2716 C CA . TYR B 1 66 ? 16.594 -11.344 -6.516 1 96.94 66 TYR B CA 1
ATOM 2717 C C . TYR B 1 66 ? 17.547 -12.141 -5.648 1 96.94 66 TYR B C 1
ATOM 2719 O O . TYR B 1 66 ? 18.75 -12.195 -5.93 1 96.94 66 TYR B O 1
ATOM 2727 N N . HIS B 1 67 ? 17.062 -12.641 -4.574 1 96.56 67 HIS B N 1
ATOM 2728 C CA . HIS B 1 67 ? 17.875 -13.352 -3.596 1 96.56 67 HIS B CA 1
ATOM 2729 C C . HIS B 1 67 ? 17.156 -14.594 -3.08 1 96.56 67 HIS B C 1
ATOM 2731 O O . HIS B 1 67 ? 16.078 -14.492 -2.475 1 96.56 67 HIS B O 1
ATOM 2737 N N . TRP B 1 68 ? 17.734 -15.727 -3.334 1 97.19 68 TRP B N 1
ATOM 2738 C CA . TRP B 1 68 ? 17.203 -17 -2.871 1 97.19 68 TRP B CA 1
ATOM 2739 C C . TRP B 1 68 ? 17.875 -17.453 -1.582 1 97.19 68 TRP B C 1
ATOM 2741 O O . TRP B 1 68 ? 18.766 -18.312 -1.604 1 97.19 68 TRP B O 1
ATOM 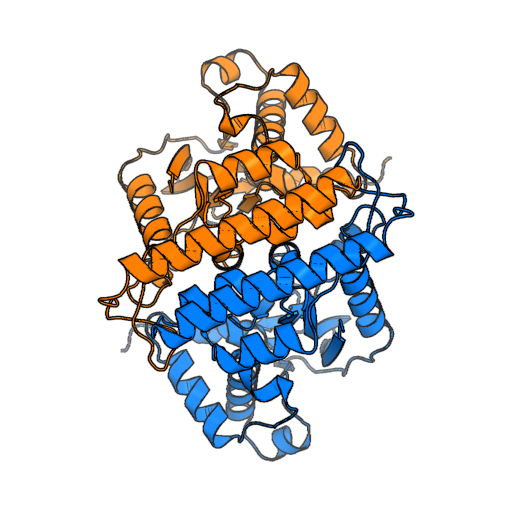2751 N N . GLY B 1 69 ? 17.375 -16.891 -0.506 1 94.62 69 GLY B N 1
ATOM 2752 C CA . GLY B 1 69 ? 18.016 -17.109 0.776 1 94.62 69 GLY B CA 1
ATOM 2753 C C . GLY B 1 69 ? 17.766 -18.484 1.349 1 94.62 69 GLY B C 1
ATOM 2754 O O . GLY B 1 69 ? 16.719 -19.078 1.106 1 94.62 69 GLY B O 1
ATOM 2755 N N . LYS B 1 70 ? 18.688 -18.922 2.186 1 94.25 70 LYS B N 1
ATOM 2756 C CA . LYS B 1 70 ? 18.531 -20.172 2.939 1 94.25 70 LYS B CA 1
ATOM 2757 C C . LYS B 1 70 ? 17.469 -20 4.031 1 94.25 70 LYS B C 1
ATOM 2759 O O . LYS B 1 70 ? 17.375 -18.953 4.664 1 94.25 70 LYS B O 1
ATOM 2764 N N . ASN B 1 71 ? 16.781 -21.125 4.219 1 90.44 71 ASN B N 1
ATOM 2765 C CA . ASN B 1 71 ? 15.781 -21.094 5.277 1 90.44 71 ASN B CA 1
ATOM 2766 C C . ASN B 1 71 ? 16.406 -20.859 6.645 1 90.44 71 ASN B C 1
ATOM 2768 O O . ASN B 1 71 ? 17.359 -21.547 7.023 1 90.44 71 ASN B O 1
ATOM 2772 N N . GLN B 1 72 ? 15.977 -19.938 7.309 1 87.5 72 GLN B N 1
ATOM 2773 C CA . GLN B 1 72 ? 16.391 -19.578 8.664 1 87.5 72 GLN B CA 1
ATOM 2774 C C . GLN B 1 72 ? 15.289 -18.812 9.391 1 87.5 72 GLN B C 1
ATOM 2776 O O . GLN B 1 72 ? 14.297 -18.406 8.773 1 87.5 72 GLN B O 1
ATOM 2781 N N . ARG B 1 73 ? 15.547 -18.688 10.625 1 80.5 73 ARG B N 1
ATOM 2782 C CA . ARG B 1 73 ? 14.609 -17.891 11.406 1 80.5 73 ARG B CA 1
ATOM 2783 C C . ARG B 1 73 ? 14.766 -16.406 11.109 1 80.5 73 ARG B C 1
ATOM 2785 O O . ARG B 1 73 ? 15.844 -15.953 10.719 1 80.5 73 ARG B O 1
ATOM 2792 N N . GLY B 1 74 ? 13.617 -15.641 11.289 1 82.12 74 GLY B N 1
ATOM 2793 C CA . GLY B 1 74 ? 13.672 -14.195 11.086 1 82.12 74 GLY B CA 1
ATOM 2794 C C . GLY B 1 74 ? 13.188 -13.766 9.719 1 82.12 74 GLY B C 1
ATOM 2795 O O . GLY B 1 74 ? 12.961 -14.602 8.844 1 82.12 74 GLY B O 1
ATOM 2796 N N . MET B 1 75 ? 13.164 -12.516 9.516 1 82.62 75 MET B N 1
ATOM 2797 C CA . MET B 1 75 ? 12.57 -11.953 8.305 1 82.62 75 MET B CA 1
ATOM 2798 C C . MET B 1 75 ? 13.609 -11.797 7.203 1 82.62 75 MET B C 1
ATOM 2800 O O . MET B 1 75 ? 13.258 -11.602 6.035 1 82.62 75 MET B O 1
ATOM 2804 N N . GLN B 1 76 ? 14.883 -11.859 7.566 1 84.69 76 GLN B N 1
ATOM 2805 C CA . GLN B 1 76 ? 15.961 -11.664 6.598 1 84.69 76 GLN B CA 1
ATOM 2806 C C . GLN B 1 76 ? 16.75 -12.953 6.398 1 84.69 76 GLN B C 1
ATOM 2808 O O . GLN B 1 76 ? 16.984 -13.695 7.352 1 84.69 76 GLN B O 1
ATOM 2813 N N . ALA B 1 77 ? 17.094 -13.164 5.07 1 83.06 77 ALA B N 1
ATOM 2814 C CA . ALA B 1 77 ? 18.016 -14.258 4.766 1 83.06 77 ALA B CA 1
ATOM 2815 C C . ALA B 1 77 ? 19.359 -13.727 4.285 1 83.06 77 ALA B C 1
ATOM 2817 O O . ALA B 1 77 ? 19.453 -13.148 3.199 1 83.06 77 ALA B O 1
ATOM 2818 N N . ARG B 1 78 ? 20.297 -13.945 5.027 1 85.31 78 ARG B N 1
ATOM 2819 C CA . ARG B 1 78 ? 21.594 -13.328 4.727 1 85.31 78 ARG B CA 1
ATOM 2820 C C . ARG B 1 78 ? 22.375 -14.164 3.719 1 85.31 78 ARG B C 1
ATOM 2822 O O . ARG B 1 78 ? 22.938 -13.633 2.76 1 85.31 78 ARG B O 1
ATOM 2829 N N . GLU B 1 79 ? 22.234 -15.469 3.857 1 91.88 79 GLU B N 1
ATOM 2830 C CA . GLU B 1 79 ? 23 -16.344 2.975 1 91.88 79 GLU B CA 1
ATOM 2831 C C . GLU B 1 79 ? 22.125 -16.859 1.83 1 91.88 79 GLU B C 1
ATOM 2833 O O . GLU B 1 79 ? 21 -17.328 2.055 1 91.88 79 GLU B O 1
ATOM 2838 N N . GLU B 1 80 ? 22.688 -16.781 0.705 1 94.56 80 GLU B N 1
ATOM 2839 C CA . GLU B 1 80 ? 21.984 -17.312 -0.456 1 94.56 80 GLU B CA 1
ATOM 2840 C C . GLU B 1 80 ? 22.109 -18.828 -0.539 1 94.56 80 GLU B C 1
ATOM 2842 O O . GLU B 1 80 ? 23.156 -19.391 -0.244 1 94.56 80 GLU B O 1
ATOM 2847 N N . SER B 1 81 ? 21.141 -19.438 -0.965 1 96.44 81 SER B N 1
ATOM 2848 C CA . SER B 1 81 ? 21.094 -20.891 -1.051 1 96.44 81 SER B CA 1
ATOM 2849 C C . SER B 1 81 ? 21.938 -21.406 -2.211 1 96.44 81 SER B C 1
ATOM 2851 O O . SER B 1 81 ? 21.953 -20.812 -3.287 1 96.44 81 SER B O 1
ATOM 2853 N N . GLU B 1 82 ? 22.562 -22.516 -2.037 1 95.75 82 GLU B N 1
ATOM 2854 C CA . GLU B 1 82 ? 23.266 -23.203 -3.115 1 95.75 82 GLU B CA 1
ATOM 2855 C C . GLU B 1 82 ? 22.297 -23.812 -4.117 1 95.75 82 GLU B C 1
ATOM 2857 O O . GLU B 1 82 ? 22.688 -24.188 -5.223 1 95.75 82 GLU B O 1
ATOM 2862 N N . GLN B 1 83 ? 21.078 -23.875 -3.699 1 97 83 GLN B N 1
ATOM 2863 C CA . GLN B 1 83 ? 20.047 -24.484 -4.539 1 97 83 GLN B CA 1
ATOM 2864 C C . GLN B 1 83 ? 19.281 -23.422 -5.328 1 97 83 GLN B C 1
ATOM 2866 O O . GLN B 1 83 ? 18.141 -23.656 -5.754 1 97 83 GLN B O 1
ATOM 2871 N N . LYS B 1 84 ? 19.875 -22.297 -5.5 1 96.94 84 LYS B N 1
ATOM 2872 C CA . LYS B 1 84 ? 19.203 -21.156 -6.117 1 96.94 84 LYS B CA 1
ATOM 2873 C C . LYS B 1 84 ? 18.734 -21.5 -7.527 1 96.94 84 LYS B C 1
ATOM 2875 O O . LYS B 1 84 ? 17.641 -21.094 -7.941 1 96.94 84 LYS B O 1
ATOM 2880 N N . GLU B 1 85 ? 19.531 -22.219 -8.312 1 98.06 85 GLU B N 1
ATOM 2881 C CA . GLU B 1 85 ? 19.125 -22.531 -9.68 1 98.06 85 GLU B CA 1
ATOM 2882 C C . GLU B 1 85 ? 17.938 -23.469 -9.703 1 98.06 85 GLU B C 1
ATOM 2884 O O . GLU B 1 85 ? 17.016 -23.297 -10.5 1 98.06 85 GLU B O 1
ATOM 2889 N N . ALA B 1 86 ? 17.953 -24.438 -8.883 1 98.5 86 ALA B N 1
ATOM 2890 C CA . ALA B 1 86 ? 16.812 -25.344 -8.758 1 98.5 86 ALA B CA 1
ATOM 2891 C C . ALA B 1 86 ? 15.57 -24.594 -8.281 1 98.5 86 ALA B C 1
ATOM 2893 O O . ALA B 1 86 ? 14.453 -24.859 -8.75 1 98.5 86 ALA B O 1
ATOM 2894 N N . ALA B 1 87 ? 15.758 -23.719 -7.352 1 98.5 87 ALA B N 1
ATOM 2895 C CA . ALA B 1 87 ? 14.656 -22.906 -6.84 1 98.5 87 ALA B CA 1
ATOM 2896 C C . ALA B 1 87 ? 14.031 -22.062 -7.953 1 98.5 87 ALA B C 1
ATOM 2898 O O . ALA B 1 87 ? 12.812 -21.984 -8.07 1 98.5 87 ALA B O 1
ATOM 2899 N N . LYS B 1 88 ? 14.891 -21.469 -8.742 1 98.5 88 LYS B N 1
ATOM 2900 C CA . LYS B 1 88 ? 14.43 -20.672 -9.883 1 98.5 88 LYS B CA 1
ATOM 2901 C C . LYS B 1 88 ? 13.586 -21.531 -10.836 1 98.5 88 LYS B C 1
ATOM 2903 O O . LYS B 1 88 ? 12.57 -21.062 -11.352 1 98.5 88 LYS B O 1
ATOM 2908 N N . GLU B 1 89 ? 14 -22.688 -11.055 1 98.69 89 GLU B N 1
ATOM 2909 C CA . GLU B 1 89 ? 13.258 -23.594 -11.922 1 98.69 89 GLU B CA 1
ATOM 2910 C C . GLU B 1 89 ? 11.867 -23.891 -11.367 1 98.69 89 GLU B C 1
ATOM 2912 O O . GLU B 1 89 ? 10.883 -23.906 -12.109 1 98.69 89 GLU B O 1
ATOM 2917 N N . ILE B 1 90 ? 11.797 -24.156 -10.094 1 98.81 90 ILE B N 1
ATOM 2918 C CA . ILE B 1 90 ? 10.516 -24.422 -9.445 1 98.81 90 ILE B CA 1
ATOM 2919 C C . ILE B 1 90 ? 9.617 -23.188 -9.57 1 98.81 90 ILE B C 1
ATOM 2921 O O . ILE B 1 90 ? 8.43 -23.297 -9.875 1 98.81 90 ILE B O 1
ATOM 2925 N N . TRP B 1 91 ? 10.227 -22 -9.336 1 98.81 91 TRP B N 1
ATOM 2926 C CA . TRP B 1 91 ? 9.508 -20.734 -9.453 1 98.81 91 TRP B CA 1
ATOM 2927 C C . TRP B 1 91 ? 8.914 -20.578 -10.852 1 98.81 91 TRP B C 1
ATOM 2929 O O . TRP B 1 91 ? 7.727 -20.281 -10.992 1 98.81 91 TRP B O 1
ATOM 2939 N N . LEU B 1 92 ? 9.648 -20.844 -11.844 1 98.75 92 LEU B N 1
ATOM 2940 C CA . LEU B 1 92 ? 9.227 -20.656 -13.227 1 98.75 92 LEU B CA 1
ATOM 2941 C C . LEU B 1 92 ? 8.25 -21.75 -13.656 1 98.75 92 LEU B C 1
ATOM 2943 O O . LEU B 1 92 ? 7.34 -21.5 -14.445 1 98.75 92 LEU B O 1
ATOM 2947 N N . LYS B 1 93 ? 8.453 -22.953 -13.148 1 98.69 93 LYS B N 1
ATOM 2948 C CA . LYS B 1 93 ? 7.496 -24.031 -13.414 1 98.69 93 LYS B CA 1
ATOM 2949 C C . LYS B 1 93 ? 6.129 -23.703 -12.812 1 98.69 93 LYS B C 1
ATOM 2951 O O . LYS B 1 93 ? 5.098 -23.938 -13.445 1 98.69 93 LYS B O 1
ATOM 2956 N N . THR B 1 94 ? 6.152 -23.234 -11.578 1 98.81 94 THR B N 1
ATOM 2957 C CA . THR B 1 94 ? 4.906 -22.844 -10.93 1 98.81 94 THR B CA 1
ATOM 2958 C C . THR B 1 94 ? 4.227 -21.719 -11.703 1 98.81 94 THR B C 1
ATOM 2960 O O . THR B 1 94 ? 3.002 -21.703 -11.844 1 98.81 94 THR B O 1
ATOM 2963 N N . ARG B 1 95 ? 5.051 -20.797 -12.242 1 98.75 95 ARG B N 1
ATOM 2964 C CA . ARG B 1 95 ? 4.527 -19.734 -13.094 1 98.75 95 ARG B CA 1
ATOM 2965 C C . ARG B 1 95 ? 3.732 -20.297 -14.258 1 98.75 95 ARG B C 1
ATOM 2967 O O . ARG B 1 95 ? 2.678 -19.766 -14.617 1 98.75 95 ARG B O 1
ATOM 2974 N N . LEU B 1 96 ? 4.168 -21.359 -14.867 1 98.75 96 LEU B N 1
ATOM 2975 C CA . LEU B 1 96 ? 3.482 -21.984 -15.992 1 98.75 96 LEU B CA 1
ATOM 2976 C C . LEU B 1 96 ? 2.113 -22.5 -15.57 1 98.75 96 LEU B C 1
ATOM 2978 O O . LEU B 1 96 ? 1.142 -22.391 -16.328 1 98.75 96 LEU B O 1
ATOM 2982 N N . ALA B 1 97 ? 2.053 -23.109 -14.414 1 98.69 97 ALA B N 1
ATOM 2983 C CA . ALA B 1 97 ? 0.778 -23.594 -13.898 1 98.69 97 ALA B CA 1
ATOM 2984 C C . ALA B 1 97 ? -0.207 -22.453 -13.688 1 98.69 97 ALA B C 1
ATOM 2986 O O . ALA B 1 97 ? -1.397 -22.594 -13.977 1 98.69 97 ALA B O 1
ATOM 2987 N N . VAL B 1 98 ? 0.303 -21.375 -13.164 1 98.81 98 VAL B N 1
ATOM 2988 C CA . VAL B 1 98 ? -0.55 -20.219 -12.914 1 98.81 98 VAL B CA 1
ATOM 2989 C C . VAL B 1 98 ? -1.014 -19.609 -14.242 1 98.81 98 VAL B C 1
ATOM 2991 O O . VAL B 1 98 ? -2.178 -19.234 -14.383 1 98.81 98 VAL B O 1
ATOM 2994 N N . LEU B 1 99 ? -0.109 -19.516 -15.219 1 98.88 99 LEU B N 1
ATOM 2995 C CA . LEU B 1 99 ? -0.471 -19.047 -16.547 1 98.88 99 LEU B CA 1
ATOM 2996 C C . LEU B 1 99 ? -1.567 -19.906 -17.156 1 98.88 99 LEU B C 1
ATOM 2998 O O . LEU B 1 99 ? -2.488 -19.391 -17.797 1 98.88 99 LEU B O 1
ATOM 3002 N N . GLU B 1 100 ? -1.456 -21.172 -16.969 1 98.88 100 GLU B N 1
ATOM 3003 C CA . GLU B 1 100 ? -2.486 -22.078 -17.469 1 98.88 100 GLU B CA 1
ATOM 3004 C C . GLU B 1 100 ? -3.824 -21.828 -16.781 1 98.88 100 GLU B C 1
ATOM 3006 O O . GLU B 1 100 ? -4.871 -21.812 -17.422 1 98.88 100 GLU B O 1
ATOM 3011 N N . GLY B 1 101 ? -3.822 -21.688 -15.445 1 98.81 101 GLY B N 1
ATOM 3012 C CA . GLY B 1 101 ? -5.039 -21.312 -14.742 1 98.81 101 GLY B CA 1
ATOM 3013 C C . GLY B 1 101 ? -5.648 -20.031 -15.25 1 98.81 101 GLY B C 1
ATOM 3014 O O . GLY B 1 101 ? -6.859 -19.953 -15.477 1 98.81 101 GLY B O 1
ATOM 3015 N N . ALA B 1 102 ? -4.781 -19.031 -15.445 1 98.75 102 ALA B N 1
ATOM 3016 C CA . ALA B 1 102 ? -5.238 -17.75 -15.977 1 98.75 102 ALA B CA 1
ATOM 3017 C C . ALA B 1 102 ? -5.848 -17.922 -17.359 1 98.75 102 ALA B C 1
ATOM 3019 O O . ALA B 1 102 ? -6.891 -17.344 -17.672 1 98.75 102 ALA B O 1
ATOM 3020 N N . ARG B 1 103 ? -5.211 -18.688 -18.203 1 98.69 103 ARG B N 1
ATOM 3021 C CA . ARG B 1 103 ? -5.719 -18.969 -19.547 1 98.69 103 ARG B CA 1
ATOM 3022 C C . ARG B 1 103 ? -7.102 -19.594 -19.484 1 98.69 103 ARG B C 1
ATOM 3024 O O . ARG B 1 103 ? -8.008 -19.188 -20.234 1 98.69 103 ARG B O 1
ATOM 3031 N N . GLN B 1 104 ? -7.266 -20.562 -18.672 1 98.81 104 GLN B N 1
ATOM 3032 C CA . GLN B 1 104 ? -8.555 -21.234 -18.531 1 98.81 104 GLN B CA 1
ATOM 3033 C C . GLN B 1 104 ? -9.641 -20.266 -18.078 1 98.81 104 GLN B C 1
ATOM 3035 O O . GLN B 1 104 ? -10.758 -20.297 -18.609 1 98.81 104 GLN B O 1
ATOM 3040 N N . LEU B 1 105 ? -9.344 -19.438 -17.109 1 98.69 105 LEU B N 1
ATOM 3041 C CA . LEU B 1 105 ? -10.312 -18.438 -16.641 1 98.69 105 LEU B CA 1
ATOM 3042 C C . LEU B 1 105 ? -10.664 -17.453 -17.75 1 98.69 105 LEU B C 1
ATOM 304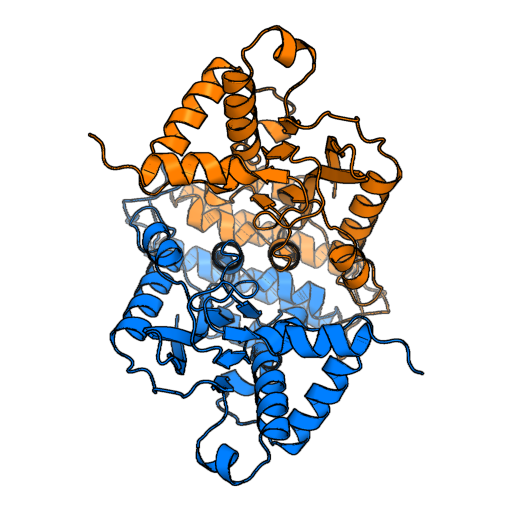4 O O . LEU B 1 105 ? -11.828 -17.094 -17.906 1 98.69 105 LEU B O 1
ATOM 3048 N N . HIS B 1 106 ? -9.586 -17.047 -18.438 1 98 106 HIS B N 1
ATOM 3049 C CA . HIS B 1 106 ? -9.789 -16.125 -19.547 1 98 106 HIS B CA 1
ATOM 3050 C C . HIS B 1 106 ? -10.703 -16.75 -20.609 1 98 106 HIS B C 1
ATOM 3052 O O . HIS B 1 106 ? -11.602 -16.078 -21.125 1 98 106 HIS B O 1
ATOM 3058 N N . GLU B 1 107 ? -10.469 -17.969 -20.938 1 98 107 GLU B N 1
ATOM 3059 C CA . GLU B 1 107 ? -11.258 -18.672 -21.938 1 98 107 GLU B CA 1
ATOM 3060 C C . GLU B 1 107 ? -12.695 -18.859 -21.484 1 98 107 GLU B C 1
ATOM 3062 O O . GLU B 1 107 ? -13.617 -18.891 -22.297 1 98 107 GLU B O 1
ATOM 3067 N N . LEU B 1 108 ? -12.891 -18.938 -20.172 1 97.62 108 LEU B N 1
ATOM 3068 C CA . LEU B 1 108 ? -14.219 -19.078 -19.594 1 97.62 108 LEU B CA 1
ATOM 3069 C C . LEU B 1 108 ? -14.961 -17.734 -19.625 1 97.62 108 LEU B C 1
ATOM 3071 O O . LEU B 1 108 ? -16.141 -17.672 -19.297 1 97.62 108 LEU B O 1
ATOM 3075 N N . GLY B 1 109 ? -14.203 -16.641 -19.906 1 97.25 109 GLY B N 1
ATOM 3076 C CA . GLY B 1 109 ? -14.805 -15.32 -20.031 1 97.25 109 GLY B CA 1
ATOM 3077 C C . GLY B 1 109 ? -14.797 -14.547 -18.719 1 97.25 109 GLY B C 1
ATOM 3078 O O . GLY B 1 109 ? -15.633 -13.672 -18.516 1 97.25 109 GLY B O 1
ATOM 3079 N N . ILE B 1 110 ? -13.984 -14.914 -17.844 1 97.75 110 ILE B N 1
ATOM 3080 C CA . ILE B 1 110 ? -13.938 -14.25 -16.547 1 97.75 110 ILE B CA 1
ATOM 3081 C C . ILE B 1 110 ? -13.188 -12.922 -16.672 1 97.75 110 ILE B C 1
ATOM 3083 O O . ILE B 1 110 ? -12.172 -12.844 -17.375 1 97.75 110 ILE B O 1
ATOM 3087 N N . HIS B 1 111 ? -13.594 -11.891 -16.031 1 96.94 111 HIS B N 1
ATOM 3088 C CA . HIS B 1 111 ? -13.078 -10.531 -16.094 1 96.94 111 HIS B CA 1
ATOM 3089 C C . HIS B 1 111 ? -11.656 -10.453 -15.547 1 96.94 111 HIS B C 1
ATOM 3091 O O . HIS B 1 111 ? -11.289 -11.195 -14.633 1 96.94 111 HIS B O 1
ATOM 3097 N N . LYS B 1 112 ? -10.914 -9.5 -16.016 1 96.25 112 LYS B N 1
ATOM 3098 C CA . LYS B 1 112 ? -9.5 -9.312 -15.719 1 96.25 112 LYS B CA 1
ATOM 3099 C C . LYS B 1 112 ? -9.297 -8.961 -14.242 1 96.25 112 LYS B C 1
ATOM 3101 O O . LYS B 1 112 ? -8.234 -9.234 -13.68 1 96.25 112 LYS B O 1
ATOM 3106 N N . GLN B 1 113 ? -10.273 -8.398 -13.562 1 95.12 113 GLN B N 1
ATOM 3107 C CA . GLN B 1 113 ? -10.125 -8.008 -12.164 1 95.12 113 GLN B CA 1
ATOM 3108 C C . GLN B 1 113 ? -9.859 -9.227 -11.281 1 95.12 113 GLN B C 1
ATOM 3110 O O . GLN B 1 113 ? -9.258 -9.102 -10.211 1 95.12 113 GLN B O 1
ATOM 3115 N N . VAL B 1 114 ? -10.273 -10.383 -11.766 1 96.94 114 VAL B N 1
ATOM 3116 C CA . VAL B 1 114 ? -10.031 -11.625 -11.031 1 96.94 114 VAL B CA 1
ATOM 3117 C C . VAL B 1 114 ? -8.828 -12.352 -11.625 1 96.94 114 VAL B C 1
ATOM 3119 O O . VAL B 1 114 ? -7.883 -12.68 -10.898 1 96.94 114 VAL B O 1
ATOM 3122 N N . VAL B 1 115 ? -8.805 -12.516 -12.914 1 98.06 115 VAL B N 1
ATOM 3123 C CA . VAL B 1 115 ? -7.816 -13.359 -13.594 1 98.06 115 VAL B CA 1
ATOM 3124 C C . VAL B 1 115 ? -6.41 -12.836 -13.305 1 98.06 115 VAL B C 1
ATOM 3126 O O . VAL B 1 115 ? -5.516 -13.617 -12.961 1 98.06 115 VAL B O 1
ATOM 3129 N N . ASN B 1 116 ? -6.227 -11.578 -13.367 1 97.62 116 ASN B N 1
ATOM 3130 C CA . ASN B 1 116 ? -4.891 -11 -13.25 1 97.62 116 ASN B CA 1
ATOM 3131 C C . ASN B 1 116 ? -4.344 -11.141 -11.828 1 97.62 116 ASN B C 1
ATOM 3133 O O . ASN B 1 116 ? -3.137 -11.047 -11.617 1 97.62 116 ASN B O 1
ATOM 3137 N N . ARG B 1 117 ? -5.223 -11.352 -10.844 1 97.75 117 ARG B N 1
ATOM 3138 C CA . ARG B 1 117 ? -4.777 -11.445 -9.453 1 97.75 117 ARG B CA 1
ATOM 3139 C C . ARG B 1 117 ? -3.854 -12.648 -9.258 1 97.75 117 ARG B C 1
ATOM 3141 O O . ARG B 1 117 ? -2.871 -12.562 -8.523 1 97.75 117 ARG B O 1
ATOM 3148 N N . MET B 1 118 ? -4.148 -13.75 -9.859 1 97.94 118 MET B N 1
ATOM 3149 C CA . MET B 1 118 ? -3.33 -14.938 -9.641 1 97.94 118 MET B CA 1
ATOM 3150 C C . MET B 1 118 ? -1.942 -14.766 -10.25 1 97.94 118 MET B C 1
ATOM 3152 O O . MET B 1 118 ? -1.006 -15.477 -9.883 1 97.94 118 MET B O 1
ATOM 3156 N N . LEU B 1 119 ? -1.722 -13.758 -11.172 1 98.38 119 LEU B N 1
ATOM 3157 C CA . LEU B 1 119 ? -0.46 -13.547 -11.867 1 98.38 119 LEU B CA 1
ATOM 3158 C C . LEU B 1 119 ? 0.446 -12.602 -11.078 1 98.38 119 LEU B C 1
ATOM 3160 O O . LEU B 1 119 ? 1.634 -12.477 -11.391 1 98.38 119 LEU B O 1
ATOM 3164 N N . GLU B 1 120 ? 0.012 -12.016 -10.039 1 97.56 120 GLU B N 1
ATOM 3165 C CA . GLU B 1 120 ? 0.617 -10.859 -9.391 1 97.56 120 GLU B CA 1
ATOM 3166 C C . GLU B 1 120 ? 2.01 -11.188 -8.859 1 97.56 120 GLU B C 1
ATOM 3168 O O . GLU B 1 120 ? 2.922 -10.367 -8.938 1 97.56 120 GLU B O 1
ATOM 3173 N N . PRO B 1 121 ? 2.293 -12.414 -8.336 1 98.12 121 PRO B N 1
ATOM 3174 C CA . PRO B 1 121 ? 3.641 -12.68 -7.832 1 98.12 121 PRO B CA 1
ATOM 3175 C C . PRO B 1 121 ? 4.707 -12.594 -8.922 1 98.12 121 PRO B C 1
ATOM 3177 O O . PRO B 1 121 ? 5.891 -12.422 -8.617 1 98.12 121 PRO B O 1
ATOM 3180 N N . TRP B 1 122 ? 4.348 -12.688 -10.164 1 98.5 122 TRP B N 1
ATOM 3181 C CA . TRP B 1 122 ? 5.305 -12.711 -11.266 1 98.5 122 TRP B CA 1
ATOM 3182 C C . TRP B 1 122 ? 5.223 -11.43 -12.086 1 98.5 122 TRP B C 1
ATOM 3184 O O . TRP B 1 122 ? 5.848 -11.328 -13.148 1 98.5 122 TRP B O 1
ATOM 3194 N N . MET B 1 123 ? 4.52 -10.414 -11.57 1 96.88 123 MET B N 1
ATOM 3195 C CA . MET B 1 123 ? 4.234 -9.195 -12.32 1 96.88 123 MET B CA 1
ATOM 3196 C C . MET B 1 123 ? 5.18 -8.07 -11.898 1 96.88 123 MET B C 1
ATOM 3198 O O . MET B 1 123 ? 5.664 -8.047 -10.766 1 96.88 123 MET B O 1
ATOM 3202 N N . TRP B 1 124 ? 5.379 -7.246 -12.852 1 96.56 124 TRP B N 1
ATOM 3203 C CA . TRP B 1 124 ? 6.016 -5.965 -12.562 1 96.56 124 TRP B CA 1
ATOM 3204 C C . TRP B 1 124 ? 4.973 -4.895 -12.25 1 96.56 124 TRP B C 1
ATOM 3206 O O . TRP B 1 124 ? 3.863 -4.93 -12.789 1 96.56 124 TRP B O 1
ATOM 3216 N N . MET B 1 125 ? 5.32 -4.031 -11.398 1 96.25 125 MET B N 1
ATOM 3217 C CA . MET B 1 125 ? 4.488 -2.883 -11.047 1 96.25 125 MET B CA 1
ATOM 3218 C C . MET B 1 125 ? 5.055 -1.598 -11.641 1 96.25 125 MET B C 1
ATOM 3220 O O . MET B 1 125 ? 6.27 -1.389 -11.633 1 96.25 125 MET B O 1
ATOM 3224 N N . GLN B 1 126 ? 4.242 -0.807 -12.18 1 94.56 126 GLN B N 1
ATOM 3225 C CA . GLN B 1 126 ? 4.613 0.513 -12.68 1 94.56 126 GLN B CA 1
ATOM 3226 C C . GLN B 1 126 ? 4.012 1.618 -11.812 1 94.56 126 GLN B C 1
ATOM 3228 O O . GLN B 1 126 ? 2.799 1.656 -11.602 1 94.56 126 GLN B O 1
ATOM 3233 N N . THR B 1 127 ? 4.832 2.514 -11.359 1 96.62 127 THR B N 1
ATOM 3234 C CA . THR B 1 127 ? 4.367 3.545 -10.438 1 96.62 127 THR B CA 1
ATOM 3235 C C . THR B 1 127 ? 5.047 4.879 -10.742 1 96.62 127 THR B C 1
ATOM 3237 O O . THR B 1 127 ? 6.246 4.922 -11.023 1 96.62 127 THR B O 1
ATOM 3240 N N . VAL B 1 128 ? 4.285 5.957 -10.742 1 96.81 128 VAL B N 1
ATOM 3241 C CA . VAL B 1 128 ? 4.828 7.312 -10.695 1 96.81 128 VAL B CA 1
ATOM 3242 C C . VAL B 1 128 ? 4.848 7.809 -9.25 1 96.81 128 VAL B C 1
ATOM 3244 O O . VAL B 1 128 ? 3.842 7.715 -8.547 1 96.81 128 VAL B O 1
ATOM 3247 N N . VAL B 1 129 ? 6.008 8.297 -8.836 1 98.44 129 VAL B N 1
ATOM 3248 C CA . VAL B 1 129 ? 6.16 8.758 -7.461 1 98.44 129 VAL B CA 1
ATOM 3249 C C . VAL B 1 129 ? 6.73 10.172 -7.445 1 98.44 129 VAL B C 1
ATOM 3251 O O . VAL B 1 129 ? 7.707 10.461 -8.141 1 98.44 129 VAL B O 1
ATOM 3254 N N . SER B 1 130 ? 6.156 11.094 -6.695 1 98.75 130 SER B N 1
ATOM 3255 C CA . SER B 1 130 ? 6.672 12.438 -6.465 1 98.75 130 SER B CA 1
ATOM 3256 C C . SER B 1 130 ? 6.926 12.688 -4.984 1 98.75 130 SER B C 1
ATOM 3258 O O . SER B 1 130 ? 6.117 12.297 -4.137 1 98.75 130 SER B O 1
ATOM 3260 N N . SER B 1 131 ? 8.023 13.297 -4.691 1 98.81 131 SER B N 1
ATOM 3261 C CA . SER B 1 131 ? 8.305 13.578 -3.287 1 98.81 131 SER B CA 1
ATOM 3262 C C . SER B 1 131 ? 9.336 14.695 -3.143 1 98.81 131 SER B C 1
ATOM 3264 O O . SER B 1 131 ? 10.156 14.906 -4.035 1 98.81 131 SER B O 1
ATOM 3266 N N . THR B 1 132 ? 9.242 15.406 -2.039 1 98.69 132 THR B N 1
ATOM 3267 C CA . THR B 1 132 ? 10.289 16.328 -1.613 1 98.69 132 THR B CA 1
ATOM 3268 C C . THR B 1 132 ? 11.188 15.688 -0.562 1 98.69 132 THR B C 1
ATOM 3270 O O . THR B 1 132 ? 12.227 16.234 -0.205 1 98.69 132 THR B O 1
ATOM 3273 N N . GLU B 1 133 ? 10.797 14.555 -0.031 1 97.44 133 GLU B N 1
ATOM 3274 C CA . GLU B 1 133 ? 11.492 13.891 1.069 1 97.44 133 GLU B CA 1
ATOM 3275 C C . GLU B 1 133 ? 11.766 12.43 0.742 1 97.44 133 GLU B C 1
ATOM 3277 O O . GLU B 1 133 ? 10.844 11.617 0.661 1 97.44 133 GLU B O 1
ATOM 3282 N N . TRP B 1 134 ? 13.039 12.117 0.679 1 98.12 134 TRP B N 1
ATOM 3283 C CA . TRP B 1 134 ? 13.422 10.766 0.297 1 98.12 134 TRP B CA 1
ATOM 3284 C C . TRP B 1 134 ? 14.289 10.117 1.378 1 98.12 134 TRP B C 1
ATOM 3286 O O . TRP B 1 134 ? 14.484 8.898 1.375 1 98.12 134 TRP B O 1
ATOM 3296 N N . ASP B 1 135 ? 14.773 10.891 2.326 1 95.94 135 ASP B N 1
ATOM 3297 C CA . ASP B 1 135 ? 15.82 10.453 3.238 1 95.94 135 ASP B CA 1
ATOM 3298 C C . ASP B 1 135 ? 15.344 9.305 4.117 1 95.94 135 ASP B C 1
ATOM 3300 O O . ASP B 1 135 ? 16.047 8.312 4.293 1 95.94 135 ASP B O 1
ATOM 3304 N N . ASN B 1 136 ? 14.219 9.484 4.715 1 93.62 136 ASN B N 1
ATOM 3305 C CA . ASN B 1 136 ? 13.711 8.43 5.59 1 93.62 136 ASN B CA 1
ATOM 3306 C C . ASN B 1 136 ? 13.523 7.117 4.836 1 93.62 136 ASN B C 1
ATOM 3308 O O . ASN B 1 136 ? 13.867 6.047 5.344 1 93.62 136 ASN B O 1
ATOM 3312 N N . PHE B 1 137 ? 12.93 7.199 3.635 1 97.06 137 PHE B N 1
ATOM 3313 C CA . PHE B 1 137 ? 12.766 6.023 2.793 1 97.06 137 PHE B CA 1
ATOM 3314 C C . PHE B 1 137 ? 14.102 5.348 2.529 1 97.06 137 PHE B C 1
ATOM 3316 O O . PHE B 1 137 ? 14.242 4.137 2.709 1 97.06 137 PHE B O 1
ATOM 3323 N N . LEU B 1 138 ? 15.102 6.148 2.121 1 97.88 138 LEU B N 1
ATOM 3324 C CA . LEU B 1 138 ? 16.406 5.605 1.775 1 97.88 138 LEU B CA 1
ATOM 3325 C C . LEU B 1 138 ? 17.094 5.008 3 1 97.88 138 LEU B C 1
ATOM 3327 O O . LEU B 1 138 ? 17.719 3.949 2.914 1 97.88 138 LEU B O 1
ATOM 3331 N N . ARG B 1 139 ? 16.953 5.68 4.09 1 94.75 139 ARG B N 1
ATOM 3332 C CA . ARG B 1 139 ? 17.531 5.176 5.332 1 94.75 139 ARG B CA 1
ATOM 3333 C C . ARG B 1 139 ? 16.938 3.818 5.699 1 94.75 139 ARG B C 1
ATOM 3335 O O . ARG B 1 139 ? 17.656 2.904 6.094 1 94.75 139 ARG B O 1
ATOM 3342 N N . LEU B 1 140 ? 15.68 3.666 5.539 1 94.62 140 LEU B N 1
ATOM 3343 C CA . LEU B 1 140 ? 14.977 2.455 5.945 1 94.62 140 LEU B CA 1
ATOM 3344 C C . LEU B 1 140 ? 15.164 1.343 4.918 1 94.62 140 LEU B C 1
ATOM 3346 O O . LEU B 1 140 ? 15.281 0.17 5.281 1 94.62 140 LEU B O 1
ATOM 3350 N N . ARG B 1 141 ? 15.195 1.728 3.617 1 96.94 141 ARG B N 1
ATOM 3351 C CA . ARG B 1 141 ? 15.039 0.705 2.59 1 96.94 141 ARG B CA 1
ATOM 3352 C C . ARG B 1 141 ? 16.359 0.423 1.889 1 96.94 141 ARG B C 1
ATOM 3354 O O . ARG B 1 141 ? 16.516 -0.615 1.242 1 96.94 141 ARG B O 1
ATOM 3361 N N . ASN B 1 142 ? 17.25 1.419 1.885 1 96.94 142 ASN B N 1
ATOM 3362 C CA . ASN B 1 142 ? 18.625 1.111 1.474 1 96.94 142 ASN B CA 1
ATOM 3363 C C . ASN B 1 142 ? 19.453 0.56 2.635 1 96.94 142 ASN B C 1
ATOM 3365 O O . ASN B 1 142 ? 20.422 1.178 3.055 1 96.94 142 ASN B O 1
ATOM 3369 N N . HIS B 1 143 ? 19.016 -0.469 3.107 1 94.38 143 HIS B N 1
ATOM 3370 C CA . HIS B 1 143 ? 19.547 -1.154 4.281 1 94.38 143 HIS B CA 1
ATOM 3371 C C . HIS B 1 143 ? 19.625 -2.66 4.055 1 94.38 143 HIS B C 1
ATOM 3373 O O . HIS B 1 143 ? 18.766 -3.236 3.387 1 94.38 143 HIS B O 1
ATOM 3379 N N . PRO B 1 144 ? 20.594 -3.305 4.648 1 91.75 144 PRO B N 1
ATOM 3380 C CA . PRO B 1 144 ? 20.766 -4.738 4.41 1 91.75 144 PRO B CA 1
ATOM 3381 C C . PRO B 1 144 ? 19.594 -5.574 4.926 1 91.75 144 PRO B C 1
ATOM 3383 O O . PRO B 1 144 ? 19.391 -6.699 4.461 1 91.75 144 PRO B O 1
ATOM 3386 N N . ASP B 1 145 ? 18.828 -5.023 5.812 1 90.31 145 ASP B N 1
ATOM 3387 C CA . ASP B 1 145 ? 17.719 -5.781 6.387 1 90.31 145 ASP B CA 1
ATOM 3388 C C . ASP B 1 145 ? 16.469 -5.676 5.512 1 90.31 145 ASP B C 1
ATOM 3390 O O . ASP B 1 145 ? 15.5 -6.406 5.715 1 90.31 145 ASP B O 1
ATOM 3394 N N . ALA B 1 146 ? 16.5 -4.746 4.598 1 93.31 146 ALA B N 1
ATOM 3395 C CA . ALA B 1 146 ? 15.352 -4.617 3.693 1 93.31 146 ALA B CA 1
ATOM 3396 C C . ALA B 1 146 ? 15.273 -5.809 2.738 1 93.31 146 ALA B C 1
ATOM 3398 O O . ALA B 1 146 ? 16.297 -6.441 2.441 1 93.31 146 ALA B O 1
ATOM 3399 N N . GLN B 1 147 ? 14.062 -6.16 2.367 1 95.06 147 GLN B N 1
ATOM 3400 C CA . GLN B 1 147 ? 13.914 -7.148 1.304 1 95.06 147 GLN B CA 1
ATOM 3401 C C . GLN B 1 147 ? 14.773 -6.789 0.096 1 95.06 147 GLN B C 1
ATOM 3403 O O . GLN B 1 147 ? 14.844 -5.621 -0.301 1 95.06 147 GLN B O 1
ATOM 3408 N N . PRO B 1 148 ? 15.438 -7.773 -0.5 1 96.69 148 PRO B N 1
ATOM 3409 C CA . PRO B 1 148 ? 16.422 -7.496 -1.546 1 96.69 148 PRO B CA 1
ATOM 3410 C C . PRO B 1 148 ? 15.852 -6.668 -2.693 1 96.69 148 PRO B C 1
ATOM 3412 O O . PRO B 1 148 ? 16.5 -5.734 -3.174 1 96.69 148 PRO B O 1
ATOM 3415 N N . GLU B 1 149 ? 14.695 -6.992 -3.18 1 97.75 149 GLU B N 1
ATOM 3416 C CA . GLU B 1 149 ? 14.078 -6.246 -4.273 1 97.75 149 GLU B CA 1
ATOM 3417 C C . GLU B 1 149 ? 13.828 -4.797 -3.881 1 97.75 149 GLU B C 1
ATOM 3419 O O . GLU B 1 149 ? 13.984 -3.889 -4.703 1 97.75 149 GLU B O 1
ATOM 3424 N N . MET B 1 150 ? 13.422 -4.57 -2.645 1 97.81 150 MET B N 1
ATOM 3425 C CA . MET B 1 150 ? 13.172 -3.219 -2.154 1 97.81 150 MET B CA 1
ATOM 3426 C C . MET B 1 150 ? 14.484 -2.445 -2.012 1 97.81 150 MET B C 1
ATOM 3428 O O . MET B 1 150 ? 14.547 -1.261 -2.346 1 97.81 150 MET B O 1
ATOM 3432 N N . GLN B 1 151 ? 15.477 -3.123 -1.486 1 97.88 151 GLN B N 1
ATOM 3433 C CA . GLN B 1 151 ? 16.781 -2.475 -1.391 1 97.88 151 GLN B CA 1
ATOM 3434 C C . GLN B 1 151 ? 17.297 -2.066 -2.768 1 97.88 151 GLN B C 1
ATOM 3436 O O . GLN B 1 151 ? 17.828 -0.967 -2.938 1 97.88 151 GLN B O 1
ATOM 3441 N N . ALA B 1 152 ? 17.125 -2.969 -3.734 1 98.44 152 ALA B N 1
ATOM 3442 C CA . ALA B 1 152 ? 17.531 -2.652 -5.105 1 98.44 152 ALA B CA 1
ATOM 3443 C C . ALA B 1 152 ? 16.781 -1.425 -5.621 1 98.44 152 ALA B C 1
ATOM 3445 O O . ALA B 1 152 ? 17.359 -0.57 -6.289 1 98.44 152 ALA B O 1
ATOM 3446 N N . LEU B 1 153 ? 15.523 -1.354 -5.328 1 98.75 153 LEU B N 1
ATOM 3447 C CA . LEU B 1 153 ? 14.734 -0.199 -5.738 1 98.75 153 LEU B CA 1
ATOM 3448 C C . LEU B 1 153 ? 15.242 1.072 -5.066 1 98.75 153 LEU B C 1
ATOM 3450 O O . LEU B 1 153 ? 15.359 2.115 -5.711 1 98.75 153 LEU B O 1
ATOM 3454 N N . ALA B 1 154 ? 15.484 1.001 -3.76 1 98.69 154 ALA B N 1
ATOM 3455 C CA . ALA B 1 154 ? 16 2.148 -3.018 1 98.69 154 ALA B CA 1
ATOM 3456 C C . ALA B 1 154 ? 17.328 2.629 -3.598 1 98.69 154 ALA B C 1
ATOM 3458 O O . ALA B 1 154 ? 17.547 3.834 -3.754 1 98.69 154 ALA B O 1
ATOM 3459 N N . LYS B 1 155 ? 18.188 1.694 -3.926 1 98.69 155 LYS B N 1
ATOM 3460 C CA . LYS B 1 155 ? 19.469 2.041 -4.531 1 98.69 155 LYS B CA 1
ATOM 3461 C C . LYS B 1 155 ? 19.266 2.721 -5.883 1 98.69 155 LYS B C 1
ATOM 3463 O O . LYS B 1 155 ? 19.969 3.682 -6.207 1 98.69 155 LYS B O 1
ATOM 3468 N N . LEU B 1 156 ? 18.406 2.168 -6.645 1 98.69 156 LEU B N 1
ATOM 3469 C CA . LEU B 1 156 ? 18.078 2.766 -7.934 1 98.69 156 LEU B CA 1
ATOM 3470 C C . LEU B 1 156 ? 17.594 4.199 -7.762 1 98.69 156 LEU B C 1
ATOM 3472 O O . LEU B 1 156 ? 18.047 5.105 -8.469 1 98.69 156 LEU B O 1
ATOM 3476 N N . ILE B 1 157 ? 16.703 4.426 -6.852 1 98.75 157 ILE B N 1
ATOM 3477 C CA . ILE B 1 157 ? 16.156 5.754 -6.594 1 98.75 157 ILE B CA 1
ATOM 3478 C C . ILE B 1 157 ? 17.266 6.695 -6.133 1 98.75 157 ILE B C 1
ATOM 3480 O O . ILE B 1 157 ? 17.375 7.824 -6.617 1 98.75 157 ILE B O 1
ATOM 3484 N N . GLN B 1 158 ? 18.047 6.195 -5.203 1 98.75 158 GLN B N 1
ATOM 3485 C CA . GLN B 1 158 ? 19.172 6.992 -4.738 1 98.75 158 GLN B CA 1
ATOM 3486 C C . GLN B 1 158 ? 20.062 7.41 -5.898 1 98.75 158 GLN B C 1
ATOM 3488 O O . GLN B 1 158 ? 20.469 8.578 -5.996 1 98.75 158 GLN B O 1
ATOM 3493 N N . HIS B 1 159 ? 20.375 6.484 -6.719 1 98.69 159 HIS B N 1
ATOM 3494 C CA . HIS B 1 159 ? 21.203 6.762 -7.883 1 98.69 159 HIS B CA 1
ATOM 3495 C C . HIS B 1 159 ? 20.578 7.844 -8.758 1 98.69 159 HIS B C 1
ATOM 3497 O O . HIS B 1 159 ? 21.266 8.781 -9.18 1 98.69 159 HIS B O 1
ATOM 3503 N N . LEU B 1 160 ? 19.328 7.73 -9.047 1 98.69 160 LEU B N 1
ATOM 3504 C CA . LEU B 1 160 ? 18.625 8.703 -9.867 1 98.69 160 LEU B CA 1
ATOM 3505 C C . LEU B 1 160 ? 18.672 10.094 -9.234 1 98.69 160 LEU B C 1
ATOM 3507 O O . LEU B 1 160 ? 18.906 11.086 -9.922 1 98.69 160 LEU B O 1
ATOM 3511 N N . LEU B 1 161 ? 18.438 10.148 -7.922 1 98.5 161 LEU B N 1
ATOM 3512 C CA . LEU B 1 161 ? 18.438 11.414 -7.203 1 98.5 161 LEU B CA 1
ATOM 3513 C C . LEU B 1 161 ? 19.828 12.055 -7.211 1 98.5 161 LEU B C 1
ATOM 3515 O O . LEU B 1 161 ? 19.953 13.273 -7.316 1 98.5 161 LEU B O 1
ATOM 3519 N N . GLU B 1 162 ? 20.797 11.25 -7.102 1 98.31 162 GLU B N 1
ATOM 3520 C CA . GLU B 1 162 ? 22.172 11.742 -6.984 1 98.31 162 GLU B CA 1
ATOM 3521 C C . GLU B 1 162 ? 22.719 12.156 -8.344 1 98.31 162 GLU B C 1
ATOM 3523 O O . GLU B 1 162 ? 23.562 13.062 -8.43 1 98.31 162 GLU B O 1
ATOM 3528 N N . THR B 1 163 ? 22.25 11.57 -9.406 1 98.25 163 THR B N 1
ATOM 3529 C CA . THR B 1 163 ? 22.906 11.766 -10.703 1 98.25 163 THR B CA 1
ATOM 3530 C C . THR B 1 163 ? 22.109 12.766 -11.547 1 98.25 163 THR B C 1
ATOM 3532 O O . THR B 1 163 ? 22.641 13.297 -12.531 1 98.25 163 THR B O 1
ATOM 3535 N N . HIS B 1 164 ? 20.922 12.938 -11.25 1 98.31 164 HIS B N 1
ATOM 3536 C CA . HIS B 1 164 ? 20.109 13.875 -12.031 1 98.31 164 HIS B CA 1
ATOM 3537 C C . HIS B 1 164 ? 20.25 15.289 -11.484 1 98.31 164 HIS B C 1
ATOM 3539 O O . HIS B 1 164 ? 20.266 15.5 -10.273 1 98.31 164 HIS B O 1
ATOM 3545 N N . GLU B 1 165 ? 20.266 16.281 -12.344 1 97.81 165 GLU B N 1
ATOM 3546 C CA . GLU B 1 165 ? 20.359 17.688 -11.953 1 97.81 165 GLU B CA 1
ATOM 3547 C C . GLU B 1 165 ? 18.984 18.359 -11.961 1 97.81 165 GLU B C 1
ATOM 3549 O O . GLU B 1 165 ? 18.297 18.359 -12.984 1 97.81 165 GLU B O 1
ATOM 3554 N N . PRO B 1 166 ? 18.625 18.953 -10.859 1 98.44 166 PRO B N 1
ATOM 3555 C CA . PRO B 1 166 ? 17.328 19.609 -10.812 1 98.44 166 PRO B CA 1
ATOM 3556 C C . PRO B 1 166 ? 17.281 20.906 -11.625 1 98.44 166 PRO B C 1
ATOM 3558 O O . PRO B 1 166 ? 18.312 21.562 -11.797 1 98.44 166 PRO B O 1
ATOM 3561 N N . THR B 1 167 ? 16.172 21.281 -12.117 1 97.94 167 THR B N 1
ATOM 3562 C CA . THR B 1 167 ? 15.922 22.547 -12.797 1 97.94 167 THR B CA 1
ATOM 3563 C C . THR B 1 167 ? 15.406 23.594 -11.812 1 97.94 167 THR B C 1
ATOM 3565 O O . THR B 1 167 ? 14.367 23.406 -11.18 1 97.94 167 THR B O 1
ATOM 3568 N N . PRO B 1 168 ? 16.094 24.703 -11.688 1 98.38 168 PRO B N 1
ATOM 3569 C CA . PRO B 1 168 ? 15.586 25.766 -10.82 1 98.38 168 PRO B CA 1
ATOM 3570 C C . PRO B 1 168 ? 14.281 26.375 -11.328 1 98.38 168 PRO B C 1
ATOM 3572 O O . PRO B 1 168 ? 14.109 26.547 -12.539 1 98.38 168 PRO B O 1
ATOM 3575 N N . VAL B 1 169 ? 13.406 26.609 -10.406 1 98.12 169 VAL B N 1
ATOM 3576 C CA . VAL B 1 169 ? 12.156 27.281 -10.742 1 98.12 169 VAL B CA 1
ATOM 3577 C C . VAL B 1 169 ? 11.938 28.469 -9.805 1 98.12 169 VAL B C 1
ATOM 3579 O O . VAL B 1 169 ? 12.602 28.578 -8.766 1 98.12 169 VAL B O 1
ATOM 3582 N N . ALA B 1 170 ? 11.086 29.406 -10.211 1 98.44 170 ALA B N 1
ATOM 3583 C CA . ALA B 1 170 ? 10.758 30.578 -9.383 1 98.44 170 ALA B CA 1
ATOM 3584 C C . ALA B 1 170 ? 9.492 30.328 -8.57 1 98.44 170 ALA B C 1
ATOM 3586 O O . ALA B 1 170 ? 8.75 29.375 -8.828 1 98.44 170 ALA B O 1
ATOM 3587 N N . VAL B 1 171 ? 9.383 31.156 -7.512 1 98.5 171 VAL B N 1
ATOM 3588 C CA . VAL B 1 171 ? 8.125 31.141 -6.762 1 98.5 171 VAL B CA 1
ATOM 3589 C C . VAL B 1 171 ? 6.953 31.359 -7.715 1 98.5 171 VAL B C 1
ATOM 3591 O O . VAL B 1 171 ? 7.004 32.25 -8.57 1 98.5 171 VAL B O 1
ATOM 3594 N N . GLY B 1 172 ? 5.977 30.5 -7.613 1 98.19 172 GLY B N 1
ATOM 3595 C CA . GLY B 1 172 ? 4.828 30.625 -8.5 1 98.19 172 GLY B CA 1
ATOM 3596 C C . GLY B 1 172 ? 4.91 29.703 -9.703 1 98.19 172 GLY B C 1
ATOM 3597 O O . GLY B 1 172 ? 3.896 29.422 -10.352 1 98.19 172 GLY B O 1
ATOM 3598 N N . ASP B 1 173 ? 6.117 29.219 -10.039 1 98.19 173 ASP B N 1
ATOM 3599 C CA . ASP B 1 173 ? 6.27 28.25 -11.125 1 98.19 173 ASP B CA 1
ATOM 3600 C C . ASP B 1 173 ? 5.695 26.891 -10.727 1 98.19 173 ASP B C 1
ATOM 3602 O O . ASP B 1 173 ? 5.395 26.656 -9.555 1 98.19 173 ASP B O 1
ATOM 3606 N N . TRP B 1 174 ? 5.574 26.031 -11.766 1 98.62 174 TRP B N 1
ATOM 3607 C CA . TRP B 1 174 ? 4.914 24.75 -11.523 1 98.62 174 TRP B CA 1
ATOM 3608 C C . TRP B 1 174 ? 5.82 23.578 -11.906 1 98.62 174 TRP B C 1
ATOM 3610 O O . TRP B 1 174 ? 6.527 23.641 -12.914 1 98.62 174 TRP B O 1
ATOM 3620 N N . HIS B 1 175 ? 5.848 22.578 -11.055 1 98.81 175 HIS B N 1
ATOM 3621 C CA . HIS B 1 175 ? 6.391 21.25 -11.359 1 98.81 175 HIS B CA 1
ATOM 3622 C C . HIS B 1 175 ? 5.414 20.438 -12.203 1 98.81 175 HIS B C 1
ATOM 3624 O O . HIS B 1 175 ? 4.336 20.078 -11.734 1 98.81 175 HIS B O 1
ATOM 3630 N N . LEU B 1 176 ? 5.797 20.141 -13.445 1 98.44 176 LEU B N 1
ATOM 3631 C CA . LEU B 1 176 ? 4.883 19.531 -14.414 1 98.44 176 LEU B CA 1
ATOM 3632 C C . LEU B 1 176 ? 5.469 18.25 -14.992 1 98.44 176 LEU B C 1
ATOM 3634 O O . LEU B 1 176 ? 6.02 18.266 -16.094 1 98.44 176 LEU B O 1
ATOM 3638 N N . PRO B 1 177 ? 5.234 17.094 -14.352 1 97.25 177 PRO B N 1
ATOM 3639 C CA . PRO B 1 177 ? 5.715 15.828 -14.914 1 97.25 177 PRO B CA 1
ATOM 3640 C C . PRO B 1 177 ? 5.145 15.555 -16.312 1 97.25 177 PRO B C 1
ATOM 3642 O O . PRO B 1 177 ? 3.979 15.859 -16.578 1 97.25 177 PRO B O 1
ATOM 3645 N N . TYR B 1 178 ? 5.965 15.008 -17.203 1 94.69 178 TYR B N 1
ATOM 3646 C CA . TYR B 1 178 ? 5.617 14.5 -18.531 1 94.69 178 TYR B CA 1
ATOM 3647 C C . TYR B 1 178 ? 5.293 15.648 -19.469 1 94.69 178 TYR B C 1
ATOM 3649 O O . TYR B 1 178 ? 4.621 15.445 -20.484 1 94.69 178 TYR B O 1
ATOM 3657 N N . ILE B 1 179 ? 5.688 16.875 -19.109 1 95.88 179 ILE B N 1
ATOM 3658 C CA . ILE B 1 179 ? 5.535 18.016 -20.016 1 95.88 179 ILE B CA 1
ATOM 3659 C C . ILE B 1 179 ? 6.906 18.453 -20.531 1 95.88 179 ILE B C 1
ATOM 3661 O O . ILE B 1 179 ? 7.809 18.734 -19.734 1 95.88 179 ILE B O 1
ATOM 3665 N N . ASP B 1 180 ? 7.066 18.484 -21.766 1 92.19 180 ASP B N 1
ATOM 3666 C CA . ASP B 1 180 ? 8.359 18.891 -22.312 1 92.19 180 ASP B CA 1
ATOM 3667 C C . ASP B 1 180 ? 8.383 20.391 -22.609 1 92.19 180 ASP B C 1
ATOM 3669 O O . ASP B 1 180 ? 7.34 21.047 -22.562 1 92.19 180 ASP B O 1
ATOM 3673 N N . PRO B 1 181 ? 9.578 20.906 -22.875 1 92.31 181 PRO B N 1
ATOM 3674 C CA . PRO B 1 181 ? 9.727 22.359 -23.078 1 92.31 181 PRO B CA 1
ATOM 3675 C C . PRO B 1 181 ? 8.93 22.875 -24.266 1 92.31 181 PRO B C 1
ATOM 3677 O O . PRO B 1 181 ? 8.414 24 -24.234 1 92.31 181 PRO B O 1
ATOM 3680 N N . ILE B 1 182 ? 8.82 22.109 -25.281 1 94.12 182 ILE B N 1
ATOM 3681 C CA . ILE B 1 182 ? 8.07 22.531 -26.469 1 94.12 182 ILE B CA 1
ATOM 3682 C C . ILE B 1 182 ? 6.594 22.688 -26.109 1 94.12 182 ILE B C 1
ATOM 3684 O O . ILE B 1 182 ? 5.949 23.656 -26.516 1 94.12 182 ILE B O 1
ATOM 3688 N N . GLU B 1 183 ? 6.09 21.734 -25.375 1 94.62 183 GLU B N 1
ATOM 3689 C CA . GLU B 1 183 ? 4.695 21.781 -24.953 1 94.62 183 GLU B CA 1
ATOM 3690 C C . GLU B 1 183 ? 4.43 22.984 -24.047 1 94.62 183 GLU B C 1
ATOM 3692 O O . GLU B 1 183 ? 3.359 23.594 -24.125 1 94.62 183 GLU B O 1
ATOM 3697 N N . ARG B 1 184 ? 5.367 23.375 -23.297 1 94.5 184 ARG B N 1
ATOM 3698 C CA . ARG B 1 184 ? 5.223 24.516 -22.391 1 94.5 184 ARG B CA 1
ATOM 3699 C C . ARG B 1 184 ? 5.055 25.812 -23.188 1 94.5 184 ARG B C 1
ATOM 3701 O O . ARG B 1 184 ? 4.414 26.75 -22.703 1 94.5 184 ARG B O 1
ATOM 3708 N N . GLN B 1 185 ? 5.59 25.828 -24.375 1 95.25 185 GLN B N 1
ATOM 3709 C CA . GLN B 1 185 ? 5.5 27.016 -25.219 1 95.25 185 GLN B CA 1
ATOM 3710 C C . GLN B 1 185 ? 4.227 27 -26.062 1 95.25 185 GLN B C 1
ATOM 3712 O O . GLN B 1 185 ? 3.672 28.047 -26.375 1 95.25 185 GLN B O 1
ATOM 3717 N N . GLN B 1 186 ? 3.762 25.844 -26.312 1 96.25 186 GLN B N 1
ATOM 3718 C CA . GLN B 1 186 ? 2.662 25.672 -27.25 1 96.25 186 GLN B CA 1
ATOM 3719 C C . GLN B 1 186 ? 1.312 25.766 -26.547 1 96.25 186 GLN B C 1
ATOM 3721 O O . GLN B 1 186 ? 0.311 26.141 -27.156 1 96.25 186 GLN B O 1
ATOM 3726 N N . TYR B 1 187 ? 1.282 25.438 -25.297 1 97.5 187 TYR B N 1
ATOM 3727 C CA . TYR B 1 187 ? 0.021 25.359 -24.562 1 97.5 187 TYR B CA 1
ATOM 3728 C C . TYR B 1 187 ? 0.017 26.312 -23.391 1 97.5 187 TYR B C 1
ATOM 3730 O O . TYR B 1 187 ? 1.075 26.766 -22.938 1 97.5 187 TYR B O 1
ATOM 3738 N N . SER B 1 188 ? -1.214 26.609 -22.969 1 97.75 188 SER B N 1
ATOM 3739 C CA . SER B 1 188 ? -1.341 27.422 -21.766 1 97.75 188 SER B CA 1
ATOM 3740 C C . SER B 1 188 ? -0.883 26.656 -20.516 1 97.75 188 SER B C 1
ATOM 3742 O O . SER B 1 188 ? -0.812 25.438 -20.531 1 97.75 188 SER B O 1
ATOM 3744 N N . LEU B 1 189 ? -0.573 27.328 -19.484 1 97.88 189 LEU B N 1
ATOM 3745 C CA . LEU B 1 189 ? -0.18 26.703 -18.234 1 97.88 189 LEU B CA 1
ATOM 3746 C C . LEU B 1 189 ? -1.27 25.75 -17.734 1 97.88 189 LEU B C 1
ATOM 3748 O O . LEU B 1 189 ? -0.975 24.656 -17.25 1 97.88 189 LEU B O 1
ATOM 3752 N N . GLU B 1 190 ? -2.492 26.188 -17.828 1 97.19 190 GLU B N 1
ATOM 3753 C CA . GLU B 1 190 ? -3.617 25.375 -17.391 1 97.19 190 GLU B CA 1
ATOM 3754 C C . GLU B 1 190 ? -3.68 24.062 -18.188 1 97.19 190 GLU B C 1
ATOM 3756 O O . GLU B 1 190 ? -3.881 23 -17.594 1 97.19 190 GLU B O 1
ATOM 3761 N N . GLU B 1 191 ? -3.506 24.172 -19.406 1 98 191 GLU B N 1
ATOM 3762 C CA . GLU B 1 191 ? -3.508 22.984 -20.234 1 98 191 GLU B CA 1
ATOM 3763 C C . GLU B 1 191 ? -2.35 22.062 -19.891 1 98 191 GLU B C 1
ATOM 3765 O O . GLU B 1 191 ? -2.518 20.844 -19.844 1 98 191 GLU B O 1
ATOM 3770 N N . CYS B 1 192 ? -1.188 22.625 -19.656 1 98.19 192 CYS B N 1
ATOM 3771 C CA . CYS B 1 192 ? -0.027 21.828 -19.266 1 98.19 192 CYS B CA 1
ATOM 3772 C C . CYS B 1 192 ? -0.278 21.094 -17.969 1 98.19 192 CYS B C 1
ATOM 3774 O O . CYS B 1 192 ? 0.079 19.922 -17.828 1 98.19 192 CYS B O 1
ATOM 3776 N N . LYS B 1 193 ? -0.896 21.766 -17.031 1 98.19 193 LYS B N 1
ATOM 3777 C CA . LYS B 1 193 ? -1.239 21.125 -15.766 1 98.19 193 LYS B CA 1
ATOM 3778 C C . LYS B 1 193 ? -2.158 19.922 -15.992 1 98.19 193 LYS B C 1
ATOM 3780 O O . LYS B 1 193 ? -1.922 18.844 -15.453 1 98.19 193 LYS B O 1
ATOM 3785 N N . TYR B 1 194 ? -3.156 20.141 -16.797 1 97.06 194 TYR B N 1
ATOM 3786 C CA . TYR B 1 194 ? -4.156 19.109 -17.047 1 97.06 194 TYR B CA 1
ATOM 3787 C C . TYR B 1 194 ? -3.547 17.938 -17.781 1 97.06 194 TYR B C 1
ATOM 3789 O O . TYR B 1 194 ? -3.811 16.781 -17.453 1 97.06 194 TYR B O 1
ATOM 3797 N N . MET B 1 195 ? -2.74 18.234 -18.766 1 96.62 195 MET B N 1
ATOM 3798 C CA . MET B 1 195 ? -2.055 17.172 -19.5 1 96.62 195 MET B CA 1
ATOM 3799 C C . MET B 1 195 ? -1.143 16.375 -18.578 1 96.62 195 MET B C 1
ATOM 3801 O O . MET B 1 195 ? -1.101 15.148 -18.641 1 96.62 195 MET B O 1
ATOM 3805 N N . SER B 1 196 ? -0.416 17.062 -17.734 1 96.81 196 SER B N 1
ATOM 3806 C CA . SER B 1 196 ? 0.481 16.422 -16.781 1 96.81 196 SER B CA 1
ATOM 3807 C C . SER B 1 196 ? -0.277 15.461 -15.859 1 96.81 196 SER B C 1
ATOM 3809 O O . SER B 1 196 ? 0.145 14.32 -15.664 1 96.81 196 SER B O 1
ATOM 3811 N N . VAL B 1 197 ? -1.416 15.898 -15.352 1 96.75 197 VAL B N 1
ATOM 3812 C CA . VAL B 1 197 ? -2.25 15.078 -14.477 1 96.75 197 VAL B CA 1
ATOM 3813 C C . VAL B 1 197 ? -2.711 13.828 -15.219 1 96.75 197 VAL B C 1
ATOM 3815 O O . VAL B 1 197 ? -2.598 12.711 -14.695 1 96.75 197 VAL B O 1
ATOM 3818 N N . ALA B 1 198 ? -3.213 14.039 -16.391 1 94.88 198 ALA B N 1
ATOM 3819 C CA . ALA B 1 198 ? -3.721 12.93 -17.188 1 94.88 198 ALA B CA 1
ATOM 3820 C C . ALA B 1 198 ? -2.623 11.906 -17.469 1 94.88 198 ALA B C 1
ATOM 3822 O O . ALA B 1 198 ? -2.861 10.695 -17.391 1 94.88 198 ALA B O 1
ATOM 3823 N N . ARG B 1 199 ? -1.467 12.406 -17.75 1 94.12 199 ARG B N 1
ATOM 3824 C CA . ARG B 1 199 ? -0.353 11.523 -18.094 1 94.12 199 ARG B CA 1
ATOM 3825 C C . ARG B 1 199 ? 0.156 10.789 -16.859 1 94.12 199 ARG B C 1
ATOM 3827 O O . ARG B 1 199 ? 0.595 9.641 -16.953 1 94.12 199 ARG B O 1
ATOM 3834 N N . CYS B 1 200 ? 0.067 11.398 -15.703 1 94.44 200 CYS B N 1
ATOM 3835 C CA . CYS B 1 200 ? 0.377 10.703 -14.453 1 94.44 200 CYS B CA 1
ATOM 3836 C C . CYS B 1 200 ? -0.642 9.609 -14.172 1 94.44 200 CYS B C 1
ATOM 3838 O O . CYS B 1 200 ? -0.297 8.562 -13.617 1 94.44 200 CYS B O 1
ATOM 3840 N N . ALA B 1 201 ? -1.832 9.797 -14.578 1 92.19 201 ALA B N 1
ATOM 3841 C CA . ALA B 1 201 ? -2.895 8.82 -14.352 1 92.19 201 ALA B CA 1
ATOM 3842 C C . ALA B 1 201 ? -2.77 7.637 -15.312 1 92.19 201 ALA B C 1
ATOM 3844 O O . ALA B 1 201 ? -3.301 6.555 -15.055 1 92.19 201 ALA B O 1
ATOM 3845 N N . ARG B 1 202 ? -2.07 7.832 -16.422 1 88 202 ARG B N 1
ATOM 3846 C CA . ARG B 1 202 ? -1.962 6.816 -17.469 1 88 202 ARG B CA 1
ATOM 3847 C C . ARG B 1 202 ? -0.749 5.922 -17.234 1 88 202 ARG B C 1
ATOM 3849 O O . ARG B 1 202 ? -0.248 5.293 -18.172 1 88 202 ARG B O 1
ATOM 3856 N N . VAL B 1 203 ? -0.243 5.914 -16.094 1 78.81 203 VAL B N 1
ATOM 3857 C CA . VAL B 1 203 ? 0.979 5.168 -15.828 1 78.81 203 VAL B CA 1
ATOM 3858 C C . VAL B 1 203 ? 0.798 3.711 -16.25 1 78.81 203 VAL B C 1
ATOM 3860 O O . VAL B 1 203 ? 1.759 3.051 -16.656 1 78.81 203 VAL B O 1
ATOM 3863 N N . SER B 1 204 ? -0.389 3.127 -16.156 1 64.12 204 SER B N 1
ATOM 3864 C CA . SER B 1 204 ? -0.615 1.748 -16.578 1 64.12 204 SER B CA 1
ATOM 3865 C C . SER B 1 204 ? -0.563 1.612 -18.094 1 64.12 204 SER B C 1
ATOM 3867 O O . SER B 1 204 ? -0.353 0.517 -18.625 1 64.12 204 SER B O 1
ATOM 3869 N N . TYR B 1 205 ? -1.058 2.588 -18.719 1 59.72 205 TYR B N 1
ATOM 3870 C CA . TYR B 1 205 ? -1.193 2.477 -20.172 1 59.72 205 TYR B CA 1
ATOM 3871 C C . TYR B 1 205 ? 0.115 2.824 -20.875 1 59.72 205 TYR B C 1
ATOM 3873 O O . TYR B 1 205 ? 1.129 2.148 -20.672 1 59.72 205 TYR B O 1
ATOM 3881 N N . TYR B 1 206 ? 0.066 4.02 -21.531 1 51.78 206 TYR B N 1
ATOM 3882 C CA . TYR B 1 206 ? 0.852 4.535 -22.641 1 51.78 206 TYR B CA 1
ATOM 3883 C C . TYR B 1 206 ? 2.332 4.598 -22.281 1 51.78 206 TYR B C 1
ATOM 3885 O O . TYR B 1 206 ? 3.193 4.438 -23.156 1 51.78 206 TYR B O 1
ATOM 3893 N N . LEU B 1 207 ? 2.596 4.82 -20.953 1 52.22 207 LEU B N 1
ATOM 3894 C CA . LEU B 1 207 ? 4 5.156 -20.75 1 52.22 207 LEU B CA 1
ATOM 3895 C C . LEU B 1 207 ? 4.891 3.939 -20.984 1 52.22 207 LEU B C 1
ATOM 3897 O O . LEU B 1 207 ? 6.105 4.074 -21.141 1 52.22 207 LEU B O 1
ATOM 3901 N N . ARG B 1 208 ? 4.258 2.752 -21.016 1 49.59 208 ARG B N 1
ATOM 3902 C CA . ARG B 1 208 ? 5.09 1.56 -21.141 1 49.59 208 ARG B CA 1
ATOM 3903 C C . ARG B 1 208 ? 5.73 1.488 -22.516 1 49.59 208 ARG B C 1
ATOM 3905 O O . ARG B 1 208 ? 6.875 1.042 -22.656 1 49.59 208 ARG B O 1
ATOM 3912 N N . ASP B 1 209 ? 4.887 1.822 -23.531 1 50.97 209 ASP B N 1
ATOM 3913 C CA . ASP B 1 209 ? 5.406 1.55 -24.875 1 50.97 209 ASP B CA 1
ATOM 3914 C C . ASP B 1 209 ? 6.113 2.773 -25.438 1 50.97 209 ASP B C 1
ATOM 3916 O O . ASP B 1 209 ? 6.383 2.834 -26.641 1 50.97 209 ASP B O 1
ATOM 3920 N N . GLY B 1 210 ? 6.363 3.682 -24.484 1 57.59 210 GLY B N 1
ATOM 3921 C CA . GLY B 1 210 ? 7.051 4.852 -25 1 57.59 210 GLY B CA 1
ATOM 3922 C C . GLY B 1 210 ? 6.152 5.746 -25.844 1 57.59 210 GLY B C 1
ATOM 3923 O O . GLY B 1 210 ? 6.613 6.727 -26.422 1 57.59 210 GLY B O 1
ATOM 3924 N N . GLN B 1 211 ? 4.879 5.293 -25.953 1 61.88 211 GLN B N 1
ATOM 3925 C CA . GLN B 1 211 ? 4.035 6.109 -26.828 1 61.88 211 GLN B CA 1
ATOM 3926 C C . GLN B 1 211 ? 3.479 7.316 -26.078 1 61.88 211 GLN B C 1
ATOM 3928 O O . GLN B 1 211 ? 3.057 7.195 -24.922 1 61.88 211 GLN B O 1
ATOM 3933 N N . ARG B 1 212 ? 3.709 8.414 -26.672 1 72.69 212 ARG B N 1
ATOM 3934 C CA . ARG B 1 212 ? 3.217 9.68 -26.141 1 72.69 212 ARG B CA 1
ATOM 3935 C C . ARG B 1 212 ? 1.728 9.852 -26.406 1 72.69 212 ARG B C 1
ATOM 3937 O O . ARG B 1 212 ? 1.246 9.5 -27.484 1 72.69 212 ARG B O 1
ATOM 3944 N N . SER B 1 213 ? 1.042 10.086 -25.406 1 83.69 213 SER B N 1
ATOM 3945 C CA . SER B 1 213 ? -0.366 10.422 -25.578 1 83.69 213 SER B CA 1
ATOM 3946 C C . SER B 1 213 ? -0.528 11.766 -26.281 1 83.69 213 SER B C 1
ATOM 3948 O O . SER B 1 213 ? 0.382 12.602 -26.25 1 83.69 213 SER B O 1
ATOM 3950 N N . ASP B 1 214 ? -1.602 11.883 -27 1 88.94 214 ASP B N 1
ATOM 3951 C CA . ASP B 1 214 ? -1.853 13.172 -27.641 1 88.94 214 ASP B CA 1
ATOM 3952 C C . ASP B 1 214 ? -2.521 14.148 -26.672 1 88.94 214 ASP B C 1
ATOM 3954 O O . ASP B 1 214 ? -3.355 13.742 -25.859 1 88.94 214 ASP B O 1
ATOM 3958 N N . PRO B 1 215 ? -2.217 15.414 -26.828 1 92.94 215 PRO B N 1
ATOM 3959 C CA . PRO B 1 215 ? -2.699 16.438 -25.906 1 92.94 215 PRO B CA 1
ATOM 3960 C C . PRO B 1 215 ? -4.223 16.484 -25.797 1 92.94 215 PRO B C 1
ATOM 3962 O O . PRO B 1 215 ? -4.77 16.656 -24.703 1 92.94 215 PRO B O 1
ATOM 3965 N N . ALA B 1 216 ? -4.902 16.297 -26.906 1 94.56 216 ALA B N 1
ATOM 3966 C CA . ALA B 1 216 ? -6.359 16.328 -26.875 1 94.56 216 ALA B CA 1
ATOM 3967 C C . ALA B 1 216 ? -6.922 15.211 -26 1 94.56 216 ALA B C 1
ATOM 3969 O O . ALA B 1 216 ? -7.863 15.43 -25.234 1 94.56 216 ALA B O 1
ATOM 3970 N N . SER B 1 217 ? -6.367 14.039 -26.125 1 93.75 217 SER B N 1
ATOM 3971 C CA . SER B 1 217 ? -6.801 12.914 -25.297 1 93.75 217 SER B CA 1
ATOM 3972 C C . SER B 1 217 ? -6.461 13.141 -23.828 1 93.75 217 SER B C 1
ATOM 3974 O O . SER B 1 217 ? -7.203 12.703 -22.953 1 93.75 217 SER B O 1
ATOM 3976 N N . ASP B 1 218 ? -5.336 13.766 -23.578 1 94.69 218 ASP B N 1
ATOM 3977 C CA . ASP B 1 218 ? -4.949 14.094 -22.203 1 94.69 218 ASP B CA 1
ATOM 3978 C C . ASP B 1 218 ? -5.945 15.055 -21.562 1 94.69 218 ASP B C 1
ATOM 3980 O O . ASP B 1 218 ? -6.391 14.836 -20.438 1 94.69 218 ASP B O 1
ATOM 3984 N N . LEU B 1 219 ? -6.27 16.078 -22.297 1 95.81 219 LEU B N 1
ATOM 3985 C CA . LEU B 1 219 ? -7.211 17.062 -21.781 1 95.81 219 LEU B CA 1
ATOM 3986 C C . LEU B 1 219 ? -8.578 16.438 -21.531 1 95.81 219 LEU B C 1
ATOM 3988 O O . LEU B 1 219 ? -9.234 16.734 -20.531 1 95.81 219 LEU B O 1
ATOM 3992 N N . ALA B 1 220 ? -8.992 15.547 -22.406 1 95 220 ALA B N 1
ATOM 3993 C CA . ALA B 1 220 ? -10.258 14.844 -22.234 1 95 220 ALA B CA 1
ATOM 3994 C C . ALA B 1 220 ? -10.227 13.961 -21 1 95 220 ALA B C 1
ATOM 3996 O O . ALA B 1 220 ? -11.211 13.883 -20.25 1 95 220 ALA B O 1
ATOM 3997 N N . LEU B 1 221 ? -9.125 13.289 -20.812 1 92.62 221 LEU B N 1
ATOM 3998 C CA . LEU B 1 221 ? -8.992 12.43 -19.641 1 92.62 221 LEU B CA 1
ATOM 3999 C C . LEU B 1 221 ? -9.07 13.25 -18.359 1 92.62 221 LEU B C 1
ATOM 4001 O O . LEU B 1 221 ? -9.719 12.836 -17.391 1 92.62 221 LEU B O 1
ATOM 4005 N N . TYR B 1 222 ? -8.406 14.383 -18.344 1 93.5 222 TYR B N 1
ATOM 4006 C CA . TYR B 1 222 ? -8.469 15.227 -17.156 1 93.5 222 TYR B CA 1
ATOM 4007 C C . TYR B 1 222 ? -9.906 15.602 -16.828 1 93.5 222 TYR B C 1
ATOM 4009 O O . TYR B 1 222 ? -10.312 15.562 -15.664 1 93.5 222 TYR B O 1
ATOM 4017 N N . GLU B 1 223 ? -10.656 15.945 -17.797 1 91.19 223 GLU B N 1
ATOM 4018 C CA . GLU B 1 223 ? -12.047 16.328 -17.594 1 91.19 223 GLU B CA 1
ATOM 4019 C C . GLU B 1 223 ? -12.844 15.172 -16.984 1 91.19 223 GLU B C 1
ATOM 4021 O O . GLU B 1 223 ? -13.68 15.391 -16.109 1 91.19 223 GLU B O 1
ATOM 4026 N N . ARG B 1 224 ? -12.531 14.039 -17.406 1 88.69 224 ARG B N 1
ATOM 4027 C CA . ARG B 1 224 ? -13.211 12.867 -16.859 1 88.69 224 ARG B CA 1
ATOM 4028 C C . ARG B 1 224 ? -12.82 12.648 -15.398 1 88.69 224 ARG B C 1
ATOM 4030 O O . ARG B 1 224 ? -13.672 12.352 -14.555 1 88.69 224 ARG B O 1
ATOM 4037 N N . LEU B 1 225 ? -11.578 12.805 -15.156 1 86.62 225 LEU B N 1
ATOM 4038 C CA . LEU B 1 225 ? -11.078 12.602 -13.797 1 86.62 225 LEU B CA 1
ATOM 4039 C C . LEU B 1 225 ? -11.641 13.656 -12.852 1 86.62 225 LEU B C 1
ATOM 4041 O O . LEU B 1 225 ? -12.125 13.328 -11.758 1 86.62 225 LEU B O 1
ATOM 4045 N N . ALA B 1 226 ? -11.555 14.883 -13.281 1 79.38 226 ALA B N 1
ATOM 4046 C CA . ALA B 1 226 ? -11.984 16.016 -12.453 1 79.38 226 ALA B CA 1
ATOM 4047 C C . ALA B 1 226 ? -13.5 16.047 -12.312 1 79.38 226 ALA B C 1
ATOM 4049 O O . ALA B 1 226 ? -14.023 16.531 -11.312 1 79.38 226 ALA B O 1
ATOM 4050 N N . GLY B 1 227 ? -14.18 15.492 -13.289 1 79.31 227 GLY B N 1
ATOM 4051 C CA . GLY B 1 227 ? -15.633 15.523 -13.281 1 79.31 227 GLY B CA 1
ATOM 4052 C C . GLY B 1 227 ? -16.266 14.297 -12.656 1 79.31 227 GLY B C 1
ATOM 4053 O O . GLY B 1 227 ? -17.469 14.258 -12.422 1 79.31 227 GLY B O 1
ATOM 4054 N N . ALA B 1 228 ? -15.391 13.375 -12.406 1 81 228 ALA B N 1
ATOM 4055 C CA . ALA B 1 228 ? -15.906 12.117 -11.875 1 81 228 ALA B CA 1
ATOM 4056 C C . ALA B 1 228 ? -16.438 12.297 -10.453 1 81 228 ALA B C 1
ATOM 4058 O O . ALA B 1 228 ? -16.047 13.227 -9.75 1 81 228 ALA B O 1
ATOM 4059 N N . GLU B 1 229 ? -17.531 11.531 -10.078 1 82.69 229 GLU B N 1
ATOM 4060 C CA . GLU B 1 229 ? -18.047 11.406 -8.719 1 82.69 229 GLU B CA 1
ATOM 4061 C C . GLU B 1 229 ? -18.062 9.945 -8.273 1 82.69 229 GLU B C 1
ATOM 4063 O O . GLU B 1 229 ? -18.844 9.141 -8.805 1 82.69 229 GLU B O 1
ATOM 4068 N N . PRO B 1 230 ? -17.266 9.633 -7.32 1 85.5 230 PRO B N 1
ATOM 4069 C CA . PRO B 1 230 ? -16.328 10.461 -6.574 1 85.5 230 PRO B CA 1
ATOM 4070 C C . PRO B 1 230 ? -15.094 10.844 -7.402 1 85.5 230 PRO B C 1
ATOM 4072 O O . PRO B 1 230 ? -14.742 10.141 -8.352 1 85.5 230 PRO B O 1
ATOM 4075 N N . LYS B 1 231 ? -14.453 11.922 -6.957 1 82.69 231 LYS B N 1
ATOM 4076 C CA . LYS B 1 231 ? -13.297 12.438 -7.688 1 82.69 231 LYS B CA 1
ATOM 4077 C C . LYS B 1 231 ? -12.062 11.562 -7.453 1 82.69 231 LYS B C 1
ATOM 4079 O O . LYS B 1 231 ? -11.844 11.086 -6.34 1 82.69 231 LYS B O 1
ATOM 4084 N N . HIS B 1 232 ? -11.375 11.375 -8.547 1 82.38 232 HIS B N 1
ATOM 4085 C CA . HIS B 1 232 ? -10.062 10.742 -8.477 1 82.38 232 HIS B CA 1
ATOM 4086 C C . HIS B 1 232 ? -8.945 11.781 -8.453 1 82.38 232 HIS B C 1
ATOM 4088 O O . HIS B 1 232 ? -8.453 12.195 -9.5 1 82.38 232 HIS B O 1
ATOM 4094 N N . LEU B 1 233 ? -8.438 12.094 -7.297 1 88.94 233 LEU B N 1
ATOM 4095 C CA . LEU B 1 233 ? -7.641 13.305 -7.148 1 88.94 233 LEU B CA 1
ATOM 4096 C C . LEU B 1 233 ? -6.164 12.961 -6.98 1 88.94 233 LEU B C 1
ATOM 4098 O O . LEU B 1 233 ? -5.309 13.852 -7 1 88.94 233 LEU B O 1
ATOM 4102 N N . SER B 1 234 ? -5.82 11.656 -6.93 1 91.81 234 SER B N 1
ATOM 4103 C CA . SER B 1 234 ? -4.445 11.281 -6.617 1 91.81 234 SER B CA 1
ATOM 4104 C C . SER B 1 234 ? -3.484 11.75 -7.703 1 91.81 234 SER B C 1
ATOM 4106 O O . SER B 1 234 ? -2.385 12.219 -7.406 1 91.81 234 SER B O 1
ATOM 4108 N N . PRO B 1 235 ? -3.908 11.703 -8.992 1 94.81 235 PRO B N 1
ATOM 4109 C CA . PRO B 1 235 ? -2.959 12.148 -10.016 1 94.81 235 PRO B CA 1
ATOM 4110 C C . PRO B 1 235 ? -2.627 13.633 -9.906 1 94.81 235 PRO B C 1
ATOM 4112 O O . PRO B 1 235 ? -1.574 14.07 -10.375 1 94.81 235 PRO B O 1
ATOM 4115 N N . LEU B 1 236 ? -3.498 14.453 -9.281 1 96.31 236 LEU B N 1
ATOM 4116 C CA . LEU B 1 236 ? -3.301 15.891 -9.148 1 96.31 236 LEU B CA 1
ATOM 4117 C C . LEU B 1 236 ? -2.186 16.203 -8.148 1 96.31 236 LEU B C 1
ATOM 4119 O O . LEU B 1 236 ? -1.706 17.328 -8.078 1 96.31 236 LEU B O 1
ATOM 4123 N N . GLU B 1 237 ? -1.785 15.188 -7.465 1 96.94 237 GLU B N 1
ATOM 4124 C CA . GLU B 1 237 ? -0.8 15.391 -6.406 1 96.94 237 GLU B CA 1
ATOM 4125 C C . GLU B 1 237 ? 0.608 15.516 -6.98 1 96.94 237 GLU B C 1
ATOM 4127 O O . GLU B 1 237 ? 1.521 15.984 -6.301 1 96.94 237 GLU B O 1
ATOM 4132 N N . HIS B 1 238 ? 0.79 15.094 -8.227 1 98.25 238 HIS B N 1
ATOM 4133 C CA . HIS B 1 238 ? 2.117 15.125 -8.828 1 98.25 238 HIS B CA 1
ATOM 4134 C C . HIS B 1 238 ? 2.445 16.516 -9.375 1 98.25 238 HIS B C 1
ATOM 4136 O O . HIS B 1 238 ? 3.607 16.812 -9.656 1 98.25 238 HIS B O 1
ATOM 4142 N N . VAL B 1 239 ? 1.427 17.266 -9.625 1 98.5 239 VAL B N 1
ATOM 4143 C CA . VAL B 1 239 ? 1.528 18.609 -10.18 1 98.5 239 VAL B CA 1
ATOM 4144 C C . VAL B 1 239 ? 1.468 19.641 -9.055 1 98.5 239 VAL B C 1
ATOM 4146 O O . VAL B 1 239 ? 0.498 19.688 -8.297 1 98.5 239 VAL B O 1
ATOM 4149 N N . ALA B 1 240 ? 2.52 20.516 -9 1 98.81 240 ALA B N 1
ATOM 4150 C CA . ALA B 1 240 ? 2.58 21.328 -7.785 1 98.81 240 ALA B CA 1
ATOM 4151 C C . ALA B 1 240 ? 3.193 22.703 -8.07 1 98.81 240 ALA B C 1
ATOM 4153 O O . ALA B 1 240 ? 4.066 22.828 -8.93 1 98.81 240 ALA B O 1
ATOM 4154 N N . GLU B 1 241 ? 2.801 23.656 -7.344 1 98.81 241 GLU B N 1
ATOM 4155 C CA . GLU B 1 241 ? 3.285 25.031 -7.418 1 98.81 241 GLU B CA 1
ATOM 4156 C C . GLU B 1 241 ? 4.418 25.281 -6.426 1 98.81 241 GLU B C 1
ATOM 4158 O O . GLU B 1 241 ? 4.344 24.844 -5.273 1 98.81 241 GLU B O 1
ATOM 4163 N N . CYS B 1 242 ? 5.406 25.984 -6.875 1 98.81 242 CYS B N 1
ATOM 4164 C CA . CYS B 1 242 ? 6.504 26.375 -5.996 1 98.81 242 CYS B CA 1
ATOM 4165 C C . CYS B 1 242 ? 6.082 27.5 -5.059 1 98.81 242 CYS B C 1
ATOM 4167 O O . CYS B 1 242 ? 5.797 28.609 -5.504 1 98.81 242 CYS B O 1
ATOM 4169 N N . MET B 1 243 ? 6.148 27.281 -3.791 1 98.12 243 MET B N 1
ATOM 4170 C CA . MET B 1 243 ? 5.707 28.266 -2.805 1 98.12 243 MET B CA 1
ATOM 4171 C C . MET B 1 243 ? 6.879 29.125 -2.32 1 98.12 243 MET B C 1
ATOM 4173 O O . MET B 1 243 ? 6.68 30.203 -1.776 1 98.12 243 MET B O 1
ATOM 4177 N N . GLY B 1 244 ? 8.078 28.656 -2.451 1 95.31 244 GLY B N 1
ATOM 4178 C CA . GLY B 1 244 ? 9.266 29.453 -2.158 1 95.31 244 GLY B CA 1
ATOM 4179 C C . GLY B 1 244 ? 9.664 29.406 -0.695 1 95.31 244 GLY B C 1
ATOM 4180 O O . GLY B 1 244 ? 10.562 30.141 -0.268 1 95.31 244 GLY B O 1
ATOM 4181 N N . ASP B 1 245 ? 8.977 28.609 0.067 1 97.5 245 ASP B N 1
ATOM 4182 C CA . ASP B 1 245 ? 9.305 28.453 1.481 1 97.5 245 ASP B CA 1
ATOM 4183 C C . ASP B 1 245 ? 9.57 26.984 1.821 1 97.5 245 ASP B C 1
ATOM 4185 O O . ASP B 1 245 ? 9.852 26.188 0.934 1 97.5 245 ASP B O 1
ATOM 4189 N N . ARG B 1 246 ? 9.664 26.734 3.135 1 97.56 246 ARG B N 1
ATOM 4190 C CA . ARG B 1 246 ? 9.961 25.375 3.559 1 97.56 246 ARG B CA 1
ATOM 4191 C C . ARG B 1 246 ? 8.844 24.828 4.445 1 97.56 246 ARG B C 1
ATOM 4193 O O . ARG B 1 246 ? 9.086 23.938 5.27 1 97.56 246 ARG B O 1
ATOM 4200 N N . GLN B 1 247 ? 7.684 25.375 4.293 1 96.19 247 GLN B N 1
ATOM 4201 C CA . GLN B 1 247 ? 6.547 24.891 5.066 1 96.19 247 GLN B CA 1
ATOM 4202 C C . GLN B 1 247 ? 5.969 23.625 4.465 1 96.19 247 GLN B C 1
ATOM 4204 O O . GLN B 1 247 ? 6.219 23.312 3.297 1 96.19 247 GLN B O 1
ATOM 4209 N N . SER B 1 248 ? 5.281 22.906 5.262 1 94.56 248 SER B N 1
ATOM 4210 C CA . SER B 1 248 ? 4.625 21.703 4.785 1 94.56 248 SER B CA 1
ATOM 4211 C C . SER B 1 248 ? 3.283 22.016 4.137 1 94.56 248 SER B C 1
ATOM 4213 O O . SER B 1 248 ? 2.463 22.734 4.711 1 94.56 248 SER B O 1
ATOM 4215 N N . TYR B 1 249 ? 3.117 21.625 2.984 1 95.62 249 TYR B N 1
ATOM 4216 C CA . TYR B 1 249 ? 1.848 21.625 2.268 1 95.62 249 TYR B CA 1
ATOM 4217 C C . TYR B 1 249 ? 1.392 20.203 1.963 1 95.62 249 TYR B C 1
ATOM 4219 O O . TYR B 1 249 ? 1.809 19.609 0.965 1 95.62 249 TYR B O 1
ATOM 4227 N N . ALA B 1 250 ? 0.43 19.656 2.83 1 93.06 250 ALA B N 1
ATOM 4228 C CA . ALA B 1 250 ? 0.096 18.234 2.771 1 93.06 250 ALA B CA 1
ATOM 4229 C C . ALA B 1 250 ? 1.347 17.375 2.918 1 93.06 250 ALA B C 1
ATOM 4231 O O . ALA B 1 250 ? 2.07 17.484 3.91 1 93.06 250 ALA B O 1
ATOM 4232 N N . ASN B 1 251 ? 1.679 16.625 1.896 1 94.56 251 ASN B N 1
ATOM 4233 C CA . ASN B 1 251 ? 2.82 15.742 2.078 1 94.56 251 ASN B CA 1
ATOM 4234 C C . ASN B 1 251 ? 4.082 16.312 1.438 1 94.56 251 ASN B C 1
ATOM 4236 O O . ASN B 1 251 ? 5.145 15.68 1.482 1 94.56 251 ASN B O 1
ATOM 4240 N N . PHE B 1 252 ? 4.027 17.5 0.822 1 97.88 252 PHE B N 1
ATOM 4241 C CA . PHE B 1 252 ? 5.215 18.109 0.233 1 97.88 252 PHE B CA 1
ATOM 4242 C C . PHE B 1 252 ? 5.723 19.25 1.099 1 97.88 252 PHE B C 1
ATOM 4244 O O . PHE B 1 252 ? 4.941 19.922 1.775 1 97.88 252 PHE B O 1
ATOM 4251 N N . VAL B 1 253 ? 6.938 19.469 1.061 1 98.12 253 VAL B N 1
ATOM 4252 C CA . VAL B 1 253 ? 7.555 20.656 1.649 1 98.12 253 VAL B CA 1
ATOM 4253 C C . VAL B 1 253 ? 7.805 2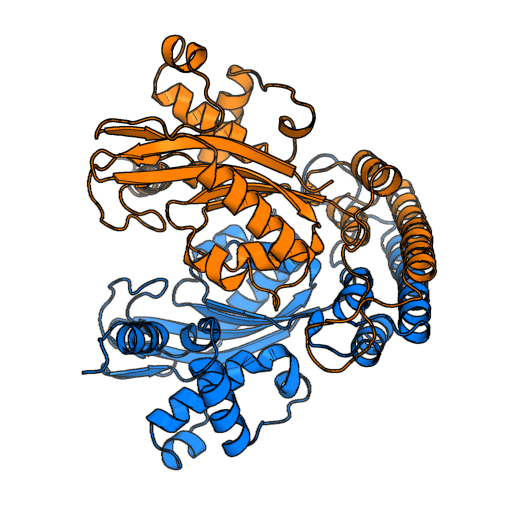1.703 0.567 1 98.12 253 VAL B C 1
ATOM 4255 O O . VAL B 1 253 ? 8.422 21.406 -0.461 1 98.12 253 VAL B O 1
ATOM 4258 N N .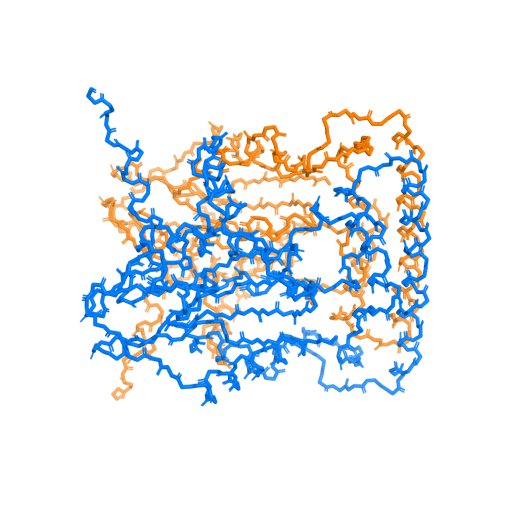 GLY B 1 254 ? 7.277 22.922 0.778 1 98.44 254 GLY B N 1
ATOM 4259 C CA . GLY B 1 254 ? 7.59 24.062 -0.072 1 98.44 254 GLY B CA 1
ATOM 4260 C C . GLY B 1 254 ? 6.863 24.016 -1.404 1 98.44 254 GLY B C 1
ATOM 4261 O O . GLY B 1 254 ? 7.164 24.812 -2.299 1 98.44 254 GLY B O 1
ATOM 4262 N N . TRP B 1 255 ? 5.992 23.062 -1.632 1 98.69 255 TRP B N 1
ATOM 4263 C CA . TRP B 1 255 ? 5.242 22.906 -2.873 1 98.69 255 TRP B CA 1
ATOM 4264 C C . TRP B 1 255 ? 3.768 22.641 -2.59 1 98.69 255 TRP B C 1
ATOM 4266 O O . TRP B 1 255 ? 3.428 21.812 -1.74 1 98.69 255 TRP B O 1
ATOM 4276 N N . ARG B 1 256 ? 2.9 23.312 -3.273 1 98.5 256 ARG B N 1
ATOM 4277 C CA . ARG B 1 256 ? 1.463 23.109 -3.115 1 98.5 256 ARG B CA 1
ATOM 4278 C C . ARG B 1 256 ? 0.886 22.328 -4.297 1 98.5 256 ARG B C 1
ATOM 4280 O O . ARG B 1 256 ? 0.953 22.797 -5.438 1 98.5 256 ARG B O 1
ATOM 4287 N N . GLN B 1 257 ? 0.319 21.25 -4.023 1 98.19 257 GLN B N 1
ATOM 4288 C CA . GLN B 1 257 ? -0.189 20.344 -5.051 1 98.19 257 GLN B CA 1
ATOM 4289 C C . GLN B 1 257 ? -1.444 20.922 -5.707 1 98.19 257 GLN B C 1
ATOM 4291 O O . GLN B 1 257 ? -2.256 21.562 -5.047 1 98.19 257 GLN B O 1
ATOM 4296 N N . LEU B 1 258 ? -1.633 20.625 -6.941 1 97.25 258 LEU B N 1
ATOM 4297 C CA . LEU B 1 258 ? -2.812 21.047 -7.688 1 97.25 258 LEU B CA 1
ATOM 4298 C C . LEU B 1 258 ? -4.086 20.531 -7.02 1 97.25 258 LEU B C 1
ATOM 4300 O O . LEU B 1 258 ? -5.129 21.203 -7.082 1 97.25 258 LEU B O 1
ATOM 4304 N N . ARG B 1 259 ? -4.016 19.406 -6.371 1 94.12 259 ARG B N 1
ATOM 4305 C CA . ARG B 1 259 ? -5.152 18.828 -5.664 1 94.12 259 ARG B CA 1
ATOM 4306 C C . ARG B 1 259 ? -5.766 19.828 -4.691 1 94.12 259 ARG B C 1
ATOM 4308 O O . ARG B 1 259 ? -6.988 19.875 -4.527 1 94.12 259 ARG B O 1
ATOM 4315 N N . TYR B 1 260 ? -4.977 20.609 -4.027 1 94.44 260 TYR B N 1
ATOM 4316 C CA . TYR B 1 260 ? -5.422 21.609 -3.064 1 94.44 260 TYR B CA 1
ATOM 4317 C C . TYR B 1 260 ? -6.406 22.578 -3.703 1 94.44 260 TYR B C 1
ATOM 4319 O O . TYR B 1 260 ? -7.461 22.859 -3.135 1 94.44 260 TYR B O 1
ATOM 4327 N N . PHE B 1 261 ? -6.094 23.016 -4.82 1 92 261 PHE B N 1
ATOM 4328 C CA . PHE B 1 261 ? -6.898 24.016 -5.516 1 92 261 PHE B CA 1
ATOM 4329 C C . PHE B 1 261 ? -8.188 23.391 -6.051 1 92 261 PHE B C 1
ATOM 4331 O O . PHE B 1 261 ? -9.25 24.016 -5.992 1 92 261 PHE B O 1
ATOM 4338 N N . GLU B 1 262 ? -8.062 22.156 -6.508 1 88.62 262 GLU B N 1
ATOM 4339 C CA . GLU B 1 262 ? -9.219 21.469 -7.082 1 88.62 262 GLU B CA 1
ATOM 4340 C C . GLU B 1 262 ? -10.242 21.125 -6.004 1 88.62 262 GLU B C 1
ATOM 4342 O O . GLU B 1 262 ? -11.453 21.172 -6.25 1 88.62 262 GLU B O 1
ATOM 4347 N N . GLU B 1 263 ? -9.797 20.703 -4.848 1 86.44 263 GLU B N 1
ATOM 4348 C CA . GLU B 1 263 ? -10.688 20.359 -3.742 1 86.44 263 GLU B CA 1
ATOM 4349 C C . GLU B 1 263 ? -11.438 21.594 -3.232 1 86.44 263 GLU B C 1
ATOM 4351 O O . GLU B 1 263 ? -12.555 21.469 -2.734 1 86.44 263 GLU B O 1
ATOM 4356 N N . ARG B 1 264 ? -10.938 22.75 -3.279 1 83.31 264 ARG B N 1
ATOM 4357 C CA . ARG B 1 264 ? -11.547 23.969 -2.777 1 83.31 264 ARG B CA 1
ATOM 4358 C C . ARG B 1 264 ? -12.5 24.578 -3.807 1 83.31 264 ARG B C 1
ATOM 4360 O O . ARG B 1 264 ? -13.398 25.328 -3.455 1 83.31 264 ARG B O 1
ATOM 4367 N N . LYS B 1 265 ? -12.266 24.297 -5.02 1 76.12 265 LYS B N 1
ATOM 4368 C CA . LYS B 1 265 ? -13.25 24.672 -6.031 1 76.12 265 LYS B CA 1
ATOM 4369 C C . LYS B 1 265 ? -14.578 23.953 -5.801 1 76.12 265 LYS B C 1
ATOM 4371 O O . LYS B 1 265 ? -15.641 24.547 -5.961 1 76.12 265 LYS B O 1
ATOM 4376 N N . SER B 1 266 ? -14.422 22.734 -5.441 1 62.78 266 SER B N 1
ATOM 4377 C CA . SER B 1 266 ? -15.625 21.922 -5.242 1 62.78 266 SER B CA 1
ATOM 4378 C C . SER B 1 266 ? -16.344 22.312 -3.953 1 62.78 266 SER B C 1
ATOM 4380 O O . SER B 1 266 ? -17.562 22.141 -3.838 1 62.78 266 SER B O 1
ATOM 4382 N N . ALA B 1 267 ? -15.719 22.828 -2.955 1 60.69 267 ALA B N 1
ATOM 4383 C CA . ALA B 1 267 ? -16.312 23.203 -1.68 1 60.69 267 ALA B CA 1
ATOM 4384 C C . ALA B 1 267 ? -17.062 24.547 -1.795 1 60.69 267 ALA B C 1
ATOM 4386 O O . ALA B 1 267 ? -17.922 24.859 -0.968 1 60.69 267 ALA B O 1
ATOM 4387 N N . ARG B 1 268 ? -16.828 25.547 -2.68 1 51.22 268 ARG B N 1
ATOM 4388 C CA . ARG B 1 268 ? -17.562 26.797 -2.846 1 51.22 268 ARG B CA 1
ATOM 4389 C C . ARG B 1 268 ? -18.953 26.547 -3.416 1 51.22 268 ARG B C 1
ATOM 4391 O O . ARG B 1 268 ? -19.094 25.875 -4.438 1 51.22 268 ARG B O 1
ATOM 4398 N N . PRO B 1 269 ? -20.016 26.844 -2.654 1 44.12 269 PRO B N 1
ATOM 4399 C CA . PRO B 1 269 ? -21.406 26.781 -3.115 1 44.12 269 PRO B CA 1
ATOM 4400 C C . PRO B 1 269 ? -21.594 27.453 -4.473 1 44.12 269 PRO B C 1
ATOM 4402 O O . PRO B 1 269 ? -20.906 28.438 -4.793 1 44.12 269 PRO B O 1
ATOM 4405 N N . ARG B 1 270 ? -21.984 26.75 -5.59 1 37.25 270 ARG B N 1
ATOM 4406 C CA . ARG B 1 270 ? -22.531 27.484 -6.727 1 37.25 270 ARG B CA 1
ATOM 4407 C C . ARG B 1 270 ? -23.438 28.609 -6.258 1 37.25 270 ARG B C 1
ATOM 4409 O O . ARG B 1 270 ? -24.406 28.375 -5.52 1 37.25 270 ARG B O 1
ATOM 4416 N N . GLN B 1 271 ? -22.859 29.734 -6.246 1 29.34 271 GLN B N 1
ATOM 4417 C CA . GLN B 1 271 ? -23.844 30.812 -6.273 1 29.34 271 GLN B CA 1
ATOM 4418 C C . GLN B 1 271 ? -24.781 30.672 -7.477 1 29.34 271 GLN B C 1
ATOM 4420 O O . GLN B 1 271 ? -24.328 30.359 -8.578 1 29.34 271 GLN B O 1
#

Organism: Thermosynechococcus vestitus (strain NIES-2133 / IAM M-273 / BP-1) (NCBI:txid197221)